Protein 4OPM (pdb70)

Nearest PDB structures (foldseek):
  4opm-assembly1_A  TM=9.973E-01  e=2.550E-58  Acinetobacter baumannii AYE
  2psj-assembly2_B  TM=7.873E-01  e=8.497E-14  Renilla reniformis
  2psh-assembly1_A  TM=7.957E-01  e=1.715E-13  Renilla reniformis
  1xqv-assembly1_A  TM=7.598E-01  e=3.264E-13  Thermoplasma acidophilum
  7omo-assembly1_A  TM=7.875E-01  e=8.826E-13  Renilla reniformis

Foldseek 3Di:
DPDDDDDDLVVVLCVLLVLLQWDWDWDDQPQKIKIKIWAADPVAAEEEEFEDQQDAQSLQSLQSSVVRHRHTYIGIGFPLGDPMDHDPPDDLALVVSLVVVVSVCVRVVVDWAHEYEAAACGLVSQLLNCLVPVRNHLAYEYELYDFADPPFDAPCNVQVVCVVQQQLQDPPSLVVNVVQQFQADDAPPVSSRSSSVSNVSRVVSVSNSVNVRVVPVVDHVVNRLVSQQSRAHQYEYEYECAANNGHPVVSVVSVVSHPRYDRYHYHYRHYSDSRRPSVVVNVPVVVVVVVSVVVD/DVVDDDDDLVVVLQVLLVLLQWDWDWDDQPQKIKIKIWAADLVAAEEEEEEDQQDAQSLQSLQSSVVRHRYTYIGIGFPLGDPMDHDPPDDLALLVSLVVVVSVCVRVVVDWAHAYEAAACGLVSQLLNCLVPVRNHLAYEYQLYDDADPPWDAPCNVAVVCCLQQQLQDPPSLVVNVVQQFQADDAPPVSSRSSSVSNVSRVSSVSNSVSVRVVSVPDHVVNRLVSQQSRQHQYEYEYECAANNTHPVVSVVSVVSHPRYDRYHYHYRHYSDSRRPSVVVCVPVVVVVVVSVVVD

CATH classification: 3.40.50.1820

Radius of gyration: 25.97 Å; Cα contacts (8 Å, |Δi|>4): 1282; chains: 2; bounding box: 69×48×71 Å

B-factor: mean 27.41, std 13.33, range [8.82, 119.04]

Structure (mmCIF, N/CA/C/O backbone):
data_4OPM
#
_entry.id   4OPM
#
_cell.length_a   100.398
_cell.length_b   66.902
_cell.length_c   110.380
_cell.angle_alpha   90.000
_cell.angle_beta   95.580
_cell.angle_gamma   90.000
#
_symmetry.space_group_name_H-M   'C 1 2 1'
#
loop_
_entity.id
_entity.type
_entity.pdbx_description
1 polymer Lipase
2 non-polymer 'POLYETHYLENE GLYCOL (N=34)'
3 non-polymer 2-{2-[2-(2-{2-[2-(2-ETHOXY-ETHOXY)-ETHOXY]-ETHOXY}-ETHOXY)-ETHOXY]-ETHOXY}-ETHANOL
4 non-polymer GLYCEROL
5 non-polymer 'SULFATE ION'
6 water water
#
loop_
_atom_site.group_PDB
_atom_site.id
_atom_site.type_symbol
_atom_site.label_atom_id
_atom_site.label_alt_id
_atom_site.label_comp_id
_atom_site.label_asym_id
_atom_site.label_entity_id
_atom_site.label_seq_id
_atom_site.pdbx_PDB_ins_code
_atom_site.Cartn_x
_atom_site.Cartn_y
_atom_site.Cartn_z
_atom_site.occupancy
_atom_site.B_iso_or_equiv
_atom_site.auth_seq_id
_atom_site.auth_comp_id
_atom_site.auth_asym_id
_atom_site.auth_atom_id
_atom_site.pdbx_PDB_model_num
ATOM 1 N N . GLY A 1 1 ? 35.186 26.804 50.614 1.00 36.73 0 GLY A N 1
ATOM 2 C CA . GLY A 1 1 ? 34.397 26.323 51.736 1.00 35.91 0 GLY A CA 1
ATOM 3 C C . GLY A 1 1 ? 35.008 25.075 52.328 1.00 38.35 0 GLY A C 1
ATOM 4 O O . GLY A 1 1 ? 36.221 24.875 52.233 1.00 37.44 0 GLY A O 1
ATOM 5 N N . ALA A 1 2 ? 34.164 24.228 52.918 1.00 34.06 26 ALA A N 1
ATOM 6 C CA . ALA A 1 2 ? 34.545 22.998 53.608 1.00 33.45 26 ALA A CA 1
ATOM 7 C C . ALA A 1 2 ? 34.467 21.730 52.736 1.00 34.52 26 ALA A C 1
ATOM 8 O O . ALA A 1 2 ? 34.717 20.640 53.258 1.00 35.50 26 ALA A O 1
ATOM 10 N N . ASP A 1 3 ? 34.121 21.845 51.438 1.00 26.76 27 ASP A N 1
ATOM 11 C CA . ASP A 1 3 ? 33.973 20.658 50.579 1.00 24.63 27 ASP A CA 1
ATOM 12 C C . ASP A 1 3 ? 34.847 20.706 49.310 1.00 25.12 27 ASP A C 1
ATOM 13 O O . ASP A 1 3 ? 34.442 20.190 48.262 1.00 21.97 27 ASP A O 1
ATOM 18 N N . ASN A 1 4 ? 36.037 21.317 49.403 1.00 24.76 28 ASN A N 1
ATOM 19 C CA A ASN A 1 4 ? 36.938 21.430 48.260 0.50 24.84 28 ASN A CA 1
ATOM 20 C CA B ASN A 1 4 ? 36.899 21.419 48.235 0.50 25.00 28 ASN A CA 1
ATOM 21 C C . ASN A 1 4 ? 37.542 20.083 47.895 1.00 28.74 28 ASN A C 1
ATOM 22 O O . ASN A 1 4 ? 37.973 19.339 48.779 1.00 28.58 28 ASN A O 1
ATOM 31 N N . ILE A 1 5 ? 37.562 19.785 46.608 1.00 25.63 29 ILE A N 1
ATOM 32 C CA . ILE A 1 5 ? 38.155 18.602 46.009 1.00 26.00 29 ILE A CA 1
ATOM 33 C C . ILE A 1 5 ? 39.457 19.100 45.396 1.00 28.97 29 ILE A C 1
ATOM 34 O O . ILE A 1 5 ? 39.442 20.050 44.603 1.00 27.97 29 ILE A O 1
ATOM 39 N N . ASP A 1 6 ? 40.568 18.500 45.808 1.00 24.99 30 ASP A N 1
ATOM 40 C CA . ASP A 1 6 ? 41.899 18.855 45.333 1.00 25.78 30 ASP A CA 1
ATOM 41 C C . ASP A 1 6 ? 42.537 17.553 44.879 1.00 29.85 30 ASP A C 1
ATOM 42 O O . ASP A 1 6 ? 42.773 16.656 45.693 1.00 31.07 30 ASP A O 1
ATOM 47 N N . VAL A 1 7 ? 42.672 17.387 43.557 1.00 24.07 31 VAL A N 1
ATOM 48 C CA . VAL A 1 7 ? 43.163 16.138 42.983 1.00 22.11 31 VAL A CA 1
ATOM 49 C C . VAL A 1 7 ? 43.860 16.418 41.655 1.00 23.31 31 VAL A C 1
ATOM 50 O O . VAL A 1 7 ? 43.517 17.370 40.955 1.00 21.89 31 VAL A O 1
ATOM 54 N N . SER A 1 8 ? 44.846 15.593 41.321 1.00 20.03 32 SER A N 1
ATOM 55 C CA . SER A 1 8 ? 45.509 15.647 40.030 1.00 17.98 32 SER A CA 1
ATOM 56 C C . SER A 1 8 ? 44.619 14.932 39.000 1.00 21.80 32 SER A C 1
ATOM 57 O O . SER A 1 8 ? 44.079 13.868 39.308 1.00 19.75 32 SER A O 1
ATOM 60 N N . PHE A 1 9 ? 44.493 15.475 37.783 1.00 18.39 33 PHE A N 1
ATOM 61 C CA . PHE A 1 9 ? 43.714 14.830 36.728 1.00 17.85 33 PHE A CA 1
ATOM 62 C C . PHE A 1 9 ? 44.308 13.460 36.377 1.00 19.68 33 PHE A C 1
ATOM 63 O O . PHE A 1 9 ? 43.555 12.528 36.077 1.00 17.79 33 PHE A O 1
ATOM 71 N N . GLN A 1 10 ? 45.654 13.321 36.475 1.00 16.98 34 GLN A N 1
ATOM 72 C CA . GLN A 1 10 ? 46.320 12.043 36.219 1.00 16.24 34 GLN A CA 1
ATOM 73 C C . GLN A 1 10 ? 45.832 10.980 37.218 1.00 20.39 34 GLN A C 1
ATOM 74 O O . GLN A 1 10 ? 45.615 9.838 36.811 1.00 21.69 34 GLN A O 1
ATOM 80 N N . THR A 1 11 ? 45.599 11.371 38.498 1.00 16.16 35 THR A N 1
ATOM 81 C CA . THR A 1 11 ? 45.077 10.483 39.553 1.00 16.97 35 THR A CA 1
ATOM 82 C C . THR A 1 11 ? 43.644 10.059 39.183 1.00 20.19 35 THR A C 1
ATOM 83 O O . THR A 1 11 ? 43.293 8.890 39.374 1.00 19.14 35 THR A O 1
ATOM 87 N N . ILE A 1 12 ? 42.842 10.989 38.620 1.00 17.37 36 ILE A N 1
ATOM 88 C CA . ILE A 1 12 ? 41.466 10.696 38.165 1.00 15.98 36 ILE A CA 1
ATOM 89 C C . ILE A 1 12 ? 41.520 9.622 37.067 1.00 17.35 36 ILE A C 1
ATOM 90 O O . ILE A 1 12 ? 40.790 8.640 37.153 1.00 16.74 36 ILE A O 1
ATOM 95 N N . LEU A 1 13 ? 42.414 9.795 36.068 1.00 15.57 37 LEU A N 1
ATOM 96 C CA . LEU A 1 13 ? 42.565 8.825 34.981 1.00 16.28 37 LEU A CA 1
ATOM 97 C C . LEU A 1 13 ? 42.959 7.460 35.539 1.00 17.36 37 LEU A C 1
ATOM 98 O O . LEU A 1 13 ? 42.388 6.454 35.124 1.00 15.14 37 LEU A O 1
ATOM 103 N N . GLN A 1 14 ? 43.877 7.433 36.513 1.00 15.45 38 GLN A N 1
ATOM 104 C CA . GLN A 1 14 ? 44.303 6.169 37.141 1.00 15.65 38 GLN A CA 1
ATOM 105 C C . GLN A 1 14 ? 43.110 5.449 37.777 1.00 18.14 38 GLN A C 1
ATOM 106 O O . GLN A 1 14 ? 42.946 4.233 37.610 1.00 18.04 38 GLN A O 1
ATOM 112 N N . GLN A 1 15 ? 42.278 6.210 38.502 1.00 15.20 39 GLN A N 1
ATOM 113 C CA A GLN A 1 15 ? 41.103 5.666 39.184 0.60 14.96 39 GLN A CA 1
ATOM 114 C CA B GLN A 1 15 ? 41.109 5.658 39.190 0.40 14.91 39 GLN A CA 1
ATOM 115 C C . GLN A 1 15 ? 40.083 5.126 38.178 1.00 18.65 39 GLN A C 1
ATOM 116 O O . GLN A 1 15 ? 39.487 4.058 38.412 1.00 18.20 39 GLN A O 1
ATOM 127 N N . GLU A 1 16 ? 39.891 5.840 37.043 1.00 15.27 40 GLU A N 1
ATOM 128 C CA . GLU A 1 16 ? 38.942 5.392 36.017 1.00 14.25 40 GLU A CA 1
ATOM 129 C C . GLU A 1 16 ? 39.426 4.071 35.401 1.00 17.18 40 GLU A C 1
ATOM 130 O O . GLU A 1 16 ? 38.615 3.174 35.191 1.00 15.65 40 GLU A O 1
ATOM 136 N N . ARG A 1 17 ? 40.754 3.949 35.130 1.00 13.75 41 ARG A N 1
ATOM 137 C CA . ARG A 1 17 ? 41.323 2.706 34.590 1.00 13.63 41 ARG A CA 1
ATOM 138 C C . ARG A 1 17 ? 41.091 1.550 35.582 1.00 17.04 41 ARG A C 1
ATOM 139 O O . ARG A 1 17 ? 40.695 0.450 35.181 1.00 15.19 41 ARG A O 1
ATOM 147 N N . ASN A 1 18 ? 41.303 1.822 36.886 1.00 15.34 42 ASN A N 1
ATOM 148 C CA . ASN A 1 18 ? 41.083 0.815 37.927 1.00 15.79 42 ASN A CA 1
ATOM 149 C C . ASN A 1 18 ? 39.604 0.353 37.935 1.00 18.95 42 ASN A C 1
ATOM 150 O O . ASN A 1 18 ? 39.338 -0.846 38.003 1.00 18.09 42 ASN A O 1
ATOM 155 N N . TRP A 1 19 ? 38.661 1.300 37.813 1.00 16.06 43 TRP A N 1
ATOM 156 C CA . TRP A 1 19 ? 37.220 1.031 37.759 1.00 16.01 43 TRP A CA 1
ATOM 157 C C . TRP A 1 19 ? 36.877 0.152 36.530 1.00 18.64 43 TRP A C 1
ATOM 158 O O . TRP A 1 19 ? 35.970 -0.678 36.594 1.00 18.70 43 TRP A O 1
ATOM 169 N N . ALA A 1 20 ? 37.599 0.357 35.415 1.00 15.81 44 ALA A N 1
ATOM 170 C CA . ALA A 1 20 ? 37.418 -0.402 34.184 1.00 15.30 44 ALA A CA 1
ATOM 171 C C . ALA A 1 20 ? 38.080 -1.803 34.256 1.00 18.58 44 ALA A C 1
ATOM 172 O O . ALA A 1 20 ? 37.929 -2.593 33.316 1.00 17.94 44 ALA A O 1
ATOM 174 N N . GLY A 1 21 ? 38.794 -2.084 35.357 1.00 15.23 45 GLY A N 1
ATOM 175 C CA . GLY A 1 21 ? 39.520 -3.335 35.559 1.00 15.80 45 GLY A CA 1
ATOM 176 C C . GLY A 1 21 ? 40.805 -3.382 34.744 1.00 20.08 45 GLY A C 1
ATOM 177 O O . GLY A 1 21 ? 41.240 -4.454 34.317 1.00 19.83 45 GLY A O 1
ATOM 178 N N . LEU A 1 22 ? 41.418 -2.199 34.523 1.00 16.27 46 LEU A N 1
ATOM 179 C CA . LEU A 1 22 ? 42.639 -2.052 33.746 1.00 15.68 46 LEU A CA 1
ATOM 180 C C . LEU A 1 22 ? 43.806 -1.591 34.584 1.00 19.88 46 LEU A C 1
ATOM 181 O O . LEU A 1 22 ? 43.628 -0.843 35.556 1.00 19.50 46 LEU A O 1
ATOM 186 N N . GLN A 1 23 ? 45.010 -1.982 34.161 1.00 17.78 47 GLN A N 1
ATOM 187 C CA . GLN A 1 23 ? 46.255 -1.491 34.735 1.00 18.76 47 GLN A CA 1
ATOM 188 C C . GLN A 1 23 ? 47.118 -0.934 33.597 1.00 20.66 47 GLN A C 1
ATOM 189 O O . GLN A 1 23 ? 46.965 -1.354 32.447 1.00 20.17 47 GLN A O 1
ATOM 195 N N . SER A 1 24 ? 47.974 0.045 33.913 1.00 16.49 48 SER A N 1
ATOM 196 C CA . SER A 1 24 ? 48.845 0.687 32.934 1.00 16.20 48 SER A CA 1
ATOM 197 C C . SER A 1 24 ? 50.147 -0.064 32.847 1.00 20.77 48 SER A C 1
ATOM 198 O O . SER A 1 24 ? 50.734 -0.433 33.871 1.00 20.89 48 SER A O 1
ATOM 201 N N . LYS A 1 25 ? 50.564 -0.350 31.610 1.00 17.67 49 LYS A N 1
ATOM 202 C CA . LYS A 1 25 ? 51.785 -1.087 31.323 1.00 18.59 49 LYS A CA 1
ATOM 203 C C . LYS A 1 25 ? 52.582 -0.353 30.256 1.00 21.40 49 LYS A C 1
ATOM 204 O O . LYS A 1 25 ? 52.062 0.553 29.588 1.00 20.58 49 LYS A O 1
ATOM 210 N N . SER A 1 26 ? 53.858 -0.731 30.129 1.00 18.36 50 SER A N 1
ATOM 211 C CA A SER A 1 26 ? 54.778 -0.139 29.170 0.60 18.91 50 SER A CA 1
ATOM 212 C CA B SER A 1 26 ? 54.738 -0.148 29.128 0.40 18.39 50 SER A CA 1
ATOM 213 C C . SER A 1 26 ? 55.578 -1.239 28.477 1.00 22.33 50 SER A C 1
ATOM 214 O O . SER A 1 26 ? 55.950 -2.222 29.127 1.00 21.52 50 SER A O 1
ATOM 219 N N . LEU A 1 27 ? 55.855 -1.081 27.187 1.00 19.87 51 LEU A N 1
ATOM 220 C CA . LEU A 1 27 ? 56.642 -2.074 26.466 1.00 20.40 51 LEU A CA 1
ATOM 221 C C . LEU A 1 27 ? 57.472 -1.405 25.372 1.00 23.70 51 LEU A C 1
ATOM 222 O O . LEU A 1 27 ? 56.917 -0.707 24.518 1.00 22.59 51 LEU A O 1
ATOM 227 N N . LYS A 1 28 ? 58.798 -1.602 25.411 1.00 21.44 52 LYS A N 1
ATOM 228 C CA . LYS A 1 28 ? 59.657 -1.036 24.374 1.00 21.82 52 LYS A CA 1
ATOM 229 C C . LYS A 1 28 ? 59.742 -2.043 23.234 1.00 25.52 52 LYS A C 1
ATOM 230 O O . LYS A 1 28 ? 60.059 -3.218 23.449 1.00 25.93 52 LYS A O 1
ATOM 236 N N . VAL A 1 29 ? 59.356 -1.591 22.036 1.00 21.67 53 VAL A N 1
ATOM 237 C CA . VAL A 1 29 ? 59.355 -2.380 20.801 1.00 22.14 53 VAL A CA 1
ATOM 238 C C . VAL A 1 29 ? 60.104 -1.551 19.750 1.00 27.53 53 VAL A C 1
ATOM 239 O O . VAL A 1 29 ? 59.587 -0.529 19.290 1.00 25.93 53 VAL A O 1
ATOM 243 N N . GLY A 1 30 ? 61.325 -1.966 19.419 1.00 26.77 54 GLY A N 1
ATOM 244 C CA . GLY A 1 30 ? 62.168 -1.224 18.491 1.00 26.80 54 GLY A CA 1
ATOM 245 C C . GLY A 1 30 ? 62.423 0.170 19.032 1.00 30.60 54 GLY A C 1
ATOM 246 O O . GLY A 1 30 ? 62.821 0.317 20.191 1.00 30.23 54 GLY A O 1
ATOM 247 N N . ASP A 1 31 ? 62.068 1.199 18.247 1.00 27.07 55 ASP A N 1
ATOM 248 C CA . ASP A 1 31 ? 62.267 2.595 18.648 1.00 27.38 55 ASP A CA 1
ATOM 249 C C . ASP A 1 31 ? 60.997 3.237 19.256 1.00 29.64 55 ASP A C 1
ATOM 250 O O . ASP A 1 31 ? 60.922 4.466 19.360 1.00 29.63 55 ASP A O 1
ATOM 255 N N . ILE A 1 32 ? 60.020 2.414 19.687 1.00 23.79 56 ILE A N 1
ATOM 256 C CA . ILE A 1 32 ? 58.785 2.919 20.283 1.00 22.18 56 ILE A CA 1
ATOM 257 C C . ILE A 1 32 ? 58.619 2.366 21.683 1.00 25.30 56 ILE A C 1
ATOM 258 O O . ILE A 1 32 ? 58.734 1.150 21.869 1.00 26.73 56 ILE A O 1
ATOM 263 N N . THR A 1 33 ? 58.315 3.240 22.656 1.00 20.89 57 THR A N 1
ATOM 264 C CA . THR A 1 33 ? 57.951 2.802 23.999 1.00 19.93 57 THR A CA 1
ATOM 265 C C . THR A 1 33 ? 56.436 2.913 24.074 1.00 24.44 57 THR A C 1
ATOM 266 O O . THR A 1 33 ? 55.894 4.018 24.186 1.00 24.18 57 THR A O 1
ATOM 270 N N . TRP A 1 34 ? 55.757 1.771 23.966 1.00 19.74 58 TRP A N 1
ATOM 271 C CA . TRP A 1 34 ? 54.309 1.736 23.994 1.00 19.29 58 TRP A CA 1
ATOM 272 C C . TRP A 1 34 ? 53.765 1.849 25.403 1.00 22.66 58 TRP A C 1
ATOM 273 O O . TRP A 1 34 ? 54.216 1.136 26.300 1.00 22.01 58 TRP A O 1
ATOM 284 N N . SER A 1 35 ? 52.769 2.715 25.576 1.00 18.56 59 SER A N 1
ATOM 285 C CA . SER A 1 35 ? 51.963 2.812 26.789 1.00 18.22 59 SER A CA 1
ATOM 286 C C . SER A 1 35 ? 50.657 2.097 26.457 1.00 20.99 59 SER A C 1
ATOM 287 O O . SER A 1 35 ? 50.106 2.324 25.371 1.00 21.57 59 SER A O 1
ATOM 290 N N . TYR A 1 36 ? 50.181 1.211 27.335 1.00 16.60 60 TYR A N 1
ATOM 291 C CA . TYR A 1 36 ? 48.926 0.508 27.069 1.00 16.05 60 TYR A CA 1
ATOM 292 C C . TYR A 1 36 ? 48.245 0.092 28.352 1.00 19.83 60 TYR A C 1
ATOM 293 O O . TYR A 1 36 ? 48.897 -0.042 29.396 1.00 19.52 60 TYR A O 1
ATOM 302 N N . SER A 1 37 ? 46.919 -0.070 28.267 1.00 15.71 61 SER A N 1
ATOM 303 C CA . SER A 1 37 ? 46.105 -0.585 29.359 1.00 14.56 61 SER A CA 1
ATOM 304 C C . SER A 1 37 ? 45.893 -2.058 29.132 1.00 19.43 61 SER A C 1
ATOM 305 O O . SER A 1 37 ? 45.774 -2.503 27.978 1.00 18.54 61 SER A O 1
ATOM 308 N N . GLU A 1 38 ? 45.855 -2.826 30.220 1.00 17.37 62 GLU A N 1
ATOM 309 C CA . GLU A 1 38 ? 45.616 -4.258 30.135 1.00 16.88 62 GLU A CA 1
ATOM 310 C C . GLU A 1 38 ? 44.703 -4.683 31.264 1.00 19.86 62 GLU A C 1
ATOM 311 O O . GLU A 1 38 ? 44.906 -4.265 32.407 1.00 19.05 62 GLU A O 1
ATOM 317 N N . GLY A 1 39 ? 43.728 -5.516 30.934 1.00 18.20 63 GLY A N 1
ATOM 318 C CA . GLY A 1 39 ? 42.789 -6.061 31.911 1.00 18.27 63 GLY A CA 1
ATOM 319 C C . GLY A 1 39 ? 42.291 -7.446 31.555 1.00 22.69 63 GLY A C 1
ATOM 320 O O . GLY A 1 39 ? 42.469 -7.919 30.424 1.00 21.49 63 GLY A O 1
ATOM 321 N N . GLY A 1 40 ? 41.702 -8.108 32.546 1.00 21.49 64 GLY A N 1
ATOM 322 C CA . GLY A 1 40 ? 41.173 -9.456 32.390 1.00 21.51 64 GLY A CA 1
ATOM 323 C C . GLY A 1 40 ? 42.220 -10.557 32.437 1.00 25.52 64 GLY A C 1
ATOM 324 O O . GLY A 1 40 ? 43.430 -10.295 32.441 1.00 24.69 64 GLY A O 1
ATOM 325 N N . SER A 1 41 ? 41.749 -11.804 32.467 1.00 23.14 65 SER A N 1
ATOM 326 C CA . SER A 1 41 ? 42.607 -12.981 32.545 1.00 24.16 65 SER A CA 1
ATOM 327 C C . SER A 1 41 ? 43.213 -13.328 31.188 1.00 30.02 65 SER A C 1
ATOM 328 O O . SER A 1 41 ? 42.522 -13.285 30.170 1.00 28.64 65 SER A O 1
ATOM 331 N N . SER A 1 42 ? 44.470 -13.768 31.193 1.00 29.01 66 SER A N 1
ATOM 332 C CA . SER A 1 42 ? 45.167 -14.221 29.986 1.00 30.10 66 SER A CA 1
ATOM 333 C C . SER A 1 42 ? 44.557 -15.554 29.453 1.00 33.18 66 SER A C 1
ATOM 334 O O . SER A 1 42 ? 44.844 -15.941 28.326 1.00 34.31 66 SER A O 1
ATOM 337 N N . THR A 1 43 ? 43.698 -16.222 30.250 1.00 28.86 67 THR A N 1
ATOM 338 C CA . THR A 1 43 ? 42.998 -17.452 29.848 1.00 28.80 67 THR A CA 1
ATOM 339 C C . THR A 1 43 ? 41.805 -17.136 28.926 1.00 31.40 67 THR A C 1
ATOM 340 O O . THR A 1 43 ? 41.241 -18.045 28.316 1.00 31.93 67 THR A O 1
ATOM 344 N N . LYS A 1 44 ? 41.410 -15.855 28.859 1.00 24.91 68 LYS A N 1
ATOM 345 C CA . LYS A 1 44 ? 40.240 -15.402 28.118 1.00 23.06 68 LYS A CA 1
ATOM 346 C C . LYS A 1 44 ? 40.610 -14.930 26.710 1.00 25.39 68 LYS A C 1
ATOM 347 O O . LYS A 1 44 ? 41.769 -14.585 26.470 1.00 23.83 68 LYS A O 1
ATOM 353 N N . PRO A 1 45 ? 39.640 -14.893 25.755 1.00 22.06 69 PRO A N 1
ATOM 354 C CA . PRO A 1 45 ? 39.982 -14.437 24.388 1.00 21.56 69 PRO A CA 1
ATOM 355 C C . PRO A 1 45 ? 40.491 -12.992 24.378 1.00 24.82 69 PRO A C 1
ATOM 356 O O . PRO A 1 45 ? 39.981 -12.140 25.120 1.00 24.01 69 PRO A O 1
ATOM 360 N N . THR A 1 46 ? 41.530 -12.738 23.570 1.00 21.93 70 THR A N 1
ATOM 361 C CA . THR A 1 46 ? 42.159 -11.426 23.485 1.00 21.52 70 THR A CA 1
ATOM 362 C C . THR A 1 46 ? 41.336 -10.452 22.649 1.00 22.46 70 THR A C 1
ATOM 363 O O . THR A 1 46 ? 40.857 -10.803 21.565 1.00 20.53 70 THR A O 1
ATOM 367 N N . LEU A 1 47 ? 41.212 -9.217 23.180 1.00 18.09 71 LEU A N 1
ATOM 368 C CA A LEU A 1 47 ? 40.532 -8.083 22.517 0.60 16.57 71 LEU A CA 1
ATOM 369 C CA B LEU A 1 47 ? 40.524 -8.115 22.547 0.40 17.68 71 LEU A CA 1
ATOM 370 C C . LEU A 1 47 ? 41.486 -6.915 22.427 1.00 20.89 71 LEU A C 1
ATOM 371 O O . LEU A 1 47 ? 41.989 -6.438 23.451 1.00 20.50 71 LEU A O 1
ATOM 380 N N . LEU A 1 48 ? 41.730 -6.436 21.201 1.00 16.42 72 LEU A N 1
ATOM 381 C CA . LEU A 1 48 ? 42.590 -5.279 20.966 1.00 16.63 72 LEU A CA 1
ATOM 382 C C . LEU A 1 48 ? 41.699 -4.092 20.611 1.00 19.41 72 LEU A C 1
ATOM 383 O O . LEU A 1 48 ? 40.961 -4.167 19.624 1.00 18.56 72 LEU A O 1
ATOM 388 N N . LEU A 1 49 ? 41.751 -3.016 21.426 1.00 16.25 73 LEU A N 1
ATOM 389 C CA . LEU A 1 49 ? 40.914 -1.825 21.229 1.00 14.90 73 LEU A CA 1
ATOM 390 C C . LEU A 1 49 ? 41.766 -0.678 20.770 1.00 16.96 73 LEU A C 1
ATOM 391 O O . LEU A 1 49 ? 42.737 -0.331 21.451 1.00 16.79 73 LEU A O 1
ATOM 396 N N . ILE A 1 50 ? 41.429 -0.112 19.584 1.00 14.55 74 ILE A N 1
ATOM 397 C CA . ILE A 1 50 ? 42.234 0.942 18.941 1.00 14.49 74 ILE A CA 1
ATOM 398 C C . ILE A 1 50 ? 41.488 2.275 18.901 1.00 16.98 74 ILE A C 1
ATOM 399 O O . ILE A 1 50 ? 40.460 2.380 18.235 1.00 15.51 74 ILE A O 1
ATOM 404 N N . HIS A 1 51 ? 42.025 3.295 19.606 1.00 15.04 75 HIS A N 1
ATOM 405 C CA . HIS A 1 51 ? 41.434 4.636 19.645 1.00 14.73 75 HIS A CA 1
ATOM 406 C C . HIS A 1 51 ? 41.667 5.392 18.314 1.00 18.73 75 HIS A C 1
ATOM 407 O O . HIS A 1 51 ? 42.420 4.932 17.447 1.00 18.16 75 HIS A O 1
ATOM 414 N N . GLY A 1 52 ? 41.049 6.563 18.197 1.00 16.12 76 GLY A N 1
ATOM 415 C CA . GLY A 1 52 ? 41.145 7.394 17.002 1.00 16.95 76 GLY A CA 1
ATOM 416 C C . GLY A 1 52 ? 42.113 8.558 17.099 1.00 21.58 76 GLY A C 1
ATOM 417 O O . GLY A 1 52 ? 42.885 8.662 18.060 1.00 20.99 76 GLY A O 1
ATOM 418 N N . LEU A 1 53 ? 42.050 9.460 16.099 1.00 21.23 77 LEU A N 1
ATOM 419 C CA . LEU A 1 53 ? 42.945 10.621 15.967 1.00 22.74 77 LEU A CA 1
ATOM 420 C C . LEU A 1 53 ? 42.844 11.549 17.169 1.00 24.57 77 LEU A C 1
ATOM 421 O O . LEU A 1 53 ? 41.739 11.927 17.546 1.00 24.73 77 LEU A O 1
ATOM 426 N N . ALA A 1 54 ? 44.007 11.888 17.774 1.00 22.10 78 ALA A N 1
ATOM 427 C CA . ALA A 1 54 ? 44.155 12.750 18.967 1.00 22.42 78 ALA A CA 1
ATOM 428 C C . ALA A 1 54 ? 43.466 12.149 20.206 1.00 22.80 78 ALA A C 1
ATOM 429 O O . ALA A 1 54 ? 43.391 12.807 21.243 1.00 22.79 78 ALA A O 1
ATOM 431 N N . GLY A 1 55 ? 43.031 10.895 20.110 1.00 18.08 79 GLY A N 1
ATOM 432 C CA . GLY A 1 55 ? 42.427 10.198 21.242 1.00 17.72 79 GLY A CA 1
ATOM 433 C C . GLY A 1 55 ? 43.487 9.548 22.103 1.00 20.55 79 GLY A C 1
ATOM 434 O O . GLY A 1 55 ? 44.658 9.936 22.046 1.00 19.94 79 GLY A O 1
ATOM 435 N N . SER A 1 56 ? 43.086 8.560 22.919 1.00 17.23 80 SER A N 1
ATOM 436 C CA . SER A 1 56 ? 44.019 7.817 23.767 1.00 16.46 80 SER A CA 1
ATOM 437 C C . SER A 1 56 ? 43.357 6.526 24.219 1.00 18.67 80 SER A C 1
ATOM 438 O O . SER A 1 56 ? 42.135 6.352 24.044 1.00 16.11 80 SER A O 1
ATOM 441 N N . ARG A 1 57 ? 44.137 5.644 24.856 1.00 15.86 81 ARG A N 1
ATOM 442 C CA . ARG A 1 57 ? 43.607 4.397 25.401 1.00 15.74 81 ARG A CA 1
ATOM 443 C C . ARG A 1 57 ? 42.413 4.631 26.344 1.00 17.63 81 ARG A C 1
ATOM 444 O O . ARG A 1 57 ? 41.501 3.800 26.382 1.00 17.34 81 ARG A O 1
ATOM 452 N N . ASP A 1 58 ? 42.393 5.770 27.076 1.00 15.17 82 ASP A N 1
ATOM 453 C CA . ASP A 1 58 ? 41.311 6.062 28.032 1.00 14.91 82 ASP A CA 1
ATOM 454 C C . ASP A 1 58 ? 39.949 6.290 27.356 1.00 17.48 82 ASP A C 1
ATOM 455 O O . ASP A 1 58 ? 38.918 6.142 28.023 1.00 16.49 82 ASP A O 1
ATOM 460 N N . ASN A 1 59 ? 39.927 6.526 26.019 1.00 15.19 83 ASN A N 1
ATOM 461 C CA . ASN A 1 59 ? 38.653 6.659 25.293 1.00 14.61 83 ASN A CA 1
ATOM 462 C C . ASN A 1 59 ? 37.804 5.372 25.399 1.00 18.66 83 ASN A C 1
ATOM 463 O O . ASN A 1 59 ? 36.591 5.434 25.253 1.00 18.25 83 ASN A O 1
ATOM 468 N N . TRP A 1 60 ? 38.469 4.211 25.599 1.00 15.69 84 TRP A N 1
ATOM 469 C CA . TRP A 1 60 ? 37.828 2.909 25.664 1.00 15.78 84 TRP A CA 1
ATOM 470 C C . TRP A 1 60 ? 37.454 2.472 27.097 1.00 17.48 84 TRP A C 1
ATOM 471 O O . TRP A 1 60 ? 36.907 1.382 27.242 1.00 16.77 84 TRP A O 1
ATOM 482 N N . ASN A 1 61 ? 37.750 3.276 28.130 1.00 13.65 85 ASN A N 1
ATOM 483 C CA . ASN A 1 61 ? 37.537 2.869 29.529 1.00 12.59 85 ASN A CA 1
ATOM 484 C C . ASN A 1 61 ? 36.107 2.460 29.842 1.00 17.27 85 ASN A C 1
ATOM 485 O O . ASN A 1 61 ? 35.918 1.412 30.466 1.00 15.88 85 ASN A O 1
ATOM 490 N N . ARG A 1 62 ? 35.117 3.249 29.392 1.00 15.51 86 ARG A N 1
ATOM 491 C CA . ARG A 1 62 ? 33.681 2.995 29.662 1.00 15.73 86 ARG A CA 1
ATOM 492 C C . ARG A 1 62 ? 33.210 1.681 29.037 1.00 18.56 86 ARG A C 1
ATOM 493 O O . ARG A 1 62 ? 32.426 0.958 29.649 1.00 17.73 86 ARG A O 1
ATOM 501 N N . VAL A 1 63 ? 33.696 1.372 27.830 1.00 14.31 87 VAL A N 1
ATOM 502 C CA . VAL A 1 63 ? 33.365 0.125 27.145 1.00 13.48 87 VAL A CA 1
ATOM 503 C C . VAL A 1 63 ? 34.183 -1.018 27.780 1.00 15.74 87 VAL A C 1
ATOM 504 O O . VAL A 1 63 ? 33.628 -2.086 28.082 1.00 14.26 87 VAL A O 1
ATOM 508 N N . ALA A 1 64 ? 35.514 -0.807 27.958 1.00 14.89 88 ALA A N 1
ATOM 509 C CA . ALA A 1 64 ? 36.403 -1.844 28.509 1.00 15.53 88 ALA A CA 1
ATOM 510 C C . ALA A 1 64 ? 35.908 -2.346 29.872 1.00 16.63 88 ALA A C 1
ATOM 511 O O . ALA A 1 64 ? 36.033 -3.528 30.168 1.00 15.79 88 ALA A O 1
ATOM 513 N N . HIS A 1 65 ? 35.310 -1.454 30.681 1.00 14.69 89 HIS A N 1
ATOM 514 C CA . HIS A 1 65 ? 34.750 -1.811 31.997 1.00 13.92 89 HIS A CA 1
ATOM 515 C C . HIS A 1 65 ? 33.862 -3.082 31.914 1.00 17.09 89 HIS A C 1
ATOM 516 O O . HIS A 1 65 ? 33.856 -3.879 32.846 1.00 17.41 89 HIS A O 1
ATOM 523 N N . TYR A 1 66 ? 33.119 -3.261 30.796 1.00 14.95 90 TYR A N 1
ATOM 524 C CA . TYR A 1 66 ? 32.204 -4.393 30.631 1.00 15.11 90 TYR A CA 1
ATOM 525 C C . TYR A 1 66 ? 32.852 -5.617 29.984 1.00 20.15 90 TYR A C 1
ATOM 526 O O . TYR A 1 66 ? 32.187 -6.649 29.847 1.00 19.73 90 TYR A O 1
ATOM 535 N N . LEU A 1 67 ? 34.121 -5.502 29.581 1.00 16.99 91 LEU A N 1
ATOM 536 C CA . LEU A 1 67 ? 34.795 -6.570 28.836 1.00 16.99 91 LEU A CA 1
ATOM 537 C C . LEU A 1 67 ? 35.916 -7.249 29.614 1.00 20.35 91 LEU A C 1
ATOM 538 O O . LEU A 1 67 ? 36.287 -8.374 29.278 1.00 20.21 91 LEU A O 1
ATOM 543 N N . THR A 1 68 ? 36.462 -6.583 30.637 1.00 18.95 92 THR A N 1
ATOM 544 C CA . THR A 1 68 ? 37.599 -7.104 31.398 1.00 19.12 92 THR A CA 1
ATOM 545 C C . THR A 1 68 ? 37.217 -8.297 32.315 1.00 24.78 92 THR A C 1
ATOM 546 O O . THR A 1 68 ? 38.118 -8.944 32.831 1.00 25.68 92 THR A O 1
ATOM 550 N N . THR A 1 69 ? 35.925 -8.613 32.496 1.00 22.30 93 THR A N 1
ATOM 551 C CA . THR A 1 69 ? 35.568 -9.777 33.317 1.00 23.66 93 THR A CA 1
ATOM 552 C C . THR A 1 69 ? 35.742 -11.051 32.477 1.00 29.11 93 THR A C 1
ATOM 553 O O . THR A 1 69 ? 36.407 -11.987 32.928 1.00 31.02 93 THR A O 1
ATOM 557 N N . ASN A 1 70 ? 35.201 -11.062 31.245 1.00 23.56 94 ASN A N 1
ATOM 558 C CA . ASN A 1 70 ? 35.217 -12.253 30.405 1.00 23.45 94 ASN A CA 1
ATOM 559 C C . ASN A 1 70 ? 36.213 -12.220 29.239 1.00 25.43 94 ASN A C 1
ATOM 560 O O . ASN A 1 70 ? 36.303 -13.205 28.498 1.00 25.27 94 ASN A O 1
ATOM 565 N N . TYR A 1 71 ? 36.976 -11.120 29.074 1.00 21.30 95 TYR A N 1
ATOM 566 C CA . TYR A 1 71 ? 37.956 -11.028 27.995 1.00 19.87 95 TYR A CA 1
ATOM 567 C C . TYR A 1 71 ? 39.301 -10.499 28.470 1.00 21.74 95 TYR A C 1
ATOM 568 O O . TYR A 1 71 ? 39.388 -9.915 29.549 1.00 20.34 95 TYR A O 1
ATOM 577 N N . HIS A 1 72 ? 40.354 -10.756 27.674 1.00 18.72 96 HIS A N 1
ATOM 578 C CA . HIS A 1 72 ? 41.710 -10.255 27.911 1.00 18.99 96 HIS A CA 1
ATOM 579 C C . HIS A 1 72 ? 41.854 -8.998 27.041 1.00 22.67 96 HIS A C 1
ATOM 580 O O . HIS A 1 72 ? 42.051 -9.088 25.831 1.00 23.95 96 HIS A O 1
ATOM 587 N N . VAL A 1 73 ? 41.739 -7.835 27.664 1.00 17.91 97 VAL A N 1
ATOM 588 C CA . VAL A 1 73 ? 41.656 -6.562 26.951 1.00 17.06 97 VAL A CA 1
ATOM 589 C C . VAL A 1 73 ? 43.016 -5.864 26.886 1.00 19.63 97 VAL A C 1
ATOM 590 O O . VAL A 1 73 ? 43.682 -5.707 27.907 1.00 19.62 97 VAL A O 1
ATOM 594 N N . ILE A 1 74 ? 43.401 -5.424 25.671 1.00 16.31 98 ILE A N 1
ATOM 595 C CA . ILE A 1 74 ? 44.657 -4.693 25.417 1.00 15.92 98 ILE A CA 1
ATOM 596 C C . ILE A 1 74 ? 44.306 -3.380 24.722 1.00 18.56 98 ILE A C 1
ATOM 597 O O . ILE A 1 74 ? 43.628 -3.393 23.692 1.00 18.19 98 ILE A O 1
ATOM 602 N N . ILE A 1 75 ? 44.737 -2.247 25.299 1.00 14.89 99 ILE A N 1
ATOM 603 C CA . ILE A 1 75 ? 44.367 -0.933 24.754 1.00 13.32 99 ILE A CA 1
ATOM 604 C C . ILE A 1 75 ? 45.605 -0.040 24.656 1.00 17.92 99 ILE A C 1
ATOM 605 O O . ILE A 1 75 ? 45.964 0.631 25.620 1.00 16.22 99 ILE A O 1
ATOM 610 N N . PRO A 1 76 ? 46.227 0.036 23.485 1.00 17.53 100 PRO A N 1
ATOM 611 C CA . PRO A 1 76 ? 47.432 0.863 23.376 1.00 17.22 100 PRO A CA 1
ATOM 612 C C . PRO A 1 76 ? 47.159 2.331 23.131 1.00 20.27 100 PRO A C 1
ATOM 613 O O . PRO A 1 76 ? 46.163 2.707 22.502 1.00 20.27 100 PRO A O 1
ATOM 617 N N . ASP A 1 77 ? 48.090 3.160 23.596 1.00 17.63 101 ASP A N 1
ATOM 618 C CA . ASP A 1 77 ? 48.193 4.551 23.205 1.00 16.92 101 ASP A CA 1
ATOM 619 C C . ASP A 1 77 ? 48.955 4.535 21.888 1.00 19.75 101 ASP A C 1
ATOM 620 O O . ASP A 1 77 ? 50.109 4.084 21.849 1.00 19.17 101 ASP A O 1
ATOM 625 N N . LEU A 1 78 ? 48.334 4.965 20.805 1.00 17.20 102 LEU A N 1
ATOM 626 C CA . LEU A 1 78 ? 49.058 4.981 19.536 1.00 18.16 102 LEU A CA 1
ATOM 627 C C . LEU A 1 78 ? 50.113 6.075 19.538 1.00 20.26 102 LEU A C 1
ATOM 628 O O . LEU A 1 78 ? 49.945 7.072 20.249 1.00 19.35 102 LEU A O 1
ATOM 633 N N . PRO A 1 79 ? 51.183 5.941 18.726 1.00 18.63 103 PRO A N 1
ATOM 634 C CA . PRO A 1 79 ? 52.130 7.062 18.554 1.00 19.00 103 PRO A CA 1
ATOM 635 C C . PRO A 1 79 ? 51.391 8.391 18.324 1.00 23.64 103 PRO A C 1
ATOM 636 O O . PRO A 1 79 ? 50.432 8.444 17.540 1.00 23.96 103 PRO A O 1
ATOM 640 N N . GLY A 1 80 ? 51.804 9.418 19.053 1.00 19.91 104 GLY A N 1
ATOM 641 C CA . GLY A 1 80 ? 51.207 10.744 19.001 1.00 20.34 104 GLY A CA 1
ATOM 642 C C . GLY A 1 80 ? 50.182 10.961 20.094 1.00 24.41 104 GLY A C 1
ATOM 643 O O . GLY A 1 80 ? 49.704 12.080 20.271 1.00 25.28 104 GLY A O 1
ATOM 644 N N . SER A 1 81 ? 49.856 9.894 20.856 1.00 19.78 105 SER A N 1
ATOM 645 C CA . SER A 1 81 ? 48.846 9.921 21.907 1.00 18.91 105 SER A CA 1
ATOM 646 C C . SER A 1 81 ? 49.346 9.412 23.244 1.00 22.26 105 SER A C 1
ATOM 647 O O . SER A 1 81 ? 50.253 8.585 23.298 1.00 21.66 105 SER A O 1
ATOM 650 N N . GLY A 1 82 ? 48.669 9.856 24.301 1.00 20.41 106 GLY A N 1
ATOM 651 C CA . GLY A 1 82 ? 48.919 9.434 25.673 1.00 20.91 106 GLY A CA 1
ATOM 652 C C . GLY A 1 82 ? 50.371 9.455 26.083 1.00 26.09 106 GLY A C 1
ATOM 653 O O . GLY A 1 82 ? 51.054 10.468 25.898 1.00 26.90 106 GLY A O 1
ATOM 654 N N . GLU A 1 83 ? 50.855 8.326 26.630 1.00 22.32 107 GLU A N 1
ATOM 655 C CA . GLU A 1 83 ? 52.227 8.232 27.127 1.00 22.11 107 GLU A CA 1
ATOM 656 C C . GLU A 1 83 ? 53.151 7.415 26.215 1.00 24.82 107 GLU A C 1
ATOM 657 O O . GLU A 1 83 ? 54.276 7.110 26.619 1.00 25.66 107 GLU A O 1
ATOM 663 N N . THR A 1 84 ? 52.711 7.076 24.984 1.00 21.16 108 THR A N 1
ATOM 664 C CA . THR A 1 84 ? 53.572 6.355 24.041 1.00 20.97 108 THR A CA 1
ATOM 665 C C . THR A 1 84 ? 54.643 7.331 23.546 1.00 24.46 108 THR A C 1
ATOM 666 O O . THR A 1 84 ? 54.321 8.477 23.222 1.00 23.94 108 THR A O 1
ATOM 670 N N . ILE A 1 85 ? 55.909 6.872 23.515 1.00 20.65 109 ILE A N 1
ATOM 671 C CA . ILE A 1 85 ? 57.063 7.678 23.121 1.00 21.40 109 ILE A CA 1
ATOM 672 C C . ILE A 1 85 ? 57.644 7.145 21.815 1.00 24.86 109 ILE A C 1
ATOM 673 O O . ILE A 1 85 ? 57.874 5.941 21.654 1.00 24.03 109 ILE A O 1
ATOM 678 N N . VAL A 1 86 ? 57.843 8.058 20.868 1.00 22.76 110 VAL A N 1
ATOM 679 C CA . VAL A 1 86 ? 58.430 7.774 19.553 1.00 23.42 110 VAL A CA 1
ATOM 680 C C . VAL A 1 86 ? 59.525 8.812 19.272 1.00 29.09 110 VAL A C 1
ATOM 681 O O . VAL A 1 86 ? 59.627 9.814 19.988 1.00 28.82 110 VAL A O 1
ATOM 685 N N . SER A 1 87 ? 60.292 8.604 18.206 1.00 27.92 111 SER A N 1
ATOM 686 C CA . SER A 1 87 ? 61.349 9.538 17.805 1.00 29.57 111 SER A CA 1
ATOM 687 C C . SER A 1 87 ? 60.747 10.864 17.310 1.00 35.91 111 SER A C 1
ATOM 688 O O . SER A 1 87 ? 59.555 10.926 16.970 1.00 35.11 111 SER A O 1
ATOM 691 N N . GLN A 1 88 ? 61.583 11.923 17.276 1.00 35.82 112 GLN A N 1
ATOM 692 C CA A GLN A 1 88 ? 61.152 13.251 16.838 0.60 36.09 112 GLN A CA 1
ATOM 693 C CA B GLN A 1 88 ? 61.192 13.265 16.833 0.40 35.96 112 GLN A CA 1
ATOM 694 C C . GLN A 1 88 ? 60.772 13.263 15.351 1.00 39.33 112 GLN A C 1
ATOM 695 O O . GLN A 1 88 ? 59.930 14.079 14.961 1.00 40.58 112 GLN A O 1
ATOM 706 N N . ASP A 1 89 ? 61.350 12.333 14.538 1.00 33.61 113 ASP A N 1
ATOM 707 C CA A ASP A 1 89 ? 61.102 12.219 13.099 0.60 33.59 113 ASP A CA 1
ATOM 708 C CA B ASP A 1 89 ? 61.079 12.236 13.099 0.40 33.47 113 ASP A CA 1
ATOM 709 C C . ASP A 1 89 ? 60.194 11.019 12.746 1.00 35.11 113 ASP A C 1
ATOM 710 O O . ASP A 1 89 ? 60.201 10.545 11.600 1.00 34.53 113 ASP A O 1
ATOM 719 N N . PHE A 1 90 ? 59.389 10.539 13.711 1.00 28.90 114 PHE A N 1
ATOM 720 C CA . PHE A 1 90 ? 58.519 9.381 13.508 1.00 25.31 114 PHE A CA 1
ATOM 721 C C . PHE A 1 90 ? 57.570 9.511 12.303 1.00 27.64 114 PHE A C 1
ATOM 722 O O . PHE A 1 90 ? 57.062 10.596 11.999 1.00 27.28 114 PHE A O 1
ATOM 730 N N . ASP A 1 91 ? 57.338 8.374 11.632 1.00 23.29 115 ASP A N 1
ATOM 731 C CA . ASP A 1 91 ? 56.422 8.235 10.504 1.00 22.90 115 ASP A CA 1
ATOM 732 C C . ASP A 1 91 ? 55.000 7.916 11.039 1.00 25.44 115 ASP A C 1
ATOM 733 O O . ASP A 1 91 ? 54.707 6.772 11.419 1.00 23.71 115 ASP A O 1
ATOM 738 N N . TYR A 1 92 ? 54.106 8.922 11.014 1.00 22.19 116 TYR A N 1
ATOM 739 C CA . TYR A 1 92 ? 52.741 8.805 11.530 1.00 21.22 116 TYR A CA 1
ATOM 740 C C . TYR A 1 92 ? 51.706 8.345 10.481 1.00 23.67 116 TYR A C 1
ATOM 741 O O . TYR A 1 92 ? 50.499 8.465 10.726 1.00 22.07 116 TYR A O 1
ATOM 750 N N . SER A 1 93 ? 52.156 7.795 9.337 1.00 23.02 117 SER A N 1
ATOM 751 C CA . SER A 1 93 ? 51.200 7.333 8.325 1.00 22.32 117 SER A CA 1
ATOM 752 C C . SER A 1 93 ? 50.404 6.133 8.826 1.00 24.72 117 SER A C 1
ATOM 753 O O . SER A 1 93 ? 50.927 5.347 9.623 1.00 24.19 117 SER A O 1
ATOM 756 N N . VAL A 1 94 ? 49.147 5.982 8.358 1.00 21.34 118 VAL A N 1
ATOM 757 C CA . VAL A 1 94 ? 48.271 4.853 8.719 1.00 21.72 118 VAL A CA 1
ATOM 758 C C . VAL A 1 94 ? 48.998 3.506 8.395 1.00 24.21 118 VAL A C 1
ATOM 759 O O . VAL A 1 94 ? 49.039 2.661 9.290 1.00 22.58 118 VAL A O 1
ATOM 763 N N . PRO A 1 95 ? 49.645 3.308 7.207 1.00 22.57 119 PRO A N 1
ATOM 764 C CA . PRO A 1 95 ? 50.392 2.054 6.978 1.00 21.98 119 PRO A CA 1
ATOM 765 C C . PRO A 1 95 ? 51.451 1.775 8.056 1.00 24.39 119 PRO A C 1
ATOM 766 O O . PRO A 1 95 ? 51.575 0.626 8.478 1.00 24.55 119 PRO A O 1
ATOM 770 N N . ASN A 1 96 ? 52.199 2.807 8.511 1.00 19.98 120 ASN A N 1
ATOM 771 C CA . ASN A 1 96 ? 53.225 2.606 9.549 1.00 20.45 120 ASN A CA 1
ATOM 772 C C . ASN A 1 96 ? 52.580 2.334 10.912 1.00 22.57 120 ASN A C 1
ATOM 773 O O . ASN A 1 96 ? 53.080 1.501 11.665 1.00 22.06 120 ASN A O 1
ATOM 778 N N . LEU A 1 97 ? 51.454 2.990 11.216 1.00 18.75 121 LEU A N 1
ATOM 779 C CA . LEU A 1 97 ? 50.757 2.734 12.480 1.00 18.67 121 LEU A CA 1
ATOM 780 C C . LEU A 1 97 ? 50.270 1.274 12.527 1.00 23.17 121 LEU A C 1
ATOM 781 O O . LEU A 1 97 ? 50.470 0.610 13.539 1.00 22.93 121 LEU A O 1
ATOM 786 N N . ALA A 1 98 ? 49.714 0.753 11.409 1.00 21.56 122 ALA A N 1
ATOM 787 C CA . ALA A 1 98 ? 49.226 -0.633 11.351 1.00 20.64 122 ALA A CA 1
ATOM 788 C C . ALA A 1 98 ? 50.384 -1.649 11.493 1.00 23.28 122 ALA A C 1
ATOM 789 O O . ALA A 1 98 ? 50.269 -2.612 12.266 1.00 21.28 122 ALA A O 1
ATOM 791 N N . GLU A 1 99 ? 51.502 -1.411 10.784 1.00 20.12 123 GLU A N 1
ATOM 792 C CA . GLU A 1 99 ? 52.660 -2.300 10.841 1.00 19.75 123 GLU A CA 1
ATOM 793 C C . GLU A 1 99 ? 53.288 -2.248 12.243 1.00 23.17 123 GLU A C 1
ATOM 794 O O . GLU A 1 99 ? 53.634 -3.296 12.770 1.00 23.09 123 GLU A O 1
ATOM 800 N N . LYS A 1 100 ? 53.432 -1.044 12.846 1.00 20.27 124 LYS A N 1
ATOM 801 C CA . LYS A 1 100 ? 54.040 -0.937 14.183 1.00 20.24 124 LYS A CA 1
ATOM 802 C C . LYS A 1 100 ? 53.100 -1.529 15.246 1.00 22.64 124 LYS A C 1
ATOM 803 O O . LYS A 1 100 ? 53.575 -2.128 16.213 1.00 22.59 124 LYS A O 1
ATOM 809 N N . LEU A 1 101 ? 51.772 -1.439 15.035 1.00 19.25 125 LEU A N 1
ATOM 810 C CA . LEU A 1 101 ? 50.820 -2.064 15.944 1.00 18.16 125 LEU A CA 1
ATOM 811 C C . LEU A 1 101 ? 50.995 -3.594 15.872 1.00 21.61 125 LEU A C 1
ATOM 812 O O . LEU A 1 101 ? 50.992 -4.240 16.911 1.00 19.16 125 LEU A O 1
ATOM 817 N N . ARG A 1 102 ? 51.221 -4.157 14.663 1.00 19.97 126 ARG A N 1
ATOM 818 C CA . ARG A 1 102 ? 51.485 -5.598 14.534 1.00 20.82 126 ARG A CA 1
ATOM 819 C C . ARG A 1 102 ? 52.760 -5.984 15.325 1.00 22.94 126 ARG A C 1
ATOM 820 O O . ARG A 1 102 ? 52.760 -6.998 16.031 1.00 23.33 126 ARG A O 1
ATOM 828 N N . ARG A 1 103 ? 53.833 -5.171 15.223 1.00 20.30 127 ARG A N 1
ATOM 829 C CA . ARG A 1 103 ? 55.089 -5.428 15.952 1.00 21.22 127 ARG A CA 1
ATOM 830 C C . ARG A 1 103 ? 54.822 -5.428 17.470 1.00 23.54 127 ARG A C 1
ATOM 831 O O . ARG A 1 103 ? 55.376 -6.266 18.193 1.00 23.55 127 ARG A O 1
ATOM 839 N N . PHE A 1 104 ? 53.949 -4.508 17.931 1.00 19.22 128 PHE A N 1
ATOM 840 C CA . PHE A 1 104 ? 53.543 -4.421 19.329 1.00 18.47 128 PHE A CA 1
ATOM 841 C C . PHE A 1 104 ? 52.790 -5.698 19.752 1.00 20.75 128 PHE A C 1
ATOM 842 O O . PHE A 1 104 ? 53.106 -6.251 20.795 1.00 21.07 128 PHE A O 1
ATOM 850 N N . VAL A 1 105 ? 51.810 -6.160 18.947 1.00 19.66 129 VAL A N 1
ATOM 851 C CA . VAL A 1 105 ? 51.017 -7.380 19.220 1.00 19.19 129 VAL A CA 1
ATOM 852 C C . VAL A 1 105 ? 51.975 -8.592 19.365 1.00 23.77 129 VAL A C 1
ATOM 853 O O . VAL A 1 105 ? 51.822 -9.401 20.287 1.00 23.62 129 VAL A O 1
ATOM 857 N N . GLU A 1 106 ? 52.973 -8.676 18.481 1.00 21.43 130 GLU A N 1
ATOM 858 C CA . GLU A 1 106 ? 53.978 -9.743 18.515 1.00 22.13 130 GLU A CA 1
ATOM 859 C C . GLU A 1 106 ? 54.838 -9.654 19.791 1.00 27.31 130 GLU A C 1
ATOM 860 O O . GLU A 1 106 ? 55.031 -10.665 20.473 1.00 27.61 130 GLU A O 1
ATOM 866 N N . ALA A 1 107 ? 55.332 -8.448 20.124 1.00 25.12 131 ALA A N 1
ATOM 867 C CA . ALA A 1 107 ? 56.174 -8.238 21.311 1.00 25.76 131 ALA A CA 1
ATOM 868 C C . ALA A 1 107 ? 55.390 -8.432 22.621 1.00 28.09 131 ALA A C 1
ATOM 869 O O . ALA A 1 107 ? 55.965 -8.876 23.617 1.00 27.67 131 ALA A O 1
ATOM 871 N N . ALA A 1 108 ? 54.073 -8.163 22.603 1.00 22.49 132 ALA A N 1
ATOM 872 C CA . ALA A 1 108 ? 53.202 -8.335 23.781 1.00 21.70 132 ALA A CA 1
ATOM 873 C C . ALA A 1 108 ? 52.824 -9.820 23.966 1.00 24.78 132 ALA A C 1
ATOM 874 O O . ALA A 1 108 ? 52.152 -10.168 24.931 1.00 24.00 132 ALA A O 1
ATOM 876 N N . ASN A 1 109 ? 53.272 -10.671 23.008 1.00 24.21 133 ASN A N 1
ATOM 877 C CA A ASN A 1 109 ? 53.059 -12.116 22.944 0.50 25.02 133 ASN A CA 1
ATOM 878 C CA B ASN A 1 109 ? 53.068 -12.123 22.983 0.50 24.91 133 ASN A CA 1
ATOM 879 C C . ASN A 1 109 ? 51.566 -12.485 22.983 1.00 29.41 133 ASN A C 1
ATOM 880 O O . ASN A 1 109 ? 51.145 -13.418 23.679 1.00 28.17 133 ASN A O 1
ATOM 889 N N . LEU A 1 110 ? 50.770 -11.755 22.181 1.00 28.11 134 LEU A N 1
ATOM 890 C CA . LEU A 1 110 ? 49.334 -11.986 21.999 1.00 28.80 134 LEU A CA 1
ATOM 891 C C . LEU A 1 110 ? 49.211 -12.847 20.735 1.00 37.08 134 LEU A C 1
ATOM 892 O O . LEU A 1 110 ? 49.221 -12.327 19.612 1.00 37.00 134 LEU A O 1
ATOM 897 N N . LYS A 1 111 ? 49.219 -14.176 20.925 1.00 37.54 135 LYS A N 1
ATOM 898 C CA . LYS A 1 111 ? 49.237 -15.163 19.834 1.00 39.34 135 LYS A CA 1
ATOM 899 C C . LYS A 1 111 ? 47.831 -15.530 19.326 1.00 43.56 135 LYS A C 1
ATOM 900 O O . LYS A 1 111 ? 46.821 -15.219 19.970 1.00 41.42 135 LYS A O 1
ATOM 906 N N . GLY A 1 112 ? 47.801 -16.170 18.153 1.00 41.11 136 GLY A N 1
ATOM 907 C CA . GLY A 1 112 ? 46.575 -16.617 17.495 1.00 40.75 136 GLY A CA 1
ATOM 908 C C . GLY A 1 112 ? 45.665 -15.501 17.007 1.00 41.51 136 GLY A C 1
ATOM 909 O O . GLY A 1 112 ? 46.073 -14.332 16.981 1.00 41.96 136 GLY A O 1
ATOM 910 N N . PRO A 1 113 ? 44.416 -15.829 16.587 1.00 33.30 137 PRO A N 1
ATOM 911 C CA . PRO A 1 113 ? 43.520 -14.778 16.092 1.00 30.21 137 PRO A CA 1
ATOM 912 C C . PRO A 1 113 ? 42.981 -13.957 17.260 1.00 29.26 137 PRO A C 1
ATOM 913 O O . PRO A 1 113 ? 42.595 -14.509 18.295 1.00 27.47 137 PRO A O 1
ATOM 917 N N . ILE A 1 114 ? 42.989 -12.630 17.100 1.00 23.33 138 ILE A N 1
ATOM 918 C CA A ILE A 1 114 ? 42.505 -11.753 18.156 0.60 21.87 138 ILE A CA 1
ATOM 919 C CA B ILE A 1 114 ? 42.551 -11.699 18.134 0.40 21.96 138 ILE A CA 1
ATOM 920 C C . ILE A 1 114 ? 41.330 -10.913 17.654 1.00 23.68 138 ILE A C 1
ATOM 921 O O . ILE A 1 114 ? 41.237 -10.598 16.466 1.00 22.45 138 ILE A O 1
ATOM 930 N N . HIS A 1 115 ? 40.412 -10.596 18.577 1.00 17.65 139 HIS A N 1
ATOM 931 C CA . HIS A 1 115 ? 39.261 -9.756 18.283 1.00 17.01 139 HIS A CA 1
ATOM 932 C C . HIS A 1 115 ? 39.773 -8.325 18.223 1.00 21.50 139 HIS A C 1
ATOM 933 O O . HIS A 1 115 ? 40.518 -7.912 19.117 1.00 21.40 139 HIS A O 1
ATOM 940 N N . ILE A 1 116 ? 39.424 -7.577 17.180 1.00 18.93 140 ILE A N 1
ATOM 941 C CA . ILE A 1 116 ? 39.916 -6.206 17.059 1.00 19.28 140 ILE A CA 1
ATOM 942 C C . ILE A 1 116 ? 38.757 -5.225 16.945 1.00 20.33 140 ILE A C 1
ATOM 943 O O . ILE A 1 116 ? 37.800 -5.485 16.232 1.00 17.47 140 ILE A O 1
ATOM 948 N N . ALA A 1 117 ? 38.856 -4.091 17.660 1.00 18.40 141 ALA A N 1
ATOM 949 C CA . ALA A 1 117 ? 37.849 -3.029 17.607 1.00 17.83 141 ALA A CA 1
ATOM 950 C C . ALA A 1 117 ? 38.549 -1.718 17.349 1.00 20.64 141 ALA A C 1
ATOM 951 O O . ALA A 1 117 ? 39.624 -1.469 17.895 1.00 19.57 141 ALA A O 1
ATOM 953 N N . GLY A 1 118 ? 37.951 -0.900 16.507 1.00 17.04 142 GLY A N 1
ATOM 954 C CA . GLY A 1 118 ? 38.538 0.386 16.161 1.00 16.51 142 GLY A CA 1
ATOM 955 C C . GLY A 1 118 ? 37.520 1.498 16.103 1.00 19.39 142 GLY A C 1
ATOM 956 O O . GLY A 1 118 ? 36.450 1.336 15.511 1.00 19.56 142 GLY A O 1
ATOM 957 N N . HIS A 1 119 ? 37.841 2.628 16.736 1.00 15.67 143 HIS A N 1
ATOM 958 C CA . HIS A 1 119 ? 36.998 3.812 16.677 1.00 15.90 143 HIS A CA 1
ATOM 959 C C . HIS A 1 119 ? 37.620 4.826 15.717 1.00 19.25 143 HIS A C 1
ATOM 960 O O . HIS A 1 119 ? 38.791 5.178 15.885 1.00 16.83 143 HIS A O 1
ATOM 967 N N . SER A 1 120 ? 36.821 5.354 14.754 1.00 18.67 144 SER A N 1
ATOM 968 C CA . SER A 1 120 ? 37.242 6.446 13.864 1.00 18.91 144 SER A CA 1
ATOM 969 C C . SER A 1 120 ? 38.556 6.069 13.112 1.00 21.88 144 SER A C 1
ATOM 970 O O . SER A 1 120 ? 38.543 5.064 12.397 1.00 21.57 144 SER A O 1
ATOM 973 N N . LEU A 1 121 ? 39.684 6.808 13.299 1.00 18.35 145 LEU A N 1
ATOM 974 C CA . LEU A 1 121 ? 40.964 6.451 12.663 1.00 18.81 145 LEU A CA 1
ATOM 975 C C . LEU A 1 121 ? 41.435 5.048 13.133 1.00 20.78 145 LEU A C 1
ATOM 976 O O . LEU A 1 121 ? 42.113 4.328 12.390 1.00 20.40 145 LEU A O 1
ATOM 981 N N . GLY A 1 122 ? 41.033 4.667 14.343 1.00 16.80 146 GLY A N 1
ATOM 982 C CA . GLY A 1 122 ? 41.323 3.340 14.875 1.00 17.08 146 GLY A CA 1
ATOM 983 C C . GLY A 1 122 ? 40.660 2.262 14.040 1.00 19.37 146 GLY A C 1
ATOM 984 O O . GLY A 1 122 ? 41.215 1.176 13.881 1.00 19.01 146 GLY A O 1
ATOM 985 N N . GLY A 1 123 ? 39.470 2.568 13.508 1.00 16.91 147 GLY A N 1
ATOM 986 C CA . GLY A 1 123 ? 38.753 1.659 12.614 1.00 16.53 147 GLY A CA 1
ATOM 987 C C . GLY A 1 123 ? 39.526 1.488 11.309 1.00 19.93 147 GLY A C 1
ATOM 988 O O . GLY A 1 123 ? 39.630 0.375 10.779 1.00 20.30 147 GLY A O 1
ATOM 989 N N . SER A 1 124 ? 40.106 2.591 10.787 1.00 17.25 148 SER A N 1
ATOM 990 C CA . SER A 1 124 ? 40.923 2.545 9.549 1.00 17.70 148 SER A CA 1
ATOM 991 C C . SER A 1 124 ? 42.132 1.635 9.746 1.00 20.19 148 SER A C 1
ATOM 992 O O . SER A 1 124 ? 42.421 0.799 8.888 1.00 20.57 148 SER A O 1
ATOM 995 N N . ILE A 1 125 ? 42.812 1.781 10.893 1.00 17.29 149 ILE A N 1
ATOM 996 C CA . ILE A 1 125 ? 43.973 0.971 11.268 1.00 17.21 149 ILE A CA 1
ATOM 99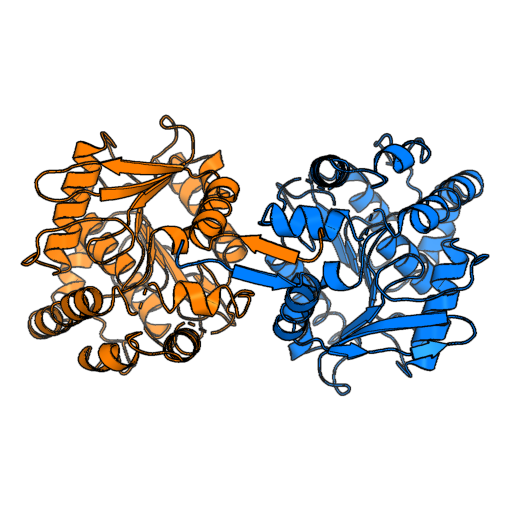7 C C . ILE A 1 125 ? 43.538 -0.497 11.413 1.00 20.04 149 ILE A C 1
ATOM 998 O O . ILE A 1 125 ? 44.222 -1.381 10.888 1.00 20.17 149 ILE A O 1
ATOM 1003 N N . ALA A 1 126 ? 42.378 -0.746 12.082 1.00 17.08 150 ALA A N 1
ATOM 1004 C CA . ALA A 1 126 ? 41.854 -2.104 12.264 1.00 17.92 150 ALA A CA 1
ATOM 1005 C C . ALA A 1 126 ? 41.605 -2.786 10.900 1.00 22.19 150 ALA A C 1
ATOM 1006 O O . ALA A 1 126 ? 41.970 -3.949 10.732 1.00 21.81 150 ALA A O 1
ATOM 1008 N N . LEU A 1 127 ? 41.054 -2.036 9.922 1.00 19.40 151 LEU A N 1
ATOM 1009 C CA . LEU A 1 127 ? 40.788 -2.513 8.557 1.00 20.14 151 LEU A CA 1
ATOM 1010 C C . LEU A 1 127 ? 42.088 -2.908 7.848 1.00 24.19 151 LEU A C 1
ATOM 1011 O O . LEU A 1 127 ? 42.170 -3.992 7.265 1.00 23.07 151 LEU A O 1
ATOM 1016 N N . LEU A 1 128 ? 43.119 -2.053 7.934 1.00 22.12 152 LEU A N 1
ATOM 1017 C CA . LEU A 1 128 ? 44.411 -2.343 7.309 1.00 23.20 152 LEU A CA 1
ATOM 1018 C C . LEU A 1 128 ? 45.053 -3.576 7.962 1.00 25.84 152 LEU A C 1
ATOM 1019 O O . LEU A 1 128 ? 45.567 -4.447 7.262 1.00 25.61 152 LEU A O 1
ATOM 1024 N N . TYR A 1 129 ? 44.962 -3.672 9.292 1.00 20.90 153 TYR A N 1
ATOM 1025 C CA . TYR A 1 129 ? 45.473 -4.803 10.053 1.00 20.81 153 TYR A CA 1
ATOM 1026 C C . TYR A 1 129 ? 44.776 -6.109 9.622 1.00 24.50 153 TYR A C 1
ATOM 1027 O O . TYR A 1 129 ? 45.464 -7.090 9.334 1.00 24.25 153 TYR A O 1
ATOM 1036 N N . ALA A 1 130 ? 43.423 -6.095 9.529 1.00 21.50 154 ALA A N 1
ATOM 1037 C CA . ALA A 1 130 ? 42.612 -7.255 9.145 1.00 22.25 154 ALA A CA 1
ATOM 1038 C C . ALA A 1 130 ? 42.929 -7.737 7.730 1.00 28.17 154 ALA A C 1
ATOM 1039 O O . ALA A 1 130 ? 42.901 -8.947 7.476 1.00 28.91 154 ALA A O 1
ATOM 1041 N N . GLY A 1 131 ? 43.235 -6.795 6.839 1.00 24.82 155 GLY A N 1
ATOM 1042 C CA . GLY A 1 131 ? 43.589 -7.086 5.456 1.00 25.47 155 GLY A CA 1
ATOM 1043 C C . GLY A 1 131 ? 44.993 -7.641 5.314 1.00 29.50 155 GLY A C 1
ATOM 1044 O O . GLY A 1 131 ? 45.213 -8.568 4.531 1.00 29.64 155 GLY A O 1
ATOM 1045 N N . GLN A 1 132 ? 45.959 -7.079 6.066 1.00 25.97 156 GLN A N 1
ATOM 1046 C CA . GLN A 1 132 ? 47.362 -7.493 5.993 1.00 26.82 156 GLN A CA 1
ATOM 1047 C C . GLN A 1 132 ? 47.633 -8.760 6.811 1.00 30.40 156 GLN A C 1
ATOM 1048 O O . GLN A 1 132 ? 48.494 -9.543 6.426 1.00 30.50 156 GLN A O 1
ATOM 1054 N N . TYR A 1 133 ? 46.902 -8.969 7.929 1.00 25.81 157 TYR A N 1
ATOM 1055 C CA . TYR A 1 133 ? 47.101 -10.114 8.826 1.00 25.36 157 TYR A CA 1
ATOM 1056 C C . TYR A 1 133 ? 45.748 -10.873 9.038 1.00 29.12 157 TYR A C 1
ATOM 1057 O O . TYR A 1 133 ? 45.242 -10.921 10.164 1.00 28.22 157 TYR A O 1
ATOM 1066 N N . PRO A 1 134 ? 45.155 -11.483 7.968 1.00 26.90 158 PRO A N 1
ATOM 1067 C CA . PRO A 1 134 ? 43.830 -12.124 8.116 1.00 26.62 158 PRO A CA 1
ATOM 1068 C C . PRO A 1 134 ? 43.773 -13.311 9.067 1.00 32.11 158 PRO A C 1
ATOM 1069 O O . PRO A 1 134 ? 42.773 -13.462 9.770 1.00 31.01 158 PRO A O 1
ATOM 1073 N N . PHE A 1 135 ? 44.821 -14.145 9.102 1.00 30.43 159 PHE A N 1
ATOM 1074 C CA . PHE A 1 135 ? 44.834 -15.318 9.976 1.00 31.19 159 PHE A CA 1
ATOM 1075 C C . PHE A 1 135 ? 45.047 -14.928 11.442 1.00 32.43 159 PHE A C 1
ATOM 1076 O O . PHE A 1 135 ? 44.865 -15.777 12.322 1.00 33.91 159 PHE A O 1
ATOM 1084 N N . GLU A 1 136 ? 45.424 -13.654 11.692 1.00 25.61 160 GLU A N 1
ATOM 1085 C CA A GLU A 1 136 ? 45.675 -13.100 13.027 0.60 24.73 160 GLU A CA 1
ATOM 1086 C CA B GLU A 1 136 ? 45.655 -13.155 13.051 0.40 24.69 160 GLU A CA 1
ATOM 1087 C C . GLU A 1 136 ? 44.473 -12.295 13.540 1.00 26.99 160 GLU A C 1
ATOM 1088 O O . GLU A 1 136 ? 44.510 -11.769 14.657 1.00 25.90 160 GLU A O 1
ATOM 1099 N N . THR A 1 137 ? 43.422 -12.175 12.721 1.00 23.54 161 THR A N 1
ATOM 1100 C CA . THR A 1 137 ? 42.220 -11.390 13.016 1.00 21.69 161 THR A CA 1
ATOM 1101 C C . THR A 1 137 ? 41.001 -12.324 13.179 1.00 25.41 161 THR A C 1
ATOM 1102 O O . THR A 1 137 ? 40.547 -12.933 12.207 1.00 26.03 161 THR A O 1
ATOM 1106 N N . LYS A 1 138 ? 40.468 -12.417 14.404 1.00 20.45 162 LYS A N 1
ATOM 1107 C CA . LYS A 1 138 ? 39.320 -13.279 14.723 1.00 19.51 162 LYS A CA 1
ATOM 1108 C C . LYS A 1 138 ? 37.998 -12.586 14.405 1.00 22.34 162 LYS A C 1
ATOM 1109 O O . LYS A 1 138 ? 37.034 -13.252 14.040 1.00 21.23 162 LYS A O 1
ATOM 1115 N N . SER A 1 139 ? 37.941 -11.265 14.605 1.00 18.58 163 SER A N 1
ATOM 1116 C CA . SER A 1 139 ? 36.733 -10.475 14.348 1.00 17.96 163 SER A CA 1
ATOM 1117 C C . SER A 1 139 ? 37.104 -9.021 14.268 1.00 20.11 163 SER A C 1
ATOM 1118 O O . SER A 1 139 ? 38.175 -8.620 14.741 1.00 18.67 163 SER A O 1
ATOM 1121 N N . LEU A 1 140 ? 36.197 -8.232 13.694 1.00 16.85 164 LEU A N 1
ATOM 1122 C CA A LEU A 1 140 ? 36.385 -6.799 13.533 0.70 16.68 164 LEU A CA 1
ATOM 1123 C CA B LEU A 1 140 ? 36.360 -6.787 13.544 0.30 15.62 164 LEU A CA 1
ATOM 1124 C C . LEU A 1 140 ? 35.155 -6.042 14.045 1.00 19.58 164 LEU A C 1
ATOM 1125 O O . LEU A 1 140 ? 34.027 -6.415 13.726 1.00 19.01 164 LEU A O 1
ATOM 1134 N N . PHE A 1 141 ? 35.374 -4.990 14.838 1.00 16.13 165 PHE A N 1
ATOM 1135 C CA . PHE A 1 141 ? 34.277 -4.173 15.334 1.00 14.60 165 PHE A CA 1
ATOM 1136 C C . PHE A 1 141 ? 34.599 -2.748 14.933 1.00 18.98 165 PHE A C 1
ATOM 1137 O O . PHE A 1 141 ? 35.599 -2.189 15.381 1.00 19.49 165 PHE A O 1
ATOM 1145 N N . LEU A 1 142 ? 33.811 -2.202 14.010 1.00 15.17 166 LEU A N 1
ATOM 1146 C CA . LEU A 1 142 ? 34.047 -0.871 13.478 1.00 14.86 166 LEU A CA 1
ATOM 1147 C C . LEU A 1 142 ? 33.052 0.113 14.055 1.00 17.23 166 LEU A C 1
ATOM 1148 O O . LEU A 1 142 ? 31.855 0.005 13.808 1.00 17.02 166 LEU A O 1
ATOM 1153 N N . VAL A 1 143 ? 33.560 1.084 14.807 1.00 13.33 167 VAL A N 1
ATOM 1154 C CA . VAL A 1 143 ? 32.726 2.108 15.430 1.00 13.70 167 VAL A CA 1
ATOM 1155 C C . VAL A 1 143 ? 33.000 3.437 14.724 1.00 16.53 167 VAL A C 1
ATOM 1156 O O . VAL A 1 143 ? 34.056 4.028 14.949 1.00 17.87 167 VAL A O 1
ATOM 1160 N N . ASP A 1 144 ? 32.058 3.908 13.880 1.00 14.60 168 ASP A N 1
ATOM 1161 C CA . ASP A 1 144 ? 32.194 5.168 13.108 1.00 13.83 168 ASP A CA 1
ATOM 1162 C C . ASP A 1 144 ? 33.598 5.231 12.463 1.00 18.17 168 ASP A C 1
ATOM 1163 O O . ASP A 1 144 ? 34.341 6.202 12.642 1.00 17.31 168 ASP A O 1
ATOM 1168 N N . SER A 1 145 ? 33.981 4.132 11.806 1.00 15.90 169 SER A N 1
ATOM 1169 C CA . SER A 1 145 ? 35.300 3.938 11.233 1.00 15.19 169 SER A CA 1
ATOM 1170 C C . SER A 1 145 ? 35.588 4.849 10.052 1.00 19.43 169 SER A C 1
ATOM 1171 O O . SER A 1 145 ? 34.707 5.119 9.228 1.00 19.14 169 SER A O 1
ATOM 1174 N N . GLY A 1 146 ? 36.858 5.200 9.916 1.00 17.82 170 GLY A N 1
ATOM 1175 C CA . GLY A 1 146 ? 37.334 5.921 8.744 1.00 17.90 170 GLY A CA 1
ATOM 1176 C C . GLY A 1 146 ? 37.478 4.951 7.583 1.00 22.45 170 GLY A C 1
ATOM 1177 O O . GLY A 1 146 ? 37.284 3.733 7.726 1.00 20.14 170 GLY A O 1
ATOM 1178 N N . GLY A 1 147 ? 37.846 5.498 6.440 1.00 20.54 171 GLY A N 1
ATOM 1179 C CA . GLY A 1 147 ? 38.033 4.765 5.202 1.00 21.39 171 GLY A CA 1
ATOM 1180 C C . GLY A 1 147 ? 37.876 5.724 4.046 1.00 24.20 171 GLY A C 1
ATOM 1181 O O . GLY A 1 147 ? 37.811 6.937 4.255 1.00 24.14 171 GLY A O 1
ATOM 1182 N N . ILE A 1 148 ? 37.801 5.198 2.831 1.00 20.31 172 ILE A N 1
AT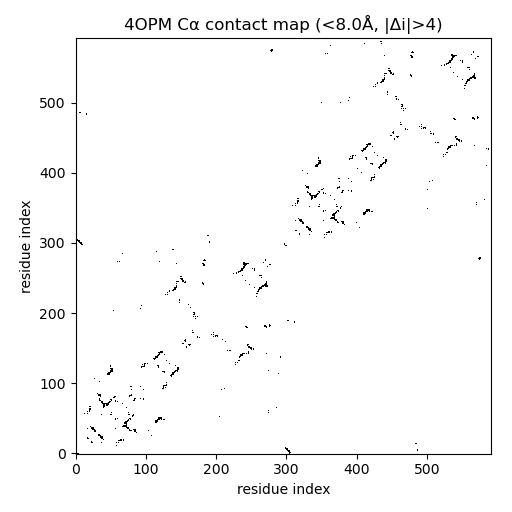OM 1183 C CA . ILE A 1 148 ? 37.649 6.051 1.639 1.00 19.83 172 ILE A CA 1
ATOM 1184 C C . ILE A 1 148 ? 36.383 5.572 0.950 1.00 23.52 172 ILE A C 1
ATOM 1185 O O . ILE A 1 148 ? 36.356 4.478 0.381 1.00 21.81 172 ILE A O 1
ATOM 1190 N N . PHE A 1 149 ? 35.319 6.384 1.052 1.00 20.82 173 PHE A N 1
ATOM 1191 C CA . PHE A 1 149 ? 33.974 5.993 0.677 1.00 20.55 173 PHE A CA 1
ATOM 1192 C C . PHE A 1 149 ? 33.356 6.762 -0.477 1.00 25.80 173 PHE A C 1
ATOM 1193 O O . PHE A 1 149 ? 33.509 7.977 -0.562 1.00 26.05 173 PHE A O 1
ATOM 1201 N N . ARG A 1 150 ? 32.569 6.055 -1.305 1.00 24.14 174 ARG A N 1
ATOM 1202 C CA . ARG A 1 150 ? 31.797 6.660 -2.391 1.00 25.36 174 ARG A CA 1
ATOM 1203 C C . ARG A 1 150 ? 30.620 7.443 -1.822 1.00 29.19 174 ARG A C 1
ATOM 1204 O O . ARG A 1 150 ? 30.210 8.437 -2.417 1.00 29.50 174 ARG A O 1
ATOM 1212 N N . SER A 1 151 ? 30.083 6.998 -0.663 1.00 25.04 175 SER A N 1
ATOM 1213 C CA . SER A 1 151 ? 28.903 7.607 -0.035 1.00 24.83 175 SER A CA 1
ATOM 1214 C C . SER A 1 151 ? 29.280 8.759 0.921 1.00 27.74 175 SER A C 1
ATOM 1215 O O . SER A 1 151 ? 28.394 9.317 1.580 1.00 26.72 175 SER A O 1
ATOM 1218 N N . ALA A 1 152 ? 30.592 9.145 0.942 1.00 25.40 176 ALA A N 1
ATOM 1219 C CA . ALA A 1 152 ? 31.117 10.243 1.758 1.00 24.37 176 ALA A CA 1
ATOM 1220 C C . ALA A 1 152 ? 30.330 11.519 1.487 1.00 28.37 176 ALA A C 1
ATOM 1221 O O . ALA A 1 152 ? 30.131 11.891 0.319 1.00 27.85 176 ALA A O 1
ATOM 1223 N N . ASN A 1 153 ? 29.848 12.166 2.552 1.00 25.22 177 ASN A N 1
ATOM 1224 C CA . ASN A 1 153 ? 29.043 13.375 2.392 1.00 25.95 177 ASN A CA 1
ATOM 1225 C C . ASN A 1 153 ? 29.267 14.355 3.556 1.00 30.33 177 ASN A C 1
ATOM 1226 O O . ASN A 1 153 ? 28.327 14.993 4.032 1.00 32.75 177 ASN A O 1
ATOM 1231 N N . THR A 1 154 ? 30.514 14.444 4.043 1.00 23.06 178 THR A N 1
ATOM 1232 C CA . THR A 1 154 ? 30.885 15.443 5.039 1.00 21.46 178 THR A CA 1
ATOM 1233 C C . THR A 1 154 ? 32.052 16.226 4.475 1.00 24.99 178 THR A C 1
ATOM 1234 O O . THR A 1 154 ? 32.768 15.707 3.615 1.00 23.84 178 THR A O 1
ATOM 1238 N N . ILE A 1 155 ? 32.275 17.441 4.988 1.00 22.22 179 ILE A N 1
ATOM 1239 C CA A ILE A 1 155 ? 33.372 18.296 4.542 0.60 22.94 179 ILE A CA 1
ATOM 1240 C CA B ILE A 1 155 ? 33.382 18.302 4.560 0.40 22.74 179 ILE A CA 1
ATOM 1241 C C . ILE A 1 155 ? 34.740 17.645 4.890 1.00 26.02 179 ILE A C 1
ATOM 1242 O O . ILE A 1 155 ? 35.695 17.810 4.131 1.00 26.26 179 ILE A O 1
ATOM 1251 N N . TYR A 1 156 ? 34.825 16.883 6.009 1.00 23.56 180 TYR A N 1
ATOM 1252 C CA . TYR A 1 156 ? 36.074 16.240 6.443 1.00 22.25 180 TYR A CA 1
ATOM 1253 C C . TYR A 1 156 ? 36.495 15.112 5.509 1.00 26.89 180 TYR A C 1
ATOM 1254 O O . TYR A 1 156 ? 37.693 14.928 5.292 1.00 27.62 180 TYR A O 1
ATOM 1263 N N . LEU A 1 157 ? 35.526 14.356 4.969 1.00 22.19 181 LEU A N 1
ATOM 1264 C CA . LEU A 1 157 ? 35.825 13.251 4.052 1.00 22.61 181 LEU A CA 1
ATOM 1265 C C . LEU A 1 157 ? 36.099 13.778 2.636 1.00 27.63 181 LEU A C 1
ATOM 1266 O O . LEU A 1 157 ? 36.982 13.257 1.948 1.00 27.33 181 LEU A O 1
ATOM 1271 N N . LYS A 1 158 ? 35.319 14.786 2.196 1.00 25.74 182 LYS A N 1
ATOM 1272 C CA . LYS A 1 158 ? 35.440 15.371 0.854 1.00 26.68 182 LYS A CA 1
ATOM 1273 C C . LYS A 1 158 ? 36.756 16.139 0.703 1.00 31.55 182 LYS A C 1
ATOM 1274 O O . LYS A 1 158 ? 37.390 16.078 -0.361 1.00 30.57 182 LYS A O 1
ATOM 1280 N N . ASP A 1 159 ? 37.179 16.829 1.766 1.00 28.13 183 ASP A N 1
ATOM 1281 C CA . ASP A 1 159 ? 38.441 17.557 1.787 1.00 28.25 183 ASP A CA 1
ATOM 1282 C C . ASP A 1 159 ? 39.058 17.436 3.186 1.00 30.99 183 ASP A C 1
ATOM 1283 O O . ASP A 1 159 ? 38.753 18.259 4.060 1.00 29.94 183 ASP A O 1
ATOM 1288 N N . PRO A 1 160 ? 39.948 16.427 3.391 1.00 27.92 184 PRO A N 1
ATOM 1289 C CA . PRO A 1 160 ? 40.556 16.219 4.718 1.00 27.58 184 PRO A CA 1
ATOM 1290 C C . PRO A 1 160 ? 41.370 17.402 5.255 1.00 29.24 184 PRO A C 1
ATOM 1291 O O . PRO A 1 160 ? 41.768 17.326 6.416 1.00 26.66 184 PRO A O 1
ATOM 1295 N N . THR A 1 161 ? 41.589 18.502 4.466 1.00 27.64 185 THR A N 1
ATOM 1296 C CA A THR A 1 161 ? 42.292 19.676 4.996 0.50 27.60 185 THR A CA 1
ATOM 1297 C CA B THR A 1 161 ? 42.291 19.671 5.017 0.50 27.47 185 THR A CA 1
ATOM 1298 C C . THR A 1 161 ? 41.418 20.283 6.124 1.00 29.49 185 THR A C 1
ATOM 1299 O O . THR A 1 161 ? 41.938 20.918 7.041 1.00 28.40 185 THR A O 1
ATOM 1306 N N . TYR A 1 162 ? 40.083 20.040 6.065 1.00 25.50 186 TYR A N 1
ATOM 1307 C CA . TYR A 1 162 ? 39.142 20.521 7.077 1.00 25.11 186 TYR A CA 1
ATOM 1308 C C . TYR A 1 162 ? 39.350 19.819 8.436 1.00 26.79 186 TYR A C 1
ATOM 1309 O O . TYR A 1 162 ? 38.905 20.352 9.456 1.00 24.49 186 TYR A O 1
ATOM 1318 N N . LEU A 1 163 ? 40.084 18.671 8.465 1.00 23.65 187 LEU A N 1
ATOM 1319 C CA . LEU A 1 163 ? 40.450 18.004 9.721 1.00 23.57 187 LEU A CA 1
ATOM 1320 C C . LEU A 1 163 ? 41.327 18.936 10.587 1.00 24.74 187 LEU A C 1
ATOM 1321 O O . LEU A 1 163 ? 41.353 18.785 11.806 1.00 22.54 187 LEU A O 1
ATOM 1326 N N . LYS A 1 164 ? 41.998 19.931 9.963 1.00 22.36 188 LYS A N 1
ATOM 1327 C CA . LYS A 1 164 ? 42.812 20.903 10.704 1.00 22.53 188 LYS A CA 1
ATOM 1328 C C . LYS A 1 164 ? 41.952 21.768 11.646 1.00 27.23 188 LYS A C 1
ATOM 1329 O O . LYS A 1 164 ? 42.466 22.235 12.662 1.00 27.27 188 LYS A O 1
ATOM 1335 N N . GLN A 1 165 ? 40.647 21.971 11.314 1.00 23.76 189 GLN A N 1
ATOM 1336 C CA . GLN A 1 165 ? 39.712 22.757 12.145 1.00 23.26 189 GLN A CA 1
ATOM 1337 C C . GLN A 1 165 ? 39.364 22.031 13.446 1.00 25.93 189 GLN A C 1
ATOM 1338 O O . GLN A 1 165 ? 38.841 22.650 14.379 1.00 24.61 189 GLN A O 1
ATOM 1344 N N . LEU A 1 166 ? 39.632 20.716 13.496 1.00 22.03 190 LEU A N 1
ATOM 1345 C CA . LEU A 1 166 ? 39.331 19.865 14.647 1.00 21.27 190 LEU A CA 1
ATOM 1346 C C . LEU A 1 166 ? 40.535 19.708 15.595 1.00 25.10 190 LEU A C 1
ATOM 1347 O O . LEU A 1 166 ? 40.408 19.059 16.644 1.00 24.68 190 LEU A O 1
ATOM 1352 N N . LEU A 1 167 ? 41.686 20.302 15.230 1.00 23.98 191 LEU A N 1
ATOM 1353 C CA A LEU A 1 167 ? 42.912 20.272 16.036 0.50 24.25 191 LEU A CA 1
ATOM 1354 C CA B LEU A 1 167 ? 42.901 20.240 16.046 0.50 24.10 191 LEU A CA 1
ATOM 1355 C C . LEU A 1 167 ? 42.745 21.081 17.314 1.00 27.32 191 LEU A C 1
ATOM 1356 O O . LEU A 1 167 ? 42.222 22.198 17.262 1.00 27.41 191 LEU A O 1
ATOM 1365 N N . VAL A 1 168 ? 43.192 20.541 18.452 1.00 21.76 192 VAL A N 1
ATOM 1366 C CA A VAL A 1 168 ? 43.130 21.243 19.739 0.60 20.31 192 VAL A CA 1
ATOM 1367 C CA B VAL A 1 168 ? 43.111 21.310 19.686 0.40 21.69 192 VAL A CA 1
ATOM 1368 C C . VAL A 1 168 ? 44.529 21.834 19.990 1.00 25.96 192 VAL A C 1
ATOM 1369 O O . VAL A 1 168 ? 45.439 21.086 20.377 1.00 25.12 192 VAL A O 1
ATOM 1376 N N . SER A 1 169 ? 44.709 23.139 19.726 1.00 24.85 193 SER A N 1
ATOM 1377 C CA A SER A 1 169 ? 45.999 23.825 19.839 0.50 25.86 193 SER A CA 1
ATOM 1378 C CA B SER A 1 169 ? 46.008 23.798 19.874 0.50 25.47 193 SER A CA 1
ATOM 1379 C C . SER A 1 169 ? 45.974 24.977 20.844 1.00 31.58 193 SER A C 1
ATOM 1380 O O . SER A 1 169 ? 47.039 25.458 21.256 1.00 32.87 193 SER A O 1
ATOM 1385 N N . LYS A 1 170 ? 44.777 25.468 21.193 1.00 27.72 194 LYS A N 1
ATOM 1386 C CA . LYS A 1 170 ? 44.652 26.601 22.114 1.00 28.55 194 LYS A CA 1
ATOM 1387 C C . LYS A 1 170 ? 43.407 26.436 22.987 1.00 31.90 194 LYS A C 1
ATOM 1388 O O . LYS A 1 170 ? 42.523 25.656 22.631 1.00 29.57 194 LYS A O 1
ATOM 1394 N N . LYS A 1 171 ? 43.336 27.176 24.111 1.00 29.74 195 LYS A N 1
ATOM 1395 C CA . LYS A 1 171 ? 42.191 27.134 25.030 1.00 30.00 195 LYS A CA 1
ATOM 1396 C C . LYS A 1 171 ? 40.892 27.445 24.277 1.00 31.96 195 LYS A C 1
ATOM 1397 O O . LYS A 1 171 ? 40.854 28.359 23.442 1.00 31.12 195 LYS A O 1
ATOM 1403 N N . GLY A 1 172 ? 39.870 26.639 24.545 1.00 26.13 196 GLY A N 1
ATOM 1404 C CA . GLY A 1 172 ? 38.567 26.762 23.905 1.00 25.50 196 GLY A CA 1
ATOM 1405 C C . GLY A 1 172 ? 38.384 25.823 22.729 1.00 28.22 196 GLY A C 1
ATOM 1406 O O . GLY A 1 172 ? 37.246 25.573 22.323 1.00 28.40 196 GLY A O 1
ATOM 1407 N N . ASP A 1 173 ? 39.494 25.284 22.173 1.00 23.64 197 ASP A N 1
ATOM 1408 C CA . ASP A 1 173 ? 39.409 24.361 21.033 1.00 22.25 197 ASP A CA 1
ATOM 1409 C C . ASP A 1 173 ? 38.746 23.025 21.390 1.00 25.22 197 ASP A C 1
ATOM 1410 O O . ASP A 1 173 ? 38.080 22.449 20.532 1.00 23.79 197 ASP A O 1
ATOM 1415 N N . PHE A 1 174 ? 38.934 22.523 22.627 1.00 21.69 198 PHE A N 1
ATOM 1416 C CA . PHE A 1 174 ? 38.355 21.233 23.012 1.00 21.42 198 PHE A CA 1
ATOM 1417 C C . PHE A 1 174 ? 36.825 21.301 23.004 1.00 23.14 198 PHE A C 1
ATOM 1418 O O . PHE A 1 174 ? 36.199 20.374 22.491 1.00 20.80 198 PHE A O 1
ATOM 1426 N N . ASN A 1 175 ? 36.234 22.411 23.496 1.00 21.29 199 ASN A N 1
ATOM 1427 C CA . ASN A 1 175 ? 34.782 22.600 23.459 1.00 21.89 199 ASN A CA 1
ATOM 1428 C C . ASN A 1 175 ? 34.266 22.581 22.014 1.00 25.01 199 ASN A C 1
ATOM 1429 O O . ASN A 1 175 ? 33.228 21.964 21.745 1.00 24.31 199 ASN A O 1
ATOM 1434 N N . TYR A 1 176 ? 35.014 23.212 21.081 1.00 21.79 200 TYR A N 1
ATOM 1435 C CA . TYR A 1 176 ? 34.643 23.215 19.662 1.00 21.19 200 TYR A CA 1
ATOM 1436 C C . TYR A 1 176 ? 34.646 21.777 19.113 1.00 22.80 200 TYR A C 1
ATOM 1437 O O . TYR A 1 176 ? 33.692 21.357 18.444 1.00 21.54 200 TYR A O 1
ATOM 1446 N N . LEU A 1 177 ? 35.721 21.026 19.403 1.00 20.33 201 LEU A N 1
ATOM 1447 C CA . LEU A 1 177 ? 35.858 19.636 18.954 1.00 19.77 201 LEU A CA 1
ATOM 1448 C C . LEU A 1 177 ? 34.697 18.775 19.454 1.00 21.08 201 LEU A C 1
ATOM 1449 O O . LEU A 1 177 ? 34.106 18.041 18.657 1.00 19.37 201 LEU A O 1
ATOM 1454 N N . LEU A 1 178 ? 34.352 18.888 20.749 1.00 18.05 202 LEU A N 1
ATOM 1455 C CA . LEU A 1 178 ? 33.259 18.100 21.341 1.00 18.41 202 LEU A CA 1
ATOM 1456 C C . LEU A 1 178 ? 31.932 18.369 20.636 1.00 20.62 202 LEU A C 1
ATOM 1457 O O . LEU A 1 178 ? 31.147 17.433 20.449 1.00 20.57 202 LEU A O 1
ATOM 1462 N N . LYS A 1 179 ? 31.702 19.633 20.215 1.00 18.51 203 LYS A N 1
ATOM 1463 C CA . LYS A 1 179 ? 30.478 20.034 19.504 1.00 18.41 203 LYS A CA 1
ATOM 1464 C C . LYS A 1 179 ? 30.400 19.372 18.126 1.00 22.52 203 LYS A C 1
ATOM 1465 O O . LYS A 1 179 ? 29.300 19.213 17.591 1.00 22.74 203 LYS A O 1
ATOM 1471 N N . GLN A 1 180 ? 31.558 18.998 17.544 1.00 18.29 204 GLN A N 1
ATOM 1472 C CA . GLN A 1 180 ? 31.557 18.352 16.229 1.00 17.08 204 GLN A CA 1
ATOM 1473 C C . GLN A 1 180 ? 31.554 16.837 16.328 1.00 19.38 204 GLN A C 1
ATOM 1474 O O . GLN A 1 180 ? 31.055 16.174 15.421 1.00 19.56 204 GLN A O 1
ATOM 1480 N N . THR A 1 181 ? 32.168 16.278 17.385 1.00 15.79 205 THR A N 1
ATOM 1481 C CA . THR A 1 181 ? 32.358 14.832 17.468 1.00 15.76 205 THR A CA 1
ATOM 1482 C C . THR A 1 181 ? 31.299 14.103 18.294 1.00 19.44 205 THR A C 1
ATOM 1483 O O . THR A 1 181 ? 31.262 12.878 18.256 1.00 19.32 205 THR A O 1
ATOM 1495 N N . PHE A 1 183 ? 27.091 14.039 19.912 1.00 16.04 207 PHE A N 1
ATOM 1496 C CA . PHE A 1 183 ? 25.712 14.526 19.971 1.00 15.34 207 PHE A CA 1
ATOM 1497 C C . PHE A 1 183 ? 25.205 14.415 21.416 1.00 19.64 207 PHE A C 1
ATOM 1498 O O . PHE A 1 183 ? 24.476 15.287 21.897 1.00 19.22 207 PHE A O 1
ATOM 1506 N N . ASN A 1 184 ? 25.621 13.336 22.111 1.00 16.79 208 ASN A N 1
ATOM 1507 C CA . ASN A 1 184 ? 25.237 13.084 23.503 1.00 16.08 208 ASN A CA 1
ATOM 1508 C C . ASN A 1 184 ? 26.505 12.984 24.361 1.00 18.20 208 ASN A C 1
ATOM 1509 O O . ASN A 1 184 ? 26.807 11.900 24.860 1.00 16.65 208 ASN A O 1
ATOM 1514 N N . PRO A 1 185 ? 27.328 14.065 24.490 1.00 16.33 209 PRO A N 1
ATOM 1515 C CA . PRO A 1 185 ? 28.563 13.931 25.271 1.00 15.84 209 PRO A CA 1
ATOM 1516 C C . PRO A 1 185 ? 28.277 13.531 26.715 1.00 17.90 209 PRO A C 1
ATOM 1517 O O . PRO A 1 185 ? 27.236 13.916 27.255 1.00 16.37 209 PRO A O 1
ATOM 1521 N N . PRO A 1 186 ? 29.179 12.767 27.360 1.00 15.85 210 PRO A N 1
ATOM 1522 C CA . PRO A 1 186 ? 28.942 12.397 28.764 1.00 15.93 210 PRO A CA 1
ATOM 1523 C C . PRO A 1 186 ? 29.192 13.593 29.687 1.00 18.08 210 PRO A C 1
ATOM 1524 O O . PRO A 1 186 ? 29.625 14.660 29.231 1.00 17.21 210 PRO A O 1
ATOM 1528 N N . PHE A 1 187 ? 28.920 13.422 30.981 1.00 14.32 211 PHE A N 1
ATOM 1529 C CA . PHE A 1 187 ? 29.193 14.500 31.918 1.00 14.27 211 PHE A CA 1
ATOM 1530 C C . PHE A 1 187 ? 30.708 14.701 32.060 1.00 18.37 211 PHE A C 1
ATOM 1531 O O . PHE A 1 187 ? 31.437 13.757 32.381 1.00 17.84 211 PHE A O 1
ATOM 1539 N N . ILE A 1 188 ? 31.163 15.929 31.808 1.00 16.34 212 ILE A N 1
ATOM 1540 C CA . ILE A 1 188 ? 32.577 16.276 31.921 1.00 16.90 212 ILE A CA 1
ATOM 1541 C C . ILE A 1 188 ? 32.684 17.561 32.738 1.00 19.96 212 ILE A C 1
ATOM 1542 O O . ILE A 1 188 ? 32.374 18.636 32.219 1.00 18.98 212 ILE A O 1
ATOM 1547 N N . PRO A 1 189 ? 33.110 17.477 34.022 1.00 18.40 213 PRO A N 1
ATOM 1548 C CA . PRO A 1 189 ? 33.315 18.710 34.798 1.00 19.25 213 PRO A CA 1
ATOM 1549 C C . PRO A 1 189 ? 34.247 19.672 34.032 1.00 21.94 213 PRO A C 1
ATOM 1550 O O . PRO A 1 189 ? 35.174 19.211 33.361 1.00 20.29 213 PRO A O 1
ATOM 1554 N N . LYS A 1 190 ? 33.971 20.983 34.096 1.00 21.15 214 LYS A N 1
ATOM 1555 C CA . LYS A 1 190 ? 34.751 22.046 33.429 1.00 21.96 214 LYS A CA 1
ATOM 1556 C C . LYS A 1 190 ? 36.268 21.881 33.711 1.00 25.51 214 LYS A C 1
ATOM 1557 O O . LYS A 1 190 ? 37.100 22.009 32.810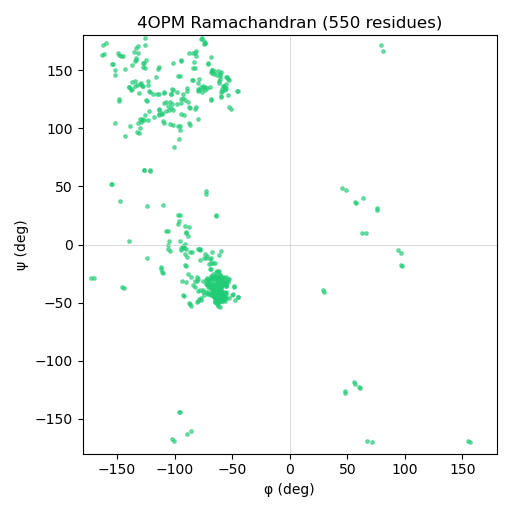 1.00 24.26 214 LYS A O 1
ATOM 1563 N N . GLU A 1 191 ? 36.601 21.561 34.968 1.00 22.26 215 GLU A N 1
ATOM 1564 C CA . GLU A 1 191 ? 37.975 21.393 35.452 1.00 21.42 215 GLU A CA 1
ATOM 1565 C C . GLU A 1 191 ? 38.650 20.187 34.738 1.00 23.39 215 GLU A C 1
ATOM 1566 O O . GLU A 1 191 ? 39.825 20.269 34.360 1.00 22.11 215 GLU A O 1
ATOM 1572 N N . PHE A 1 192 ? 37.888 19.103 34.493 1.00 19.24 216 PHE A N 1
ATOM 1573 C CA . PHE A 1 192 ? 38.373 17.916 33.774 1.00 18.71 216 PHE A CA 1
ATOM 1574 C C . PHE A 1 192 ? 38.557 18.233 32.292 1.00 23.12 216 PHE A C 1
ATOM 1575 O O . PHE A 1 192 ? 39.524 17.772 31.690 1.00 20.95 216 PHE A O 1
ATOM 1583 N N . LEU A 1 193 ? 37.606 18.990 31.698 1.00 21.80 217 LEU A N 1
ATOM 1584 C CA . LEU A 1 193 ? 37.651 19.415 30.296 1.00 22.57 217 LEU A CA 1
ATOM 1585 C C . LEU A 1 193 ? 38.955 20.206 30.050 1.00 25.42 217 LEU A C 1
ATOM 1586 O O . LEU A 1 193 ? 39.672 19.927 29.088 1.00 24.04 217 LEU A O 1
ATOM 1591 N N . GLN A 1 194 ? 39.257 21.164 30.939 1.00 22.34 218 GLN A N 1
ATOM 1592 C CA . GLN A 1 194 ? 40.445 22.024 30.843 1.00 22.64 218 GLN A CA 1
ATOM 1593 C C . GLN A 1 194 ? 41.743 21.216 30.975 1.00 23.23 218 GLN A C 1
ATOM 1594 O O . GLN A 1 194 ? 42.693 21.481 30.236 1.00 20.93 218 GLN A O 1
ATOM 1600 N N . ALA A 1 195 ? 41.765 20.207 31.881 1.00 19.59 219 ALA A N 1
ATOM 1601 C CA . ALA A 1 195 ? 42.921 19.326 32.072 1.00 19.14 219 ALA A CA 1
ATOM 1602 C C . ALA A 1 195 ? 43.134 18.456 30.830 1.00 21.65 219 ALA A C 1
ATOM 1603 O O . ALA A 1 195 ? 44.266 18.349 30.359 1.00 20.92 219 ALA A O 1
ATOM 1605 N N . GLN A 1 196 ? 42.047 17.878 30.272 1.00 18.87 220 GLN A N 1
ATOM 1606 C CA . GLN A 1 196 ? 42.145 17.056 29.060 1.00 18.23 220 GLN A CA 1
ATOM 1607 C C . GLN A 1 196 ? 42.599 17.912 27.870 1.00 21.07 220 GLN A C 1
ATOM 1608 O O . GLN A 1 196 ? 43.475 17.487 27.107 1.00 21.23 220 GLN A O 1
ATOM 1614 N N . GLU A 1 197 ? 42.033 19.123 27.737 1.00 18.45 221 GLU A N 1
ATOM 1615 C CA . GLU A 1 197 ? 42.395 20.054 26.656 1.00 18.32 221 GLU A CA 1
ATOM 1616 C C . GLU A 1 197 ? 43.896 20.350 26.664 1.00 22.22 221 GLU A C 1
ATOM 1617 O O . GLU A 1 197 ? 44.528 20.341 25.602 1.00 21.67 221 GLU A O 1
ATOM 1623 N N . LYS A 1 198 ? 44.468 20.612 27.862 1.00 19.92 222 LYS A N 1
ATOM 1624 C CA . LYS A 1 198 ? 45.900 20.896 28.006 1.00 20.41 222 LYS A CA 1
ATOM 1625 C C . LYS A 1 198 ? 46.763 19.728 27.494 1.00 23.73 222 LYS A C 1
ATOM 1626 O O . LYS A 1 198 ? 47.727 19.980 26.782 1.00 24.66 222 LYS A O 1
ATOM 1632 N N . LEU A 1 199 ? 46.374 18.470 27.785 1.00 20.68 223 LEU A N 1
ATOM 1633 C CA . LEU A 1 199 ? 47.102 17.276 27.316 1.00 21.07 223 LEU A CA 1
ATOM 1634 C C . LEU A 1 199 ? 47.063 17.188 25.793 1.00 23.60 223 LEU A C 1
ATOM 1635 O O . LEU A 1 199 ? 48.073 16.882 25.161 1.00 23.62 223 LEU A O 1
ATOM 1648 N N . ILE A 1 201 ? 46.631 19.829 23.715 1.00 20.99 225 ILE A N 1
ATOM 1649 C CA . ILE A 1 201 ? 47.440 20.954 23.225 1.00 21.50 225 ILE A CA 1
ATOM 1650 C C . ILE A 1 201 ? 48.929 20.538 23.216 1.00 26.91 225 ILE A C 1
ATOM 1651 O O . ILE A 1 201 ? 49.658 20.867 22.269 1.00 25.50 225 ILE A O 1
ATOM 1656 N N . ASN A 1 202 ? 49.369 19.790 24.251 1.00 24.61 226 ASN A N 1
ATOM 1657 C CA . ASN A 1 202 ? 50.761 19.327 24.352 1.00 25.49 226 ASN A CA 1
ATOM 1658 C C . ASN A 1 202 ? 51.118 18.325 23.239 1.00 29.49 226 ASN A C 1
ATOM 1659 O O . ASN A 1 202 ? 52.272 18.280 22.820 1.00 29.16 226 ASN A O 1
ATOM 1664 N N . GLN A 1 203 ? 50.130 17.552 22.753 1.00 26.68 227 GLN A N 1
ATOM 1665 C CA . GLN A 1 203 ? 50.332 16.572 21.675 1.00 26.71 227 GLN A CA 1
ATOM 1666 C C . GLN A 1 203 ? 50.125 17.181 20.272 1.00 28.91 227 GLN A C 1
ATOM 1667 O O . GLN A 1 203 ? 50.430 16.508 19.287 1.00 27.07 227 GLN A O 1
ATOM 1673 N N . ALA A 1 204 ? 49.587 18.424 20.180 1.00 26.77 228 ALA A N 1
ATOM 1674 C CA . ALA A 1 204 ? 49.243 19.109 18.921 1.00 27.71 228 ALA A CA 1
ATOM 1675 C C . ALA A 1 204 ? 50.329 19.016 17.817 1.00 30.90 228 ALA A C 1
ATOM 1676 O O . ALA A 1 204 ? 49.937 18.686 16.692 1.00 29.94 228 ALA A O 1
ATOM 1678 N N . PRO A 1 205 ? 51.659 19.218 18.064 1.00 27.83 229 PRO A N 1
ATOM 1679 C CA . PRO A 1 205 ? 52.626 19.070 16.958 1.00 28.06 229 PRO A CA 1
ATOM 1680 C C . PRO A 1 205 ? 52.591 17.668 16.326 1.00 29.71 229 PRO A C 1
ATOM 1681 O O . PRO A 1 205 ? 52.753 17.535 15.111 1.00 28.22 229 PRO A O 1
ATOM 1685 N N . GLN A 1 206 ? 52.343 16.629 17.150 1.00 24.20 230 GLN A N 1
ATOM 1686 C CA . GLN A 1 206 ? 52.272 15.245 16.675 1.00 22.97 230 GLN A CA 1
ATOM 1687 C C . GLN A 1 206 ? 50.952 15.011 15.928 1.00 26.08 230 GLN A C 1
ATOM 1688 O O . GLN A 1 206 ? 50.969 14.401 14.860 1.00 25.01 230 GLN A O 1
ATOM 1694 N N . THR A 1 207 ? 49.826 15.520 16.462 1.00 21.52 231 THR A N 1
ATOM 1695 C CA . THR A 1 207 ? 48.516 15.405 15.820 1.00 19.67 231 THR A CA 1
ATOM 1696 C C . THR A 1 207 ? 48.549 16.070 14.440 1.00 22.99 231 THR A C 1
ATOM 1697 O O . THR A 1 207 ? 47.998 15.518 13.486 1.00 21.35 231 THR A O 1
ATOM 1701 N N . GLN A 1 208 ? 49.215 17.242 14.331 1.00 20.72 232 GLN A N 1
ATOM 1702 C CA . GLN A 1 208 ? 49.351 17.954 13.064 1.00 21.79 232 GLN A CA 1
ATOM 1703 C C . GLN A 1 208 ? 50.082 17.061 12.035 1.00 23.71 232 GLN A C 1
ATOM 1704 O O . GLN A 1 208 ? 49.662 17.003 10.874 1.00 23.29 232 GLN A O 1
ATOM 1710 N N . LYS A 1 209 ? 51.132 16.334 12.474 1.00 21.52 233 LYS A N 1
ATOM 1711 C CA . LYS A 1 209 ? 51.893 15.431 11.596 1.00 22.64 233 LYS A CA 1
ATOM 1712 C C . LYS A 1 209 ? 50.989 14.283 11.115 1.00 25.25 233 LYS A C 1
ATOM 1713 O O . LYS A 1 209 ? 51.010 13.952 9.929 1.00 24.45 233 LYS A O 1
ATOM 1719 N N . LEU A 1 210 ? 50.186 13.712 12.035 1.00 22.16 234 LEU A N 1
ATOM 1720 C CA A LEU A 1 210 ? 49.231 12.639 11.740 0.50 20.91 234 LEU A CA 1
ATOM 1721 C CA B LEU A 1 210 ? 49.278 12.623 11.694 0.50 22.07 234 LEU A CA 1
ATOM 1722 C C . LEU A 1 210 ? 48.233 13.108 10.672 1.00 24.78 234 LEU A C 1
ATOM 1723 O O . LEU A 1 210 ? 48.017 12.416 9.676 1.00 24.52 234 LEU A O 1
ATOM 1732 N N . VAL A 1 211 ? 47.656 14.312 10.870 1.00 19.60 235 VAL A N 1
ATOM 1733 C CA . VAL A 1 211 ? 46.681 14.919 9.952 1.00 19.73 235 VAL A CA 1
ATOM 1734 C C . VAL A 1 211 ? 47.326 15.152 8.573 1.00 22.98 235 VAL A C 1
ATOM 1735 O O . VAL A 1 211 ? 46.726 14.798 7.564 1.00 23.11 235 VAL A O 1
ATOM 1739 N N . ASP A 1 212 ? 48.551 15.702 8.527 1.00 19.05 236 ASP A N 1
ATOM 1740 C CA . ASP A 1 212 ? 49.214 15.939 7.235 1.00 20.51 236 ASP A CA 1
ATOM 1741 C C . ASP A 1 212 ? 49.401 14.633 6.457 1.00 23.90 236 ASP A C 1
ATOM 1742 O O . ASP A 1 212 ? 49.212 14.622 5.233 1.00 24.03 236 ASP A O 1
ATOM 1747 N N . GLN A 1 213 ? 49.740 13.537 7.173 1.00 20.75 237 GLN A N 1
ATOM 1748 C CA A GLN A 1 213 ? 49.934 12.199 6.606 0.50 21.39 237 GLN A CA 1
ATOM 1749 C CA B GLN A 1 213 ? 49.945 12.264 6.496 0.50 21.48 237 GLN A CA 1
ATOM 1750 C C . GLN A 1 213 ? 48.604 11.657 6.074 1.00 25.06 237 GLN A C 1
ATOM 1751 O O . GLN A 1 213 ? 48.568 11.004 5.029 1.00 24.11 237 GLN A O 1
ATOM 1762 N N . LEU A 1 214 ? 47.497 11.933 6.813 1.00 22.53 238 LEU A N 1
ATOM 1763 C CA . LEU A 1 214 ? 46.154 11.497 6.420 1.00 23.35 238 LEU A CA 1
ATOM 1764 C C . LEU A 1 214 ? 45.718 12.200 5.134 1.00 25.26 238 LEU A C 1
ATOM 1765 O O . LEU A 1 214 ? 45.170 11.562 4.235 1.00 24.16 238 LEU A O 1
ATOM 1770 N N . ILE A 1 215 ? 45.989 13.516 5.046 1.00 21.77 239 ILE A N 1
ATOM 1771 C CA . ILE A 1 215 ? 45.684 14.333 3.870 1.00 21.08 239 ILE A CA 1
ATOM 1772 C C . ILE A 1 215 ? 46.425 13.746 2.653 1.00 25.82 239 ILE A C 1
ATOM 1773 O O . ILE A 1 215 ? 45.801 13.520 1.616 1.00 25.98 239 ILE A O 1
ATOM 1778 N N . ALA A 1 216 ? 47.738 13.458 2.809 1.00 22.84 240 ALA A N 1
ATOM 1779 C CA . ALA A 1 216 ? 48.569 12.876 1.747 1.00 22.02 240 ALA A CA 1
ATOM 1780 C C . ALA A 1 216 ? 48.065 11.472 1.357 1.00 25.35 240 ALA A C 1
ATOM 1781 O O . ALA A 1 216 ? 48.000 11.182 0.163 1.00 25.04 240 ALA A O 1
ATOM 1783 N N . LEU A 1 217 ? 47.670 10.625 2.344 1.00 21.62 241 LEU A N 1
ATOM 1784 C CA . LEU A 1 217 ? 47.148 9.272 2.094 1.00 21.05 241 LEU A CA 1
ATOM 1785 C C . LEU A 1 217 ? 45.860 9.331 1.255 1.00 26.14 241 LEU A C 1
ATOM 1786 O O . LEU A 1 217 ? 45.711 8.566 0.289 1.00 24.80 241 LEU A O 1
ATOM 1791 N N . ASN A 1 218 ? 44.965 10.278 1.586 1.00 23.28 242 ASN A N 1
ATOM 1792 C CA . ASN A 1 218 ? 43.702 10.485 0.858 1.00 23.66 242 ASN A CA 1
ATOM 1793 C C . ASN A 1 218 ? 43.954 10.960 -0.602 1.00 28.23 242 ASN A C 1
ATOM 1794 O O . ASN A 1 218 ? 43.128 10.699 -1.483 1.00 28.77 242 ASN A O 1
ATOM 1799 N N . LYS A 1 219 ? 45.087 11.640 -0.861 1.00 25.61 243 LYS A N 1
ATOM 1800 C CA . LYS A 1 219 ? 45.444 12.068 -2.218 1.00 26.33 243 LYS A CA 1
ATOM 1801 C C . LYS A 1 219 ? 45.942 10.895 -3.045 1.00 30.65 243 LYS A C 1
ATOM 1802 O O . LYS A 1 219 ? 45.779 10.903 -4.266 1.00 31.26 243 LYS A O 1
ATOM 1808 N N . VAL A 1 220 ? 46.589 9.908 -2.395 1.00 24.74 244 VAL A N 1
ATOM 1809 C CA . VAL A 1 220 ? 47.174 8.743 -3.075 1.00 24.09 244 VAL A CA 1
ATOM 1810 C C . VAL A 1 220 ? 46.107 7.685 -3.396 1.00 27.57 244 VAL A C 1
ATOM 1811 O O . VAL A 1 220 ? 46.053 7.195 -4.525 1.00 27.72 244 VAL A O 1
ATOM 1815 N N . TYR A 1 221 ? 45.291 7.316 -2.394 1.00 22.92 245 TYR A N 1
ATOM 1816 C CA . TYR A 1 221 ? 44.311 6.247 -2.521 1.0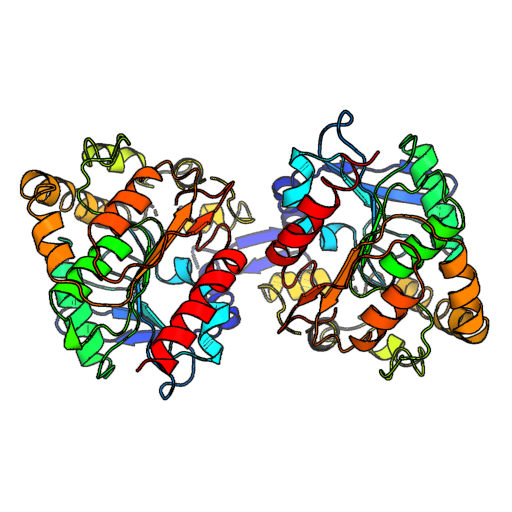0 21.89 245 TYR A CA 1
ATOM 1817 C C . TYR A 1 221 ? 42.893 6.774 -2.740 1.00 26.50 245 TYR A C 1
ATOM 1818 O O . TYR A 1 221 ? 42.574 7.922 -2.429 1.00 26.22 245 TYR A O 1
ATOM 1827 N N . THR A 1 222 ? 42.060 5.930 -3.331 1.00 22.32 246 THR A N 1
ATOM 1828 C CA . THR A 1 222 ? 40.686 6.278 -3.699 1.00 21.45 246 THR A CA 1
ATOM 1829 C C . THR A 1 222 ? 39.664 5.291 -3.124 1.00 24.54 246 THR A C 1
ATOM 1830 O O . THR A 1 222 ? 40.077 4.265 -2.579 1.00 23.08 246 THR A O 1
ATOM 1834 N N . PRO A 1 223 ? 38.330 5.489 -3.333 1.00 23.62 247 PRO A N 1
ATOM 1835 C CA . PRO A 1 223 ? 37.365 4.457 -2.903 1.00 23.93 247 PRO A CA 1
ATOM 1836 C C . PRO A 1 223 ? 37.620 3.121 -3.634 1.00 26.32 247 PRO A C 1
ATOM 1837 O O . PRO A 1 223 ? 37.394 2.071 -3.049 1.00 25.07 247 PRO A O 1
ATOM 1841 N N . ASP A 1 224 ? 38.162 3.153 -4.878 1.00 24.20 248 ASP A N 1
ATOM 1842 C CA . ASP A 1 224 ? 38.557 1.937 -5.613 1.00 24.02 248 ASP A CA 1
ATOM 1843 C C . ASP A 1 224 ? 39.626 1.157 -4.826 1.00 26.40 248 ASP A C 1
ATOM 1844 O O . ASP A 1 224 ? 39.507 -0.055 -4.670 1.00 26.57 248 ASP A O 1
ATOM 1849 N N . SER A 1 225 ? 40.637 1.871 -4.291 1.00 22.87 249 SER A N 1
ATOM 1850 C CA . SER A 1 225 ? 41.709 1.281 -3.469 1.00 23.03 249 SER A CA 1
ATOM 1851 C C . SER A 1 225 ? 41.130 0.644 -2.213 1.00 25.76 249 SER A C 1
ATOM 1852 O O . SER A 1 225 ? 41.529 -0.458 -1.823 1.00 25.26 249 SER A O 1
ATOM 1855 N N . PHE A 1 226 ? 40.166 1.338 -1.595 1.00 22.96 250 PHE A N 1
ATOM 1856 C CA . PHE A 1 226 ? 39.526 0.886 -0.366 1.00 21.87 250 PHE A CA 1
ATOM 1857 C C . PHE A 1 226 ? 38.706 -0.379 -0.620 1.00 26.87 250 PHE A C 1
ATOM 1858 O O . PHE A 1 226 ? 38.695 -1.269 0.232 1.00 26.65 250 PHE A O 1
ATOM 1866 N N . ALA A 1 227 ? 38.057 -0.476 -1.804 1.00 23.85 251 ALA A N 1
ATOM 1867 C CA . ALA A 1 227 ? 37.282 -1.658 -2.193 1.00 24.10 251 ALA A CA 1
ATOM 1868 C C . ALA A 1 227 ? 38.212 -2.866 -2.378 1.00 29.31 251 ALA A C 1
ATOM 1869 O O . ALA A 1 227 ? 37.844 -3.981 -2.003 1.00 29.95 251 ALA A O 1
ATOM 1871 N N . VAL A 1 228 ? 39.436 -2.634 -2.899 1.00 26.02 252 VAL A N 1
ATOM 1872 C CA . VAL A 1 228 ? 40.440 -3.690 -3.087 1.00 26.88 252 VAL A CA 1
ATOM 1873 C C . VAL A 1 228 ? 40.874 -4.217 -1.701 1.00 28.86 252 VAL A C 1
ATOM 1874 O O . VAL A 1 228 ? 40.928 -5.432 -1.494 1.00 29.12 252 VAL A O 1
ATOM 1878 N N . LEU A 1 229 ? 41.124 -3.309 -0.749 1.00 24.74 253 LEU A N 1
ATOM 1879 C CA . LEU A 1 229 ? 41.503 -3.685 0.610 1.00 23.45 253 LEU A CA 1
ATOM 1880 C C . LEU A 1 229 ? 40.376 -4.498 1.296 1.00 25.81 253 LEU A C 1
ATOM 1881 O O . LEU A 1 229 ? 40.641 -5.576 1.829 1.00 25.19 253 LEU A O 1
ATOM 1886 N N . THR A 1 230 ? 39.142 -3.968 1.304 1.00 22.33 254 THR A N 1
ATOM 1887 C CA . THR A 1 230 ? 38.008 -4.603 1.997 1.00 21.61 254 THR A CA 1
ATOM 1888 C C . THR A 1 230 ? 37.628 -5.956 1.377 1.00 26.44 254 THR A C 1
ATOM 1889 O O . THR A 1 230 ? 37.189 -6.841 2.111 1.00 25.42 254 THR A O 1
ATOM 1893 N N . LYS A 1 231 ? 37.882 -6.150 0.062 1.00 25.38 255 LYS A N 1
ATOM 1894 C CA . LYS A 1 231 ? 37.626 -7.417 -0.635 1.00 26.78 255 LYS A CA 1
ATOM 1895 C C . LYS A 1 231 ? 38.438 -8.569 -0.001 1.00 30.20 255 LYS A C 1
ATOM 1896 O O . LYS A 1 231 ? 37.981 -9.702 0.001 1.00 31.52 255 LYS A O 1
ATOM 1902 N N . THR A 1 232 ? 39.615 -8.264 0.553 1.00 26.66 256 THR A N 1
ATOM 1903 C CA . THR A 1 232 ? 40.524 -9.249 1.154 1.00 27.19 256 THR A CA 1
ATOM 1904 C C . THR A 1 232 ? 40.174 -9.571 2.632 1.00 30.37 256 THR A C 1
ATOM 1905 O O . THR A 1 232 ? 40.802 -10.464 3.216 1.00 30.76 256 THR A O 1
ATOM 1909 N N . ILE A 1 233 ? 39.206 -8.846 3.238 1.00 24.05 257 ILE A N 1
ATOM 1910 C CA . ILE A 1 233 ? 38.850 -9.032 4.652 1.00 22.77 257 ILE A CA 1
ATOM 1911 C C . ILE A 1 233 ? 37.664 -10.012 4.794 1.00 25.37 257 ILE A C 1
ATOM 1912 O O . ILE A 1 233 ? 36.547 -9.692 4.403 1.00 25.47 257 ILE A O 1
ATOM 1917 N N . ASP A 1 234 ? 37.917 -11.191 5.369 1.00 22.90 258 ASP A N 1
ATOM 1918 C CA . ASP A 1 234 ? 36.888 -12.228 5.556 1.00 23.51 258 ASP A CA 1
ATOM 1919 C C . ASP A 1 234 ? 36.417 -12.286 7.006 1.00 25.10 258 ASP A C 1
ATOM 1920 O O . ASP A 1 234 ? 35.505 -13.049 7.316 1.00 25.09 258 ASP A O 1
ATOM 1925 N N . ALA A 1 235 ? 37.051 -11.511 7.895 1.00 21.56 259 ALA A N 1
ATOM 1926 C CA . ALA A 1 235 ? 36.726 -11.519 9.329 1.00 20.95 259 ALA A CA 1
ATOM 1927 C C . ALA A 1 235 ? 35.242 -11.191 9.591 1.00 22.43 259 ALA A C 1
ATOM 1928 O O . ALA A 1 235 ? 34.701 -10.271 8.950 1.00 19.61 259 ALA A O 1
ATOM 1930 N N . PRO A 1 236 ? 34.557 -11.932 10.506 1.00 20.19 260 PRO A N 1
ATOM 1931 C CA . PRO A 1 236 ? 33.187 -11.527 10.882 1.00 19.60 260 PRO A CA 1
ATOM 1932 C C . PRO A 1 236 ? 33.260 -10.106 11.439 1.00 22.41 260 PRO A C 1
ATOM 1933 O O . PRO A 1 236 ? 34.166 -9.807 12.229 1.00 19.59 260 PRO A O 1
ATOM 1937 N N . THR A 1 237 ? 32.374 -9.214 10.966 1.00 20.07 261 THR A N 1
ATOM 1938 C CA . THR A 1 237 ? 32.470 -7.796 11.314 1.00 19.24 261 THR A CA 1
ATOM 1939 C C . THR A 1 237 ? 31.152 -7.239 11.844 1.00 21.17 261 THR A C 1
ATOM 1940 O O . THR A 1 237 ? 30.075 -7.495 11.291 1.00 19.66 261 THR A O 1
ATOM 1944 N N . LEU A 1 238 ? 31.268 -6.453 12.915 1.00 16.39 262 LEU A N 1
ATOM 1945 C CA . LEU A 1 238 ? 30.187 -5.713 13.524 1.00 15.85 262 LEU A CA 1
ATOM 1946 C C . LEU A 1 238 ? 30.434 -4.238 13.227 1.00 19.42 262 LEU A C 1
ATOM 1947 O O . LEU A 1 238 ? 31.556 -3.755 13.404 1.00 18.20 262 LEU A O 1
ATOM 1952 N N . ILE A 1 239 ? 29.404 -3.541 12.748 1.00 16.42 263 ILE A N 1
ATOM 1953 C CA . ILE A 1 239 ? 29.500 -2.113 12.418 1.00 15.19 263 ILE A CA 1
ATOM 1954 C C . ILE A 1 239 ? 28.529 -1.380 13.293 1.00 17.77 263 ILE A C 1
ATOM 1955 O O . ILE A 1 239 ? 27.354 -1.737 13.325 1.00 17.70 263 ILE A O 1
ATOM 1960 N N . LEU A 1 240 ? 28.990 -0.325 13.959 1.00 16.19 264 LEU A N 1
ATOM 1961 C CA . LEU A 1 240 ? 28.109 0.484 14.799 1.00 16.08 264 LEU A CA 1
ATOM 1962 C C . LEU A 1 240 ? 28.375 1.959 14.507 1.00 18.69 264 LEU A C 1
ATOM 1963 O O . LEU A 1 240 ? 29.522 2.370 14.369 1.00 17.01 264 LEU A O 1
ATOM 1968 N N . TRP A 1 241 ? 27.296 2.745 14.376 1.00 15.16 265 TRP A N 1
ATOM 1969 C CA . TRP A 1 241 ? 27.394 4.162 14.069 1.00 15.00 265 TRP A CA 1
ATOM 1970 C C . TRP A 1 241 ? 26.496 4.999 14.944 1.00 16.77 265 TRP A C 1
ATOM 1971 O O . TRP A 1 241 ? 25.455 4.531 15.407 1.00 16.63 265 TRP A O 1
ATOM 1982 N N . GLY A 1 242 ? 26.847 6.270 15.057 1.00 15.25 266 GLY A N 1
ATOM 1983 C CA . GLY A 1 242 ? 25.972 7.256 15.660 1.00 14.75 266 GLY A CA 1
ATOM 1984 C C . GLY A 1 242 ? 25.224 7.894 14.507 1.00 18.12 266 GLY A C 1
ATOM 1985 O O . GLY A 1 242 ? 25.847 8.351 13.542 1.00 18.47 266 GLY A O 1
ATOM 1986 N N . LYS A 1 243 ? 23.875 7.890 14.560 1.00 15.75 267 LYS A N 1
ATOM 1987 C CA . LYS A 1 243 ? 23.047 8.441 13.479 1.00 16.30 267 LYS A CA 1
ATOM 1988 C C . LYS A 1 243 ? 23.416 9.907 13.177 1.00 19.57 267 LYS A C 1
ATOM 1989 O O . LYS A 1 243 ? 23.410 10.311 12.018 1.00 19.60 267 LYS A O 1
ATOM 1995 N N . GLN A 1 244 ? 23.775 10.681 14.230 1.00 16.09 268 GLN A N 1
ATOM 1996 C CA . GLN A 1 244 ? 24.075 12.112 14.125 1.00 16.10 268 GLN A CA 1
ATOM 1997 C C . GLN A 1 244 ? 25.552 12.420 13.843 1.00 20.00 268 GLN A C 1
ATOM 1998 O O . GLN A 1 244 ? 25.939 13.592 13.898 1.00 19.79 268 GLN A O 1
ATOM 2004 N N . ASP A 1 245 ? 26.370 11.391 13.524 1.00 16.17 269 ASP A N 1
ATOM 2005 C CA . ASP A 1 245 ? 27.802 11.568 13.235 1.00 15.39 269 ASP A CA 1
ATOM 2006 C C . ASP A 1 245 ? 28.031 12.674 12.182 1.00 18.38 269 ASP A C 1
ATOM 2007 O O . ASP A 1 245 ? 27.588 12.544 11.041 1.00 18.63 269 ASP A O 1
ATOM 2012 N N . LYS A 1 246 ? 28.725 13.755 12.585 1.00 16.40 270 LYS A N 1
ATOM 2013 C CA . LYS A 1 246 ? 29.045 14.913 11.723 1.00 16.71 270 LYS A CA 1
ATOM 2014 C C . LYS A 1 246 ? 30.370 14.754 10.987 1.00 21.39 270 LYS A C 1
ATOM 2015 O O . LYS A 1 246 ? 30.643 15.499 10.038 1.00 21.39 270 LYS A O 1
ATOM 2021 N N . ILE A 1 247 ? 31.224 13.841 11.467 1.00 18.18 271 ILE A N 1
ATOM 2022 C CA . ILE A 1 247 ? 32.571 13.636 10.936 1.00 16.82 271 ILE A CA 1
ATOM 2023 C C . ILE A 1 247 ? 32.527 12.672 9.754 1.00 20.19 271 ILE A C 1
ATOM 2024 O O . ILE A 1 247 ? 33.091 12.968 8.703 1.00 20.33 271 ILE A O 1
ATOM 2029 N N . ILE A 1 248 ? 31.909 11.500 9.956 1.00 17.29 272 ILE A N 1
ATOM 2030 C CA . ILE A 1 248 ? 31.748 10.443 8.955 1.00 17.05 272 ILE A CA 1
ATOM 2031 C C . ILE A 1 248 ? 30.256 10.135 8.923 1.00 21.58 272 ILE A C 1
ATOM 2032 O O . ILE A 1 248 ? 29.729 9.558 9.883 1.00 20.15 272 ILE A O 1
ATOM 2037 N N . ASN A 1 249 ? 29.566 10.559 7.845 1.00 19.55 273 ASN A N 1
ATOM 2038 C CA . ASN A 1 249 ? 28.110 10.430 7.722 1.00 18.76 273 ASN A CA 1
ATOM 2039 C C . ASN A 1 249 ? 27.662 8.968 7.768 1.00 21.07 273 ASN A C 1
ATOM 2040 O O . ASN A 1 249 ? 28.309 8.091 7.188 1.00 19.28 273 ASN A O 1
ATOM 2045 N N . VAL A 1 250 ? 26.511 8.739 8.425 1.00 17.56 274 VAL A N 1
ATOM 2046 C CA . VAL A 1 250 ? 25.914 7.435 8.705 1.00 17.44 274 VAL A CA 1
ATOM 2047 C C . VAL A 1 250 ? 25.748 6.540 7.436 1.00 20.88 274 VAL A C 1
ATOM 2048 O O . VAL A 1 250 ? 25.837 5.321 7.569 1.00 20.55 274 VAL A O 1
ATOM 2052 N N . GLU A 1 251 ? 25.557 7.122 6.231 1.00 19.61 275 GLU A N 1
ATOM 2053 C CA . GLU A 1 251 ? 25.390 6.341 4.982 1.00 21.32 275 GLU A CA 1
ATOM 2054 C C . GLU A 1 251 ? 26.573 5.410 4.713 1.00 24.64 275 GLU A C 1
ATOM 2055 O O . GLU A 1 251 ? 26.419 4.349 4.106 1.00 24.20 275 GLU A O 1
ATOM 2061 N N . VAL A 1 252 ? 27.742 5.810 5.200 1.00 20.88 276 VAL A N 1
ATOM 2062 C CA . VAL A 1 252 ? 29.001 5.084 5.090 1.00 20.99 276 VAL A CA 1
ATOM 2063 C C . VAL A 1 252 ? 28.886 3.698 5.790 1.00 23.96 276 VAL A C 1
ATOM 2064 O O . VAL A 1 252 ? 29.506 2.752 5.313 1.00 23.59 276 VAL A O 1
ATOM 2068 N N . ALA A 1 253 ? 28.085 3.578 6.881 1.00 19.44 277 ALA A N 1
ATOM 2069 C CA . ALA A 1 253 ? 27.871 2.288 7.582 1.00 19.19 277 ALA A CA 1
ATOM 2070 C C . ALA A 1 253 ? 27.341 1.210 6.600 1.00 21.77 277 ALA A C 1
ATOM 2071 O O . ALA A 1 253 ? 27.804 0.061 6.626 1.00 20.44 277 ALA A O 1
ATOM 2073 N N . ASN A 1 254 ? 26.401 1.596 5.717 1.00 19.21 278 ASN A N 1
ATOM 2074 C CA . ASN A 1 254 ? 25.839 0.673 4.719 1.00 20.71 278 ASN A CA 1
ATOM 2075 C C . ASN A 1 254 ? 26.866 0.351 3.645 1.00 22.96 278 ASN A C 1
ATOM 2076 O O . ASN A 1 254 ? 26.900 -0.774 3.169 1.00 22.27 278 ASN A O 1
ATOM 2081 N N . GLU A 1 255 ? 27.723 1.318 3.288 1.00 19.99 279 GLU A N 1
ATOM 2082 C CA . GLU A 1 255 ? 28.776 1.065 2.313 1.00 20.41 279 GLU A CA 1
ATOM 2083 C C . GLU A 1 255 ? 29.777 0.020 2.879 1.00 22.69 279 GLU A C 1
ATOM 2084 O O . GLU A 1 255 ? 30.102 -0.950 2.185 1.00 21.48 279 GLU A O 1
ATOM 2090 N N . LEU A 1 256 ? 30.194 0.168 4.163 1.00 19.72 280 LEU A N 1
ATOM 2091 C CA . LEU A 1 256 ? 31.088 -0.802 4.809 1.00 18.88 280 LEU A CA 1
ATOM 2092 C C . LEU A 1 256 ? 30.456 -2.195 4.819 1.00 23.47 280 LEU A C 1
ATOM 2093 O O . LEU A 1 256 ? 31.144 -3.169 4.506 1.00 23.42 280 LEU A O 1
ATOM 2098 N N . LYS A 1 257 ? 29.137 -2.274 5.102 1.00 20.32 281 LYS A N 1
ATOM 2099 C CA . LYS A 1 257 ? 28.377 -3.518 5.092 1.00 21.19 281 LYS A CA 1
ATOM 2100 C C . LYS A 1 257 ? 28.451 -4.165 3.692 1.00 26.01 281 LYS A C 1
ATOM 2101 O O . LYS A 1 257 ? 28.718 -5.358 3.600 1.00 27.31 281 LYS A O 1
ATOM 2107 N N . ARG A 1 258 ? 28.265 -3.371 2.619 1.00 22.76 282 ARG A N 1
ATOM 2108 C CA . ARG A 1 258 ? 28.321 -3.869 1.243 1.00 23.80 282 ARG A CA 1
ATOM 2109 C C . ARG A 1 258 ? 29.729 -4.354 0.865 1.00 26.18 282 ARG A C 1
ATOM 2110 O O . ARG A 1 258 ? 29.863 -5.328 0.130 1.00 26.23 282 ARG A O 1
ATOM 2118 N N . LEU A 1 259 ? 30.777 -3.682 1.385 1.00 22.40 283 LEU A N 1
ATOM 2119 C CA . LEU A 1 259 ? 32.170 -3.971 1.058 1.00 21.37 283 LEU A CA 1
ATOM 2120 C C . LEU A 1 259 ? 32.753 -5.174 1.801 1.00 25.54 283 LEU A C 1
ATOM 2121 O O . LEU A 1 259 ? 33.664 -5.827 1.278 1.00 26.41 283 LEU A O 1
ATOM 2126 N N . LEU A 1 260 ? 32.264 -5.451 3.014 1.00 21.18 284 LEU A N 1
ATOM 2127 C CA . LEU A 1 260 ? 32.799 -6.548 3.816 1.00 20.78 284 LEU A CA 1
ATOM 2128 C C . LEU A 1 260 ? 31.894 -7.773 3.762 1.00 26.26 284 LEU A C 1
ATOM 2129 O O . LEU A 1 260 ? 30.753 -7.723 4.229 1.00 26.16 284 LEU A O 1
ATOM 2134 N N . LYS A 1 261 ? 32.429 -8.878 3.193 1.00 24.50 285 LYS A N 1
ATOM 2135 C CA . LYS A 1 261 ? 31.775 -10.173 2.968 1.00 24.47 285 LYS A CA 1
ATOM 2136 C C . LYS A 1 261 ? 31.015 -10.699 4.206 1.00 25.66 285 LYS A C 1
ATOM 2137 O O . LYS A 1 261 ? 29.875 -11.137 4.072 1.00 25.25 285 LYS A O 1
ATOM 2143 N N . ASN A 1 262 ? 31.650 -10.669 5.383 1.00 21.26 286 ASN A N 1
ATOM 2144 C CA . ASN A 1 262 ? 31.070 -11.228 6.599 1.00 21.84 286 ASN A CA 1
ATOM 2145 C C . ASN A 1 262 ? 30.678 -10.164 7.622 1.00 23.85 286 ASN A C 1
ATOM 2146 O O . ASN A 1 262 ? 30.691 -10.410 8.825 1.00 23.27 286 ASN A O 1
ATOM 2151 N N . ALA A 1 263 ? 30.245 -9.007 7.139 1.00 20.99 287 ALA A N 1
ATOM 2152 C CA . ALA A 1 263 ? 29.742 -7.970 8.025 1.00 19.54 287 ALA A CA 1
ATOM 2153 C C . ALA A 1 263 ? 28.266 -8.228 8.308 1.00 23.63 287 ALA A C 1
ATOM 2154 O O . ALA A 1 263 ? 27.529 -8.676 7.423 1.00 22.42 287 ALA A O 1
ATOM 2156 N N . GLN A 1 264 ? 27.857 -7.979 9.541 1.00 21.72 288 GLN A N 1
ATOM 2157 C CA . GLN A 1 264 ? 26.467 -8.067 9.996 1.00 22.50 288 GLN A CA 1
ATOM 2158 C C . GLN A 1 264 ? 25.732 -6.777 9.640 1.00 26.85 288 GLN A C 1
ATOM 2159 O O . GLN A 1 264 ? 26.413 -5.777 9.398 1.00 24.12 288 GLN A O 1
ATOM 2165 N N . PRO A 1 265 ? 24.367 -6.728 9.668 1.00 25.62 289 PRO A N 1
ATOM 2166 C CA . PRO A 1 265 ? 23.676 -5.441 9.451 1.00 24.68 289 PRO A CA 1
ATOM 2167 C C . PRO A 1 265 ? 24.148 -4.386 10.463 1.00 25.43 289 PRO A C 1
ATOM 2168 O O . PRO A 1 265 ? 24.285 -4.709 11.649 1.00 23.37 289 PRO A O 1
ATOM 2172 N N . PRO A 1 266 ? 24.480 -3.150 10.019 1.00 21.43 290 PRO A N 1
ATOM 2173 C CA . PRO A 1 266 ? 24.991 -2.144 10.969 1.00 20.48 290 PRO A CA 1
ATOM 2174 C C . PRO A 1 266 ? 23.991 -1.768 12.054 1.00 22.98 290 PRO A C 1
ATOM 2175 O O . PRO A 1 266 ? 22.779 -1.824 11.839 1.00 21.66 290 PRO A O 1
ATOM 2179 N N . VAL A 1 267 ? 24.516 -1.414 13.225 1.00 18.78 291 VAL A N 1
ATOM 2180 C CA . VAL A 1 267 ? 23.703 -0.926 14.343 1.00 18.14 291 VAL A CA 1
ATOM 2181 C C . VAL A 1 267 ? 23.790 0.595 14.309 1.00 20.47 291 VAL A C 1
ATOM 2182 O O . VAL A 1 267 ? 24.897 1.152 14.395 1.00 18.99 291 VAL A O 1
ATOM 2186 N N . ILE A 1 268 ? 22.639 1.264 14.176 1.00 18.19 292 ILE A N 1
ATOM 2187 C CA . ILE A 1 268 ? 22.603 2.725 14.103 1.00 18.03 292 ILE A CA 1
ATOM 2188 C C . ILE A 1 268 ? 21.970 3.270 15.364 1.00 22.16 292 ILE A C 1
ATOM 2189 O O . ILE A 1 268 ? 20.781 3.038 15.617 1.00 21.50 292 ILE A O 1
ATOM 2194 N N . LEU A 1 269 ? 22.777 3.968 16.173 1.00 17.96 293 LEU A N 1
ATOM 2195 C CA . LEU A 1 269 ? 22.300 4.518 17.439 1.00 16.19 293 LEU A CA 1
ATOM 2196 C C . LEU A 1 269 ? 21.701 5.901 17.233 1.00 19.25 293 LEU A C 1
ATOM 2197 O O . LEU A 1 269 ? 22.399 6.824 16.811 1.00 17.37 293 LEU A O 1
ATOM 2202 N N . GLU A 1 270 ? 20.388 6.057 17.544 1.00 17.35 294 GLU A N 1
ATOM 2203 C CA . GLU A 1 270 ? 19.748 7.371 17.444 1.00 17.40 294 GLU A CA 1
ATOM 2204 C C . GLU A 1 270 ? 20.332 8.302 18.520 1.00 20.21 294 GLU A C 1
ATOM 2205 O O . GLU A 1 270 ? 20.729 7.825 19.592 1.00 19.89 294 GLU A O 1
ATOM 2211 N N . ASN A 1 271 ? 20.380 9.619 18.244 1.00 17.37 295 ASN A N 1
ATOM 2212 C CA . ASN A 1 271 ? 20.821 10.652 19.192 1.00 16.26 295 ASN A CA 1
ATOM 2213 C C . ASN A 1 271 ? 22.250 10.418 19.712 1.00 18.25 295 ASN A C 1
ATOM 2214 O O . ASN A 1 271 ? 22.557 10.731 20.858 1.00 17.19 295 ASN A O 1
ATOM 2219 N N . VAL A 1 272 ? 23.113 9.894 18.840 1.00 13.94 296 VAL A N 1
ATOM 2220 C CA . VAL A 1 272 ? 24.522 9.633 19.141 1.00 12.90 296 VAL A CA 1
ATOM 2221 C C . VAL A 1 272 ? 25.336 10.152 17.952 1.00 16.74 296 VAL A C 1
ATOM 2222 O O . VAL A 1 272 ? 24.899 10.004 16.809 1.00 16.37 296 VAL A O 1
ATOM 2226 N N . GLY A 1 273 ? 26.491 10.763 18.235 1.00 14.04 297 GLY A N 1
ATOM 2227 C CA . GLY A 1 273 ? 27.379 11.315 17.220 1.00 14.61 297 GLY A CA 1
ATOM 2228 C C . GLY A 1 273 ? 28.503 10.369 16.842 1.00 17.06 297 GLY A C 1
ATOM 2229 O O . GLY A 1 273 ? 28.333 9.144 16.820 1.00 16.77 297 GLY A O 1
ATOM 2230 N N . HIS A 1 274 ? 29.670 10.940 16.579 1.00 13.70 298 HIS A N 1
ATOM 2231 C CA . HIS A 1 274 ? 30.851 10.193 16.115 1.00 13.60 298 HIS A CA 1
ATOM 2232 C C . HIS A 1 274 ? 31.524 9.323 17.193 1.00 15.52 298 HIS A C 1
ATOM 2233 O O . HIS A 1 274 ? 32.351 8.478 16.825 1.00 16.38 298 HIS A O 1
ATOM 2253 N N . PRO A 1 276 ? 30.246 6.835 19.877 1.00 13.73 300 PRO A N 1
ATOM 2254 C CA . PRO A 1 276 ? 29.364 5.987 20.715 1.00 14.68 300 PRO A CA 1
ATOM 2255 C C . PRO A 1 276 ? 30.048 5.355 21.936 1.00 15.98 300 PRO A C 1
ATOM 2256 O O . PRO A 1 276 ? 29.378 5.111 22.935 1.00 15.84 300 PRO A O 1
ATOM 2260 N N . ILE A 1 277 ? 31.373 5.087 21.862 1.00 13.45 301 ILE A N 1
ATOM 2261 C CA . ILE A 1 277 ? 32.117 4.467 22.969 1.00 12.93 301 ILE A CA 1
ATOM 2262 C C . ILE A 1 277 ? 32.114 5.360 24.237 1.00 16.86 301 ILE A C 1
ATOM 2263 O O . ILE A 1 277 ? 32.269 4.834 25.347 1.00 15.54 301 ILE A O 1
ATOM 2268 N N . LEU A 1 278 ? 31.915 6.682 24.077 1.00 14.08 302 LEU A N 1
ATOM 2269 C CA . LEU A 1 278 ? 31.805 7.609 25.223 1.00 14.53 302 LEU A CA 1
ATOM 2270 C C . LEU A 1 278 ? 30.383 8.162 25.369 1.00 16.81 302 LEU A C 1
ATOM 2271 O O . LEU A 1 278 ? 30.000 8.548 26.473 1.00 17.34 302 LEU A O 1
ATOM 2276 N N . GLU A 1 279 ? 29.593 8.185 24.275 1.00 13.00 303 GLU A N 1
ATOM 2277 C CA . GLU A 1 279 ? 28.225 8.740 24.328 1.00 12.15 303 GLU A CA 1
ATOM 2278 C C . GLU A 1 279 ? 27.158 7.704 24.724 1.00 17.55 303 GLU A C 1
ATOM 2279 O O . GLU A 1 279 ? 26.076 8.091 25.178 1.00 18.49 303 GLU A O 1
ATOM 2285 N N . ALA A 1 280 ? 27.417 6.412 24.473 1.00 14.82 304 ALA A N 1
ATOM 2286 C CA . ALA A 1 280 ? 26.411 5.352 24.681 1.00 14.58 304 ALA A CA 1
ATOM 2287 C C . ALA A 1 280 ? 27.075 3.991 24.932 1.00 16.01 304 ALA A C 1
ATOM 2288 O O . ALA A 1 280 ? 26.722 3.001 24.280 1.00 13.55 304 ALA A O 1
ATOM 2290 N N . GLU A 1 281 ? 28.020 3.925 25.902 1.00 12.60 305 GLU A N 1
ATOM 2291 C CA . GLU A 1 281 ? 28.792 2.684 26.124 1.00 13.02 305 GLU A CA 1
ATOM 2292 C C . GLU A 1 281 ? 27.916 1.464 26.461 1.00 15.92 305 GLU A C 1
ATOM 2293 O O . GLU A 1 281 ? 28.258 0.352 26.048 1.00 14.35 305 GLU A O 1
ATOM 2299 N N . GLN A 1 282 ? 26.788 1.652 27.185 1.00 12.79 306 GLN A N 1
ATOM 2300 C CA . GLN A 1 282 ? 25.952 0.497 27.539 1.00 11.60 306 GLN A CA 1
ATOM 2301 C C . GLN A 1 282 ? 25.248 -0.060 26.294 1.00 15.55 306 GLN A C 1
ATOM 2302 O O . GLN A 1 282 ? 25.092 -1.279 26.163 1.00 15.52 306 GLN A O 1
ATOM 2308 N N . LEU A 1 283 ? 24.867 0.827 25.367 1.00 12.79 307 LEU A N 1
ATOM 2309 C CA . LEU A 1 283 ? 24.233 0.436 24.099 1.00 14.07 307 LEU A CA 1
ATOM 2310 C C . LEU A 1 283 ? 25.253 -0.227 23.167 1.00 17.31 307 LEU A C 1
ATOM 2311 O O . LEU A 1 283 ? 24.906 -1.158 22.446 1.00 17.30 307 LEU A O 1
ATOM 2316 N N . VAL A 1 284 ? 26.524 0.223 23.213 1.00 15.25 308 VAL A N 1
ATOM 2317 C CA . VAL A 1 284 ? 27.604 -0.386 22.426 1.00 13.79 308 VAL A CA 1
ATOM 2318 C C . VAL A 1 284 ? 27.813 -1.824 22.922 1.00 15.94 308 VAL A C 1
ATOM 2319 O O . VAL A 1 284 ? 27.827 -2.758 22.125 1.00 15.28 308 VAL A O 1
ATOM 2323 N N . ILE A 1 285 ? 27.938 -1.996 24.251 1.00 14.82 309 ILE A N 1
ATOM 2324 C CA . ILE A 1 285 ? 28.159 -3.307 24.879 1.00 14.25 309 ILE A CA 1
ATOM 2325 C C . ILE A 1 285 ? 26.971 -4.241 24.635 1.00 17.30 309 ILE A C 1
ATOM 2326 O O . ILE A 1 285 ? 27.171 -5.433 24.411 1.00 16.47 309 ILE A O 1
ATOM 2331 N N . GLN A 1 286 ? 25.744 -3.692 24.625 1.00 14.61 310 GLN A N 1
ATOM 2332 C CA . GLN A 1 286 ? 24.533 -4.478 24.362 1.00 13.79 310 GLN A CA 1
ATOM 2333 C C . GLN A 1 286 ? 24.629 -5.215 23.009 1.00 17.35 310 GLN A C 1
ATOM 2334 O O . GLN A 1 286 ? 24.132 -6.334 22.896 1.00 18.18 310 GLN A O 1
ATOM 2340 N N . GLN A 1 287 ? 25.335 -4.627 22.029 1.00 13.91 311 GLN A N 1
ATOM 2341 C CA . GLN A 1 287 ? 25.564 -5.243 20.720 1.00 15.65 311 GLN A CA 1
ATOM 2342 C C . GLN A 1 287 ? 26.873 -6.047 20.664 1.00 18.76 311 GLN A C 1
ATOM 2343 O O . GLN A 1 287 ? 26.904 -7.129 20.073 1.00 18.34 311 GLN A O 1
ATOM 2349 N N . TYR A 1 288 ? 27.964 -5.500 21.218 1.00 15.23 312 TYR A N 1
ATOM 2350 C CA . TYR A 1 288 ? 29.283 -6.124 21.081 1.00 15.00 312 TYR A CA 1
ATOM 2351 C C . TYR A 1 288 ? 29.438 -7.456 21.838 1.00 19.17 312 TYR A C 1
ATOM 2352 O O . TYR A 1 288 ? 30.009 -8.394 21.268 1.00 18.58 312 TYR A O 1
ATOM 2361 N N . VAL A 1 289 ? 28.952 -7.548 23.090 1.00 15.87 313 VAL A N 1
ATOM 2362 C CA . VAL A 1 289 ? 29.089 -8.781 23.876 1.00 17.17 313 VAL A CA 1
ATOM 2363 C C . VAL A 1 289 ? 28.367 -9.983 23.153 1.00 19.33 313 VAL A C 1
ATOM 2364 O O . VAL A 1 289 ? 29.026 -11.001 22.946 1.00 18.27 313 VAL A O 1
ATOM 2368 N N . PRO A 1 290 ? 27.101 -9.896 22.675 1.00 17.58 314 PRO A N 1
ATOM 2369 C CA . PRO A 1 290 ? 26.518 -11.046 21.943 1.00 18.54 314 PRO A CA 1
ATOM 2370 C C . PRO A 1 290 ? 27.284 -11.381 20.651 1.00 20.48 314 PRO A C 1
ATOM 2371 O O . PRO A 1 290 ? 27.394 -12.555 20.303 1.00 20.38 314 PRO A O 1
ATOM 2375 N N . PHE A 1 291 ? 27.860 -10.360 19.980 1.00 16.06 315 PHE A N 1
ATOM 2376 C CA . PHE A 1 291 ? 28.663 -10.540 18.764 1.00 16.05 315 PHE A CA 1
ATOM 2377 C C . PHE A 1 291 ? 29.907 -11.380 19.091 1.00 19.12 315 PHE A C 1
ATOM 2378 O O . PHE A 1 291 ? 30.155 -12.381 18.418 1.00 18.68 315 PHE A O 1
ATOM 2386 N N . LEU A 1 292 ? 30.661 -10.991 20.135 1.00 16.44 316 LEU A N 1
ATOM 2387 C CA . LEU A 1 292 ? 31.860 -11.716 20.578 1.00 17.41 316 LEU A CA 1
ATOM 2388 C C . LEU A 1 292 ? 31.505 -13.154 20.974 1.00 21.32 316 LEU A C 1
ATOM 2389 O O . LEU A 1 292 ? 32.225 -14.079 20.582 1.00 21.06 316 LEU A O 1
ATOM 2394 N N . LEU A 1 293 ? 30.364 -13.354 21.692 1.00 20.15 317 LEU A N 1
ATOM 2395 C CA A LEU A 1 293 ? 29.944 -14.702 22.091 0.70 21.21 317 LEU A CA 1
ATOM 2396 C CA B LEU A 1 293 ? 29.934 -14.707 22.084 0.30 20.49 317 LEU A CA 1
ATOM 2397 C C . LEU A 1 293 ? 29.663 -15.575 20.853 1.00 24.99 317 LEU A C 1
ATOM 2398 O O . LEU A 1 293 ? 30.070 -16.738 20.817 1.00 24.47 317 LEU A O 1
ATOM 2407 N N . LYS A 1 294 ? 28.996 -15.001 19.836 1.00 21.37 318 LYS A N 1
ATOM 2408 C CA . LYS A 1 294 ? 28.665 -15.688 18.591 1.00 21.90 318 LYS A CA 1
ATOM 2409 C C . LYS A 1 294 ? 29.941 -16.101 17.835 1.00 24.98 318 LYS A C 1
ATOM 2410 O O . LYS A 1 294 ? 30.028 -17.245 17.371 1.00 25.45 318 LYS A O 1
ATOM 2416 N N . VAL A 1 295 ? 30.925 -15.181 17.719 1.00 19.90 319 VAL A N 1
ATOM 2417 C CA . VAL A 1 295 ? 32.197 -15.455 17.032 1.00 19.98 319 VAL A CA 1
ATOM 2418 C C . VAL A 1 295 ? 32.953 -16.574 17.776 1.00 25.00 319 VAL A C 1
ATOM 2419 O O . VAL A 1 295 ? 33.490 -17.476 17.136 1.00 24.03 319 VAL A O 1
ATOM 2423 N N . GLU A 1 296 ? 32.976 -16.511 19.112 1.00 23.64 320 GLU A N 1
ATOM 2424 C CA . GLU A 1 296 ? 33.647 -17.504 19.950 1.00 25.09 320 GLU A CA 1
ATOM 2425 C C . GLU A 1 296 ? 33.021 -18.895 19.810 1.00 34.14 320 GLU A C 1
ATOM 2426 O O . GLU A 1 296 ? 33.764 -19.879 19.787 1.00 35.31 320 GLU A O 1
ATOM 2432 N N . THR A 1 297 ? 31.672 -18.970 19.714 1.00 33.81 321 THR A N 1
ATOM 2433 C CA A THR A 1 297 ? 30.908 -20.216 19.580 0.60 35.45 321 THR A CA 1
ATOM 2434 C CA B THR A 1 297 ? 30.946 -20.239 19.583 0.40 35.57 321 THR A CA 1
ATOM 2435 C C . THR A 1 297 ? 31.142 -20.834 18.195 1.00 42.39 321 THR A C 1
ATOM 2436 O O . THR A 1 297 ? 31.315 -22.049 18.090 1.00 43.68 321 THR A O 1
ATOM 2443 N N . ASN A 1 298 ? 31.138 -19.989 17.136 1.00 41.73 322 ASN A N 1
ATOM 2444 C CA . ASN A 1 298 ? 31.329 -20.413 15.744 1.00 43.69 322 ASN A CA 1
ATOM 2445 C C . ASN A 1 298 ? 32.765 -20.904 15.483 1.00 50.50 322 ASN A C 1
ATOM 2446 O O . ASN A 1 298 ? 32.964 -21.736 14.597 1.00 51.80 322 ASN A O 1
ATOM 2451 N N . GLN A 1 299 ? 33.751 -20.404 16.256 1.00 47.42 323 GLN A N 1
ATOM 2452 C CA . GLN A 1 299 ? 35.161 -20.792 16.153 1.00 78.23 323 GLN A CA 1
ATOM 2453 C C . GLN A 1 299 ? 35.364 -22.162 16.812 1.00 118.16 323 GLN A C 1
ATOM 2454 O O . GLN A 1 299 ? 35.733 -23.122 16.140 1.00 86.16 323 GLN A O 1
ATOM 2460 N N . GLY B 1 1 ? 48.421 24.526 37.609 1.00 25.35 0 GLY B N 1
ATOM 2461 C CA . GLY B 1 1 ? 48.180 24.405 36.175 1.00 25.17 0 GLY B CA 1
ATOM 2462 C C . GLY B 1 1 ? 46.901 23.647 35.886 1.00 26.47 0 GLY B C 1
ATOM 2463 O O . GLY B 1 1 ? 46.115 23.381 36.803 1.00 23.88 0 GLY B O 1
ATOM 2464 N N . ALA B 1 2 ? 46.685 23.272 34.604 1.00 23.58 26 ALA B N 1
ATOM 2465 C CA . ALA B 1 2 ? 45.461 22.575 34.178 1.00 23.54 26 ALA B CA 1
ATOM 2466 C C . ALA B 1 2 ? 45.285 21.186 34.830 1.00 26.93 26 ALA B C 1
ATOM 2467 O O . ALA B 1 2 ? 44.148 20.784 35.075 1.00 26.03 26 ALA B O 1
ATOM 2469 N N . ASP B 1 3 ? 46.386 20.477 35.154 1.00 22.72 27 ASP B N 1
ATOM 2470 C CA . ASP B 1 3 ? 46.269 19.159 35.803 1.00 21.89 27 ASP B CA 1
ATOM 2471 C C . ASP B 1 3 ? 45.696 19.267 37.237 1.00 24.20 27 ASP B C 1
ATOM 2472 O O . ASP B 1 3 ? 45.071 18.324 37.723 1.00 23.31 27 ASP B O 1
ATOM 2477 N N . ASN B 1 4 ? 45.911 20.409 37.895 1.00 22.46 28 ASN B N 1
ATOM 2478 C CA . ASN B 1 4 ? 45.470 20.622 39.269 1.00 22.38 28 ASN B CA 1
ATOM 2479 C C . ASN B 1 4 ? 43.995 20.974 39.296 1.00 27.01 28 ASN B C 1
ATOM 2480 O O . ASN B 1 4 ? 43.614 22.068 38.893 1.00 27.84 28 ASN B O 1
ATOM 2485 N N . ILE B 1 5 ? 43.170 20.037 39.761 1.00 23.11 29 ILE B N 1
ATOM 2486 C CA . ILE B 1 5 ? 41.734 20.244 39.935 1.00 23.40 29 ILE B CA 1
ATOM 2487 C C . ILE B 1 5 ? 41.530 20.765 41.357 1.00 28.57 29 ILE B C 1
ATOM 2488 O O . ILE B 1 5 ? 41.990 20.132 42.304 1.00 26.53 29 ILE B O 1
ATOM 2493 N N . ASP B 1 6 ? 40.888 21.924 41.502 1.00 28.28 30 ASP B N 1
ATOM 2494 C CA . ASP B 1 6 ? 40.551 22.508 42.805 1.00 29.94 30 ASP B CA 1
ATOM 2495 C C . ASP B 1 6 ? 39.155 23.052 42.630 1.00 32.68 30 ASP B C 1
ATOM 2496 O O . ASP B 1 6 ? 38.951 24.019 41.890 1.00 33.79 30 ASP B O 1
ATOM 2501 N N . VAL B 1 7 ? 38.160 22.317 43.152 1.00 24.75 31 VAL B N 1
ATOM 2502 C CA . VAL B 1 7 ? 36.766 22.654 42.917 1.00 22.68 31 VAL B CA 1
ATOM 2503 C C . VAL B 1 7 ? 35.931 22.174 44.094 1.00 24.56 31 VAL B C 1
ATOM 2504 O O . VAL B 1 7 ? 36.221 21.124 44.669 1.00 23.89 31 VAL B O 1
ATOM 2508 N N . SER B 1 8 ? 34.880 22.930 44.417 1.00 20.02 32 SER B N 1
ATOM 2509 C CA A SER B 1 8 ? 33.950 22.554 45.471 0.60 18.54 32 SER B CA 1
ATOM 2510 C CA B SER B 1 8 ? 33.979 22.527 45.486 0.40 18.33 32 SER B CA 1
ATOM 2511 C C . SER B 1 8 ? 33.094 21.384 44.988 1.00 19.67 32 SER B C 1
ATOM 2512 O O . SER B 1 8 ? 32.677 21.366 43.814 1.00 17.87 32 SER B O 1
ATOM 2517 N N . PHE B 1 9 ? 32.789 20.432 45.873 1.00 16.30 33 PHE B N 1
ATOM 2518 C CA . PHE B 1 9 ? 31.932 19.303 45.496 1.00 16.17 33 PHE B CA 1
ATOM 2519 C C . PHE B 1 9 ? 30.539 19.804 45.100 1.00 18.23 33 PHE B C 1
ATOM 2520 O O . PHE B 1 9 ? 29.947 19.271 44.159 1.00 16.32 33 PHE B O 1
ATOM 2528 N N . GLN B 1 10 ? 30.042 20.883 45.764 1.00 14.59 34 GLN B N 1
ATOM 2529 C CA . GLN B 1 10 ? 28.736 21.473 45.410 1.00 14.89 34 GLN B CA 1
ATOM 2530 C C . GLN B 1 10 ? 28.748 21.962 43.946 1.00 17.57 34 GLN B C 1
ATOM 2531 O O . GLN B 1 10 ? 27.751 21.785 43.235 1.00 16.65 34 GLN B O 1
ATOM 2537 N N . THR B 1 11 ? 29.888 22.530 43.485 1.00 15.53 35 THR B N 1
ATOM 2538 C CA . THR B 1 11 ? 30.043 23.001 42.098 1.00 15.40 35 THR B CA 1
ATOM 2539 C C . THR B 1 11 ? 30.000 21.804 41.135 1.00 18.05 35 THR B C 1
ATOM 2540 O O . THR B 1 11 ? 29.416 21.915 40.053 1.00 17.89 35 THR B O 1
ATOM 2544 N N . ILE B 1 12 ? 30.580 20.666 41.536 1.00 14.39 36 ILE B N 1
ATOM 2545 C CA . ILE B 1 12 ? 30.547 19.435 40.724 1.00 14.86 36 ILE B CA 1
ATOM 2546 C C . ILE B 1 12 ? 29.078 18.998 40.540 1.00 17.69 36 ILE B C 1
ATOM 2547 O O . ILE B 1 12 ? 28.654 18.728 39.422 1.00 16.53 36 ILE B O 1
ATOM 2552 N N . LEU B 1 13 ? 28.315 18.955 41.643 1.00 15.37 37 LEU B N 1
ATOM 2553 C CA . LEU B 1 13 ? 26.895 18.585 41.597 1.00 15.84 37 LEU B CA 1
ATOM 2554 C C . LEU B 1 13 ? 26.123 19.538 40.683 1.00 18.27 37 LEU B C 1
ATOM 2555 O O . LEU B 1 13 ? 25.336 19.077 39.855 1.00 17.17 37 LEU B O 1
ATOM 2560 N N . GLN B 1 14 ? 26.400 20.853 40.781 1.00 14.69 38 GLN B N 1
ATOM 2561 C CA . GLN B 1 14 ? 25.763 21.868 39.918 1.00 15.77 38 GLN B CA 1
ATOM 2562 C C . GLN B 1 14 ? 26.027 21.582 38.438 1.00 18.49 38 GLN B C 1
ATOM 2563 O O . GLN B 1 14 ? 25.102 21.641 37.621 1.00 18.32 38 GLN B O 1
ATOM 2569 N N . GLN B 1 15 ? 27.287 21.237 38.103 1.00 14.88 39 GLN B N 1
ATOM 2570 C CA A GLN B 1 15 ? 27.681 20.929 36.730 0.60 14.58 39 GLN B CA 1
ATOM 2571 C CA B GLN B 1 15 ? 27.678 20.940 36.726 0.40 14.39 39 GLN B CA 1
ATOM 2572 C C . GLN B 1 15 ? 26.989 19.661 36.216 1.00 17.06 39 GLN B C 1
ATOM 2573 O O . GLN B 1 15 ? 26.574 19.624 35.040 1.00 16.29 39 GLN B O 1
ATOM 2584 N N . GLU B 1 16 ? 26.837 18.631 37.084 1.00 14.61 40 GLU B N 1
ATOM 2585 C CA . GLU B 1 16 ? 26.145 17.401 36.665 1.00 14.38 40 GLU B CA 1
ATOM 2586 C C . GLU B 1 16 ? 24.673 17.706 36.371 1.00 16.77 40 GLU B C 1
ATOM 2587 O O . GLU B 1 16 ? 24.134 17.207 35.375 1.00 14.81 40 GLU B O 1
ATOM 2593 N N . ARG B 1 17 ? 24.026 18.509 37.242 1.00 13.18 41 ARG B N 1
ATOM 2594 C CA . ARG B 1 17 ? 22.618 18.917 37.036 1.00 13.51 41 ARG B CA 1
ATOM 2595 C C . ARG B 1 17 ? 22.487 19.665 35.701 1.00 17.46 41 ARG B C 1
ATOM 2596 O O . ARG B 1 17 ? 21.558 19.400 34.930 1.00 17.09 41 ARG B O 1
ATOM 2604 N N . ASN B 1 18 ? 23.424 20.584 35.420 1.00 13.92 42 ASN B N 1
ATOM 2605 C CA . ASN B 1 18 ? 23.438 21.341 34.170 1.00 14.68 42 ASN B CA 1
ATOM 2606 C C . ASN B 1 18 ? 23.559 20.394 32.955 1.00 19.25 42 ASN B C 1
ATOM 2607 O O . ASN B 1 18 ? 22.819 20.560 31.980 1.00 19.11 42 ASN B O 1
ATOM 2612 N N . TRP B 1 19 ? 24.432 19.373 33.049 1.00 15.21 43 TRP B N 1
ATOM 2613 C CA . TRP B 1 19 ? 24.603 18.363 31.996 1.00 15.56 43 TRP B CA 1
ATOM 2614 C C . TRP B 1 19 ? 23.283 17.566 31.778 1.00 17.57 43 TRP B C 1
ATOM 2615 O O . TRP B 1 19 ? 22.953 17.196 30.645 1.00 16.68 43 TRP B O 1
ATOM 2626 N N . ALA B 1 20 ? 22.528 17.342 32.858 1.00 14.82 44 ALA B N 1
ATOM 2627 C CA . ALA B 1 20 ? 21.250 16.641 32.811 1.00 14.91 44 ALA B CA 1
ATOM 2628 C C . ALA B 1 20 ? 20.105 17.547 32.309 1.00 17.62 44 ALA B C 1
ATOM 2629 O O . ALA B 1 20 ? 18.987 17.066 32.129 1.00 16.90 44 ALA B O 1
ATOM 2631 N N . GLY B 1 21 ? 20.395 18.825 32.069 1.00 15.35 45 GLY B N 1
ATOM 2632 C CA . GLY B 1 21 ? 19.407 19.814 31.631 1.00 15.51 45 GLY B CA 1
ATOM 2633 C C . GLY B 1 21 ? 18.519 20.259 32.786 1.00 19.79 45 GLY B C 1
ATOM 2634 O O . GLY B 1 21 ? 17.362 20.641 32.577 1.00 20.00 45 GLY B O 1
ATOM 2635 N N . LEU B 1 22 ? 19.065 20.232 34.020 1.00 14.63 46 LEU B N 1
ATOM 2636 C CA . LEU B 1 22 ? 18.329 20.605 35.220 1.00 13.46 46 LEU B CA 1
ATOM 2637 C C . LEU B 1 22 ? 18.873 21.869 35.873 1.00 18.69 46 LEU B C 1
ATOM 2638 O O . LEU B 1 22 ? 20.071 22.148 35.776 1.00 19.25 46 LEU B O 1
ATOM 2643 N N . GLN B 1 23 ? 18.004 22.590 36.579 1.00 16.85 47 GLN B N 1
ATOM 2644 C CA . GLN B 1 23 ? 18.375 23.731 37.412 1.00 17.35 47 GLN B CA 1
ATOM 2645 C C . GLN B 1 23 ? 17.804 23.513 38.822 1.00 20.08 47 GLN B C 1
ATOM 2646 O O . GLN B 1 23 ? 16.805 22.792 38.976 1.00 18.42 47 GLN B O 1
ATOM 2652 N N . SER B 1 24 ? 18.459 24.090 39.844 1.00 17.04 48 SER B N 1
ATOM 2653 C CA . SER B 1 24 ? 17.998 23.940 41.227 1.00 16.52 48 SER B CA 1
ATOM 2654 C C . SER B 1 24 ? 17.018 25.038 41.561 1.00 21.45 48 SER B C 1
ATOM 2655 O O . SER B 1 24 ? 17.233 26.201 41.203 1.00 20.34 48 SER B O 1
ATOM 2658 N N . LYS B 1 25 ? 15.915 24.650 42.204 1.00 17.62 49 LYS B N 1
ATOM 2659 C CA . LYS B 1 25 ? 14.853 25.559 42.623 1.00 17.55 49 LYS B CA 1
ATOM 2660 C C . LYS B 1 25 ? 14.435 25.240 44.039 1.00 20.55 49 LYS B C 1
ATOM 2661 O O . LYS B 1 25 ? 14.808 24.192 44.587 1.00 19.76 49 LYS B O 1
ATOM 2667 N N . SER B 1 26 ? 13.693 26.148 44.650 1.00 17.98 50 SER B N 1
ATOM 2668 C CA . SER B 1 26 ? 13.143 25.897 45.972 1.00 18.72 50 SER B CA 1
ATOM 2669 C C . SER B 1 26 ? 11.753 26.515 46.076 1.00 21.36 50 SER B C 1
ATOM 2670 O O . SER B 1 26 ? 11.434 27.475 45.369 1.00 20.49 50 SER B O 1
ATOM 2673 N N . LEU B 1 27 ? 10.911 25.905 46.905 1.00 18.08 51 LEU B N 1
ATOM 2674 C CA . LEU B 1 27 ? 9.537 26.344 47.064 1.00 19.02 51 LEU B CA 1
ATOM 2675 C C . LEU B 1 27 ? 9.039 26.095 48.488 1.00 22.09 51 LEU B C 1
ATOM 2676 O O . LEU B 1 27 ? 9.102 24.972 48.983 1.00 21.46 51 LEU B O 1
ATOM 2681 N N . LYS B 1 28 ? 8.538 27.162 49.129 1.00 20.74 52 LYS B N 1
ATOM 2682 C CA A LYS B 1 28 ? 7.979 27.096 50.472 0.60 20.82 52 LYS B CA 1
ATOM 2683 C CA B LYS B 1 28 ? 7.965 27.079 50.475 0.40 20.59 52 LYS B CA 1
ATOM 2684 C C . LYS B 1 28 ? 6.531 26.606 50.361 1.00 25.03 52 LYS B C 1
ATOM 2685 O O . LYS B 1 28 ? 5.732 27.229 49.651 1.00 24.88 52 LYS B O 1
ATOM 2696 N N . VAL B 1 29 ? 6.213 25.463 51.004 1.00 21.72 53 VAL B N 1
ATOM 2697 C CA . VAL B 1 29 ? 4.865 24.877 51.003 1.00 21.17 53 VAL B CA 1
ATOM 2698 C C . VAL B 1 29 ? 4.540 24.585 52.461 1.00 25.54 53 VAL B C 1
ATOM 2699 O O . VAL B 1 29 ? 5.062 23.617 53.020 1.00 23.99 53 VAL B O 1
ATOM 2703 N N . GLY B 1 30 ? 3.756 25.469 53.083 1.00 24.63 54 GLY B N 1
ATOM 2704 C CA . GLY B 1 30 ? 3.417 25.355 54.499 1.00 25.20 54 GLY B CA 1
ATOM 2705 C C . GLY B 1 30 ? 4.677 25.419 55.338 1.00 29.09 54 GLY B C 1
ATOM 2706 O O . GLY B 1 30 ? 5.483 26.336 55.163 1.00 30.00 54 GLY B O 1
ATOM 2707 N N . ASP B 1 31 ? 4.920 24.388 56.166 1.00 24.31 55 ASP B N 1
ATOM 2708 C CA . ASP B 1 31 ? 6.106 24.340 57.028 1.00 23.54 55 ASP B CA 1
ATOM 2709 C C . ASP B 1 31 ? 7.265 23.542 56.410 1.00 24.68 55 ASP B C 1
ATOM 2710 O O . ASP B 1 31 ? 8.180 23.129 57.133 1.00 24.66 55 ASP B O 1
ATOM 2715 N N . ILE B 1 32 ? 7.246 23.352 55.070 1.00 19.69 56 ILE B N 1
ATOM 2716 C CA . ILE B 1 32 ? 8.332 22.659 54.376 1.00 18.20 56 ILE B CA 1
ATOM 2717 C C . ILE B 1 32 ? 8.917 23.587 53.312 1.00 21.79 56 ILE B C 1
ATOM 2718 O O . ILE B 1 32 ? 8.161 24.161 52.530 1.00 21.76 56 ILE B O 1
ATOM 2723 N N . THR B 1 33 ? 10.253 23.710 53.259 1.00 17.74 57 THR B N 1
ATOM 2724 C CA . THR B 1 33 ? 10.906 24.434 52.172 1.00 16.97 57 THR B CA 1
ATOM 2725 C C . THR B 1 33 ? 11.484 23.347 51.273 1.00 20.40 57 THR B C 1
ATOM 2726 O O . THR B 1 33 ? 12.474 22.700 51.629 1.00 20.07 57 THR B O 1
ATOM 2730 N N . TRP B 1 34 ? 10.822 23.096 50.142 1.00 16.39 58 TRP B N 1
ATOM 2731 C CA . TRP B 1 34 ? 11.262 22.053 49.224 1.00 16.86 58 TRP B CA 1
ATOM 2732 C C . TRP B 1 34 ? 12.405 22.501 48.352 1.00 19.41 58 TRP B C 1
ATOM 2733 O O . TRP B 1 34 ? 12.342 23.579 47.774 1.00 19.44 58 TRP B O 1
ATOM 2744 N N . SER B 1 35 ? 13.426 21.655 48.228 1.00 16.45 59 SER B N 1
ATOM 2745 C CA . SER B 1 35 ? 14.503 21.802 47.268 1.00 15.92 59 SER B CA 1
ATOM 2746 C C . SER B 1 35 ? 14.210 20.823 46.136 1.00 17.52 59 SER B C 1
ATOM 2747 O O . SER B 1 35 ? 13.839 19.682 46.410 1.00 16.42 59 SER B O 1
ATOM 2750 N N . TYR B 1 36 ? 14.325 21.264 44.889 1.00 13.98 60 TYR B N 1
ATOM 2751 C CA . TYR B 1 36 ? 14.059 20.372 43.768 1.00 13.82 60 TYR B CA 1
ATOM 2752 C C . TYR B 1 36 ? 14.805 20.788 42.525 1.00 17.37 60 TYR B C 1
ATOM 2753 O O . TYR B 1 36 ? 15.189 21.959 42.377 1.00 17.47 60 TYR B O 1
ATOM 2762 N N . SER B 1 37 ? 15.039 19.800 41.648 1.00 13.95 61 SER B N 1
ATOM 2763 C CA . SER B 1 37 ? 15.624 20.017 40.330 1.00 13.21 61 SER B CA 1
ATOM 2764 C C . SER B 1 37 ? 14.495 20.131 39.350 1.00 17.49 61 SER B C 1
ATOM 2765 O O . SER B 1 37 ? 13.480 19.435 39.495 1.00 16.70 61 SER B O 1
ATOM 2768 N N . GLU B 1 38 ? 14.661 20.984 38.340 1.00 14.36 62 GLU B N 1
ATOM 2769 C CA . GLU B 1 38 ? 13.643 21.152 37.306 1.00 13.96 62 GLU B CA 1
ATOM 2770 C C . GLU B 1 38 ? 14.324 21.285 35.962 1.00 17.29 62 GLU B C 1
ATOM 2771 O O . GLU B 1 38 ? 15.302 22.018 35.836 1.00 16.17 62 GLU B O 1
ATOM 2777 N N . GLY B 1 39 ? 13.787 20.591 34.972 1.00 13.73 63 GLY B N 1
ATOM 2778 C CA . GLY B 1 39 ? 14.299 20.635 33.612 1.00 13.81 63 GLY B CA 1
ATOM 2779 C C . GLY B 1 39 ? 13.221 20.447 32.575 1.00 18.87 63 GLY B C 1
ATOM 2780 O O . GLY B 1 39 ? 12.128 19.960 32.886 1.00 18.25 63 GLY B O 1
ATOM 2781 N N . GLY B 1 40 ? 13.549 20.823 31.341 1.00 17.16 64 GLY B N 1
ATOM 2782 C CA . GLY B 1 40 ? 12.637 20.713 30.211 1.00 17.96 64 GLY B CA 1
ATOM 2783 C C . GLY B 1 40 ? 11.644 21.852 30.145 1.00 23.14 64 GLY B C 1
ATOM 2784 O O . GLY B 1 40 ? 11.498 22.624 31.103 1.00 21.50 64 GLY B O 1
ATOM 2785 N N . SER B 1 41 ? 10.963 21.983 28.996 1.00 21.16 65 SER B N 1
ATOM 2786 C CA . SER B 1 41 ? 9.952 23.044 28.861 1.00 21.72 65 SER B CA 1
ATOM 2787 C C . SER B 1 41 ? 8.758 22.734 29.758 1.00 24.96 65 SER B C 1
ATOM 2788 O O . SER B 1 41 ? 8.275 21.595 29.775 1.00 22.99 65 SER B O 1
ATOM 2791 N N . SER B 1 42 ? 8.253 23.747 30.474 1.00 23.82 66 SER B N 1
ATOM 2792 C CA . SER B 1 42 ? 7.113 23.559 31.372 1.00 25.16 66 SER B CA 1
ATOM 2793 C C . SER B 1 42 ? 5.803 23.238 30.608 1.00 27.79 66 SER B C 1
ATOM 2794 O O . SER B 1 42 ? 4.802 22.900 31.244 1.00 28.43 66 SER B O 1
ATOM 2797 N N . THR B 1 43 ? 5.813 23.303 29.252 1.00 22.15 67 THR B N 1
ATOM 2798 C CA . THR B 1 43 ? 4.634 22.956 28.458 1.00 22.66 67 THR B CA 1
ATOM 2799 C C . THR B 1 43 ? 4.648 21.465 28.067 1.00 24.73 67 THR B C 1
ATOM 2800 O O . THR B 1 43 ? 3.655 20.986 27.535 1.00 24.31 67 THR B O 1
ATOM 2804 N N . LYS B 1 44 ? 5.760 20.738 28.329 1.00 20.57 68 LYS B N 1
ATOM 2805 C CA . LYS B 1 44 ? 5.862 19.297 28.039 1.00 19.67 68 LYS B CA 1
ATOM 2806 C C . LYS B 1 44 ? 5.185 18.435 29.164 1.00 21.84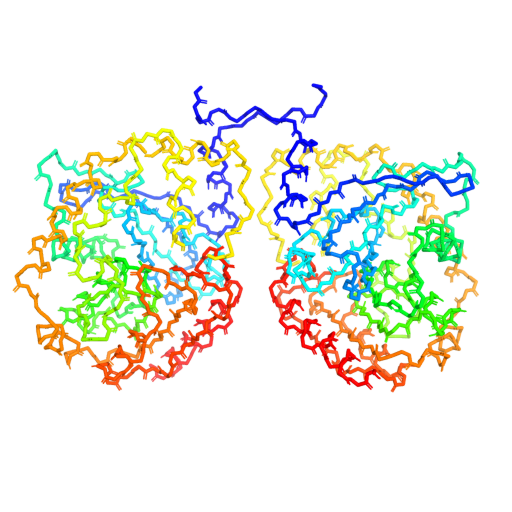 68 LYS B C 1
ATOM 2807 O O . LYS B 1 44 ? 4.983 18.956 30.266 1.00 20.25 68 LYS B O 1
ATOM 2813 N N . PRO B 1 45 ? 4.848 17.133 28.935 1.00 19.96 69 PRO B N 1
ATOM 2814 C CA . PRO B 1 45 ? 4.212 16.340 30.011 1.00 19.76 69 PRO B CA 1
ATOM 2815 C C . PRO B 1 45 ? 5.087 16.279 31.261 1.00 22.23 69 PRO B C 1
ATOM 2816 O O . PRO B 1 45 ? 6.308 16.152 31.148 1.00 20.71 69 PRO B O 1
ATOM 2820 N N . THR B 1 46 ? 4.466 16.457 32.436 1.00 19.91 70 THR B N 1
ATOM 2821 C CA . THR B 1 46 ? 5.178 16.473 33.707 1.00 19.11 70 THR B CA 1
ATOM 2822 C C . THR B 1 46 ? 5.614 15.072 34.107 1.00 21.68 70 THR B C 1
ATOM 2823 O O . THR B 1 46 ? 4.824 14.118 34.021 1.00 20.36 70 THR B O 1
ATOM 2827 N N . LEU B 1 47 ? 6.886 14.980 34.561 1.00 17.56 71 LEU B N 1
ATOM 2828 C CA A LEU B 1 47 ? 7.528 13.747 35.067 0.50 16.89 71 LEU B CA 1
ATOM 2829 C CA B LEU B 1 47 ? 7.472 13.745 35.052 0.50 16.47 71 LEU B CA 1
ATOM 2830 C C . LEU B 1 47 ? 8.059 13.999 36.454 1.00 19.02 71 LEU B C 1
ATOM 2831 O O . LEU B 1 47 ? 8.962 14.826 36.609 1.00 19.96 71 LEU B O 1
ATOM 2840 N N . LEU B 1 48 ? 7.519 13.300 37.460 1.00 13.74 72 LEU B N 1
ATOM 2841 C CA . LEU B 1 48 ? 7.946 13.436 38.854 1.00 13.51 72 LEU B CA 1
ATOM 2842 C C . LEU B 1 48 ? 8.823 12.236 39.216 1.00 17.77 72 LEU B C 1
ATOM 2843 O O . LEU B 1 48 ? 8.367 11.085 39.112 1.00 18.34 72 LEU B O 1
ATOM 2848 N N . LEU B 1 49 ? 10.102 12.502 39.562 1.00 13.33 73 LEU B N 1
ATOM 2849 C CA . LEU B 1 49 ? 11.062 11.451 39.908 1.00 12.45 73 LEU B CA 1
ATOM 2850 C C . LEU B 1 49 ? 11.319 11.477 41.393 1.00 16.29 73 LEU B C 1
ATOM 2851 O O . LEU B 1 49 ? 11.698 12.516 41.917 1.00 15.35 73 LEU B O 1
ATOM 2856 N N . ILE B 1 50 ? 11.073 10.336 42.076 1.00 13.61 74 ILE B N 1
ATOM 2857 C CA . ILE B 1 50 ? 11.180 10.258 43.531 1.00 11.89 74 ILE B CA 1
ATOM 2858 C C . ILE B 1 50 ? 12.332 9.345 43.959 1.00 15.34 74 ILE B C 1
ATOM 2859 O O . ILE B 1 50 ? 12.274 8.130 43.717 1.00 14.46 74 ILE B O 1
ATOM 2864 N N . HIS B 1 51 ? 13.344 9.920 44.643 1.00 12.31 75 HIS B N 1
ATOM 2865 C CA . HIS B 1 51 ? 14.508 9.158 45.141 1.00 12.50 75 HIS B CA 1
ATOM 2866 C C . HIS B 1 51 ? 14.136 8.297 46.369 1.00 16.47 75 HIS B C 1
ATOM 2867 O O . HIS B 1 51 ? 13.040 8.424 46.927 1.00 15.35 75 HIS B O 1
ATOM 2874 N N . GLY B 1 52 ? 15.075 7.455 46.793 1.00 15.70 76 GLY B N 1
ATOM 2875 C CA . GLY B 1 52 ? 14.869 6.568 47.936 1.00 15.28 76 GLY B CA 1
ATOM 2876 C C . GLY B 1 52 ? 15.520 7.020 49.234 1.00 19.55 76 GLY B C 1
ATOM 2877 O O . GLY B 1 52 ? 15.993 8.159 49.362 1.00 18.11 76 GLY B O 1
ATOM 2878 N N . LEU B 1 53 ? 15.556 6.101 50.202 1.00 17.62 77 LEU B N 1
ATOM 2879 C CA . LEU B 1 53 ? 16.076 6.329 51.555 1.00 19.03 77 LEU B CA 1
ATOM 2880 C C . LEU B 1 53 ? 17.542 6.738 51.517 1.00 21.38 77 LEU B C 1
ATOM 2881 O O . LEU B 1 53 ? 18.351 6.062 50.878 1.00 21.08 77 LEU B O 1
ATOM 2886 N N . ALA B 1 54 ? 17.866 7.871 52.171 1.00 20.00 78 ALA B N 1
ATOM 2887 C CA . ALA B 1 54 ? 19.218 8.470 52.269 1.00 20.78 78 ALA B CA 1
ATOM 2888 C C . ALA B 1 54 ? 19.744 8.957 50.920 1.00 22.28 78 ALA B C 1
ATOM 2889 O O . ALA B 1 54 ? 20.912 9.343 50.814 1.00 21.72 78 ALA B O 1
ATOM 2891 N N . GLY B 1 55 ? 18.876 8.965 49.915 1.00 18.39 79 GLY B N 1
ATOM 2892 C CA . GLY B 1 55 ? 19.251 9.427 48.590 1.00 16.41 79 GLY B CA 1
ATOM 2893 C C . GLY B 1 55 ? 19.018 10.917 48.474 1.00 18.71 79 GLY B C 1
ATOM 2894 O O . GLY B 1 55 ? 18.884 11.623 49.489 1.00 16.85 79 GLY B O 1
ATOM 2895 N N . SER B 1 56 ? 18.982 11.408 47.237 1.00 15.38 80 SER B N 1
ATOM 2896 C CA . SER B 1 56 ? 18.697 12.821 46.966 1.00 15.83 80 SER B CA 1
ATOM 2897 C C . SER B 1 56 ? 18.242 12.966 45.528 1.00 16.17 80 SER B C 1
ATOM 2898 O O . SER B 1 56 ? 18.339 12.010 44.754 1.00 13.72 80 SER B O 1
ATOM 2901 N N . ARG B 1 57 ? 17.811 14.167 45.156 1.00 13.43 81 ARG B N 1
ATOM 2902 C CA . ARG B 1 57 ? 17.392 14.425 43.775 1.00 13.90 81 ARG B CA 1
ATOM 2903 C C . ARG B 1 57 ? 18.493 14.064 42.758 1.00 15.63 81 ARG B C 1
ATOM 2904 O O . ARG B 1 57 ? 18.172 13.632 41.658 1.00 15.68 81 ARG B O 1
ATOM 2912 N N . ASP B 1 58 ? 19.792 14.222 43.126 1.00 13.89 82 ASP B N 1
ATOM 2913 C CA . ASP B 1 58 ? 20.899 13.934 42.198 1.00 13.94 82 ASP B CA 1
ATOM 2914 C C . ASP B 1 58 ? 20.996 12.438 41.803 1.00 16.01 82 ASP B C 1
ATOM 2915 O O . ASP B 1 58 ? 21.604 12.121 40.774 1.00 15.84 82 ASP B O 1
ATOM 2920 N N . ASN B 1 59 ? 20.334 11.534 42.558 1.00 13.58 83 ASN B N 1
ATOM 2921 C CA . ASN B 1 59 ? 20.310 10.113 42.190 1.00 13.73 83 ASN B CA 1
ATOM 2922 C C . ASN B 1 59 ? 19.726 9.898 40.780 1.00 16.43 83 ASN B C 1
ATOM 2923 O O . ASN B 1 59 ? 20.069 8.919 40.116 1.00 16.24 83 ASN B O 1
ATOM 2928 N N . TRP B 1 60 ? 18.831 10.813 40.351 1.00 13.01 84 TRP B N 1
ATOM 2929 C CA . TRP B 1 60 ? 18.124 10.737 39.073 1.00 13.88 84 TRP B CA 1
ATOM 2930 C C . TRP B 1 60 ? 18.807 11.477 37.920 1.00 16.52 84 TRP B C 1
ATOM 2931 O O . TRP B 1 60 ? 18.277 11.432 36.815 1.00 14.64 84 TRP B O 1
ATOM 2942 N N . ASN B 1 61 ? 19.953 12.157 38.158 1.00 14.23 85 ASN B N 1
ATOM 2943 C CA . ASN B 1 61 ? 20.593 12.978 37.120 1.00 14.20 85 ASN B CA 1
ATOM 2944 C C . ASN B 1 61 ? 20.906 12.221 35.823 1.00 16.80 85 ASN B C 1
ATOM 2945 O O . ASN B 1 61 ? 20.637 12.757 34.749 1.00 16.08 85 ASN B O 1
ATOM 2950 N N . ARG B 1 62 ? 21.430 10.981 35.923 1.00 13.89 86 ARG B N 1
ATOM 2951 C CA . ARG B 1 62 ? 21.856 10.192 34.741 1.00 13.15 86 ARG B CA 1
ATOM 2952 C C . ARG B 1 62 ? 20.655 9.805 33.892 1.00 16.85 86 ARG B C 1
ATOM 2953 O O . ARG B 1 62 ? 20.741 9.846 32.665 1.00 17.09 86 ARG B O 1
ATOM 2961 N N . VAL B 1 63 ? 19.522 9.474 34.541 1.00 13.26 87 VAL B N 1
ATOM 2962 C CA . VAL B 1 63 ? 18.289 9.144 33.824 1.00 13.46 87 VAL B CA 1
ATOM 2963 C C . VAL B 1 63 ? 17.624 10.442 33.324 1.00 15.40 87 VAL B C 1
ATOM 2964 O O . VAL B 1 63 ? 17.187 10.503 32.168 1.00 15.44 87 VAL B O 1
ATOM 2968 N N . ALA B 1 64 ? 17.535 11.468 34.199 1.00 13.68 88 ALA B N 1
ATOM 2969 C CA . ALA B 1 64 ? 16.891 12.751 33.858 1.00 14.30 88 ALA B CA 1
ATOM 2970 C C . ALA B 1 64 ? 17.527 13.402 32.624 1.00 15.98 88 ALA B C 1
ATOM 2971 O O . ALA B 1 64 ? 16.814 14.013 31.832 1.00 14.49 88 ALA B O 1
ATOM 2973 N N . HIS B 1 65 ? 18.857 13.222 32.424 1.00 13.04 89 HIS B N 1
ATOM 2974 C CA . HIS B 1 65 ? 19.585 13.731 31.245 1.00 12.95 89 HIS B CA 1
ATOM 2975 C C . HIS B 1 65 ? 18.850 13.381 29.923 1.00 16.52 89 HIS B C 1
ATOM 2976 O O . HIS B 1 65 ? 18.865 14.174 28.984 1.00 16.81 89 HIS B O 1
ATOM 2983 N N . TYR B 1 66 ? 18.226 12.196 29.857 1.00 13.54 90 TYR B N 1
ATOM 2984 C CA . TYR B 1 66 ? 17.545 11.714 28.653 1.00 14.62 90 TYR B CA 1
ATOM 2985 C C . TYR B 1 66 ? 16.062 12.077 28.586 1.00 17.75 90 TYR B C 1
ATOM 2986 O O . TYR B 1 66 ? 15.399 11.753 27.595 1.00 17.02 90 TYR B O 1
ATOM 2995 N N . LEU B 1 67 ? 15.548 12.717 29.626 1.00 15.37 91 LEU B N 1
ATOM 2996 C CA . LEU B 1 67 ? 14.125 13.027 29.723 1.00 15.73 91 LEU B CA 1
ATOM 2997 C C . LEU B 1 67 ? 13.821 14.513 29.637 1.00 19.20 91 LEU B C 1
ATOM 2998 O O . LEU B 1 67 ? 12.685 14.879 29.324 1.00 17.89 91 LEU B O 1
ATOM 3003 N N . THR B 1 68 ? 14.821 15.373 29.886 1.00 18.18 92 THR B N 1
ATOM 3004 C CA . THR B 1 68 ? 14.605 16.822 29.902 1.00 18.50 92 THR B CA 1
ATOM 3005 C C . THR B 1 68 ? 14.420 17.421 28.491 1.00 24.03 92 THR B C 1
ATOM 3006 O O . THR B 1 68 ? 14.068 18.589 28.387 1.00 24.56 92 THR B O 1
ATOM 3010 N N . THR B 1 69 ? 14.632 16.651 27.413 1.00 20.90 93 THR B N 1
ATOM 3011 C CA . THR B 1 69 ? 14.377 17.215 26.078 1.00 21.51 93 THR B CA 1
ATOM 3012 C C . THR B 1 69 ? 12.861 17.180 25.814 1.00 25.88 93 THR B C 1
ATOM 3013 O O . THR B 1 69 ? 12.303 18.196 25.411 1.00 28.57 93 THR B O 1
ATOM 3017 N N . ASN B 1 70 ? 12.197 16.036 26.085 1.00 20.48 94 ASN B N 1
ATOM 3018 C CA . ASN B 1 70 ? 10.786 15.854 25.764 1.00 20.43 94 ASN B CA 1
ATOM 3019 C C . ASN B 1 70 ? 9.828 15.893 26.946 1.00 22.90 94 ASN B C 1
ATOM 3020 O O . ASN B 1 70 ? 8.611 15.812 26.729 1.00 21.83 94 ASN B O 1
ATOM 3025 N N . TYR B 1 71 ? 10.337 16.013 28.174 1.00 18.48 95 TYR B N 1
ATOM 3026 C CA . TYR B 1 71 ? 9.453 16.060 29.329 1.00 18.21 95 TYR B CA 1
ATOM 3027 C C . TYR B 1 71 ? 9.823 17.180 30.278 1.00 21.35 95 TYR B C 1
ATOM 3028 O O . TYR B 1 71 ? 10.951 17.672 30.259 1.00 20.50 95 TYR B O 1
ATOM 3037 N N . HIS B 1 72 ? 8.853 17.579 31.102 1.00 16.73 96 HIS B N 1
ATOM 3038 C CA . HIS B 1 72 ? 9.038 18.572 32.152 1.00 16.60 96 HIS B CA 1
ATOM 3039 C C . HIS B 1 72 ? 9.325 17.802 33.406 1.00 19.58 96 HIS B C 1
ATOM 3040 O O . HIS B 1 72 ? 8.410 17.276 34.045 1.00 20.14 96 HIS B O 1
ATOM 3047 N N . VAL B 1 73 ? 10.612 17.703 33.745 1.00 14.70 97 VAL B N 1
ATOM 3048 C CA . VAL B 1 73 ? 11.088 16.853 34.825 1.00 13.87 97 VAL B CA 1
ATOM 3049 C C . VAL B 1 73 ? 11.184 17.609 36.149 1.00 17.34 97 VAL B C 1
ATOM 3050 O O . VAL B 1 73 ? 11.794 18.676 36.213 1.00 17.03 97 VAL B O 1
ATOM 3054 N N . ILE B 1 74 ? 10.591 17.028 37.206 1.00 13.78 98 ILE B N 1
ATOM 3055 C CA . ILE B 1 74 ? 10.591 17.591 38.562 1.00 13.88 98 ILE B CA 1
ATOM 3056 C C . ILE B 1 74 ? 11.179 16.551 39.516 1.00 15.81 98 ILE B C 1
ATOM 3057 O O . ILE B 1 74 ? 10.706 15.415 39.563 1.00 14.90 98 ILE B O 1
ATOM 3062 N N . ILE B 1 75 ? 12.248 16.921 40.244 1.00 13.75 99 ILE B N 1
ATOM 3063 C CA . ILE B 1 75 ? 12.942 15.961 41.102 1.00 13.05 99 ILE B CA 1
ATOM 3064 C C . ILE B 1 75 ? 13.139 16.558 42.480 1.00 16.00 99 ILE B C 1
ATOM 3065 O O . ILE B 1 75 ? 14.119 17.264 42.714 1.00 15.71 99 ILE B O 1
ATOM 3070 N N . PRO B 1 76 ? 12.244 16.261 43.425 1.00 14.83 100 PRO B N 1
ATOM 3071 C CA . PRO B 1 76 ? 12.403 16.863 44.748 1.00 15.33 100 PRO B CA 1
ATOM 3072 C C . PRO B 1 76 ? 13.388 16.126 45.624 1.00 19.42 100 PRO B C 1
ATOM 3073 O O . PRO B 1 76 ? 13.575 14.905 45.522 1.00 19.27 100 PRO B O 1
ATOM 3077 N N . ASP B 1 77 ? 13.994 16.889 46.527 1.00 15.73 101 ASP B N 1
ATOM 3078 C CA . ASP B 1 77 ? 14.706 16.337 47.667 1.00 14.64 101 ASP B CA 1
ATOM 3079 C C . ASP B 1 77 ? 13.622 16.036 48.699 1.00 17.70 101 ASP B C 1
ATOM 3080 O O . ASP B 1 77 ? 12.882 16.940 49.093 1.00 16.83 101 ASP B O 1
ATOM 3085 N N . LEU B 1 78 ? 13.454 14.770 49.074 1.00 14.85 102 LEU B N 1
ATOM 3086 C CA . LEU B 1 78 ? 12.443 14.466 50.072 1.00 15.54 102 LEU B CA 1
ATOM 3087 C C . LEU B 1 78 ? 12.877 14.963 51.448 1.00 18.44 102 LEU B C 1
ATOM 3088 O O . LEU B 1 78 ? 14.090 15.055 51.706 1.00 17.58 102 LEU B O 1
ATOM 3093 N N . PRO B 1 79 ? 11.917 15.220 52.361 1.00 16.72 103 PRO B N 1
ATOM 3094 C CA . PRO B 1 79 ? 12.294 15.512 53.756 1.00 17.11 103 PRO B CA 1
ATOM 3095 C C . PRO B 1 79 ? 13.359 14.533 54.274 1.00 21.10 103 PRO B C 1
ATOM 3096 O O . PRO B 1 79 ? 13.260 13.320 54.063 1.00 20.95 103 PRO B O 1
ATOM 3100 N N . GLY B 1 80 ? 14.402 15.085 54.885 1.00 18.70 104 GLY B N 1
ATOM 3101 C CA . GLY B 1 80 ? 15.534 14.333 55.405 1.00 18.54 104 GLY B CA 1
ATOM 3102 C C . GLY B 1 80 ? 16.685 14.227 54.427 1.00 21.03 104 GLY B C 1
ATOM 3103 O O . GLY B 1 80 ? 17.754 13.723 54.780 1.00 20.46 104 GLY B O 1
ATOM 3104 N N . SER B 1 81 ? 16.496 14.741 53.199 1.00 17.60 105 SER B N 1
ATOM 3105 C CA . SER B 1 81 ? 17.524 14.692 52.160 1.00 16.89 105 SER B CA 1
ATOM 3106 C C . SER B 1 81 ? 17.829 16.063 51.558 1.00 20.57 105 SER B C 1
ATOM 3107 O O . SER B 1 81 ? 16.970 16.958 51.537 1.00 18.71 105 SER B O 1
ATOM 3110 N N . GLY B 1 82 ? 19.032 16.176 51.006 1.00 18.49 106 GLY B N 1
ATOM 3111 C CA . GLY B 1 82 ? 19.485 17.355 50.289 1.00 18.99 106 GLY B CA 1
ATOM 3112 C C . GLY B 1 82 ? 19.237 18.675 50.986 1.00 22.08 106 GLY B C 1
ATOM 3113 O O . GLY B 1 82 ? 19.621 18.840 52.148 1.00 20.72 106 GLY B O 1
ATOM 3114 N N . GLU B 1 83 ? 18.576 19.623 50.285 1.00 18.55 107 GLU B N 1
ATOM 3115 C CA . GLU B 1 83 ? 18.370 20.954 50.851 1.00 18.25 107 GLU B CA 1
ATOM 3116 C C . GLU B 1 83 ? 16.920 21.196 51.269 1.00 22.01 107 GLU B C 1
ATOM 3117 O O . GLU B 1 83 ? 16.572 22.332 51.570 1.00 22.69 107 GLU B O 1
ATOM 3123 N N . THR B 1 84 ? 16.075 20.135 51.316 1.00 18.09 108 THR B N 1
ATOM 3124 C CA . THR B 1 84 ? 14.691 20.305 51.785 1.00 16.62 108 THR B CA 1
ATOM 3125 C C . THR B 1 84 ? 14.721 20.501 53.315 1.00 21.61 108 THR B C 1
ATOM 3126 O O . THR B 1 84 ? 15.417 19.752 54.009 1.00 21.29 108 THR B O 1
ATOM 3130 N N . ILE B 1 85 ? 13.986 21.521 53.806 1.00 19.31 109 ILE B N 1
ATOM 3131 C CA A ILE B 1 85 ? 13.912 21.876 55.240 0.60 20.35 109 ILE B CA 1
ATOM 3132 C CA B ILE B 1 85 ? 13.929 21.864 55.230 0.40 19.76 109 ILE B CA 1
ATOM 3133 C C . ILE B 1 85 ? 12.542 21.544 55.778 1.00 22.57 109 ILE B C 1
ATOM 3134 O O . ILE B 1 85 ? 11.547 21.934 55.183 1.00 21.32 109 ILE B O 1
ATOM 3143 N N . VAL B 1 86 ? 12.498 20.846 56.916 1.00 19.99 110 VAL B N 1
ATOM 3144 C CA . VAL B 1 86 ? 11.281 20.471 57.632 1.00 20.07 110 VAL B CA 1
ATOM 3145 C C . VAL B 1 86 ? 11.480 20.788 59.110 1.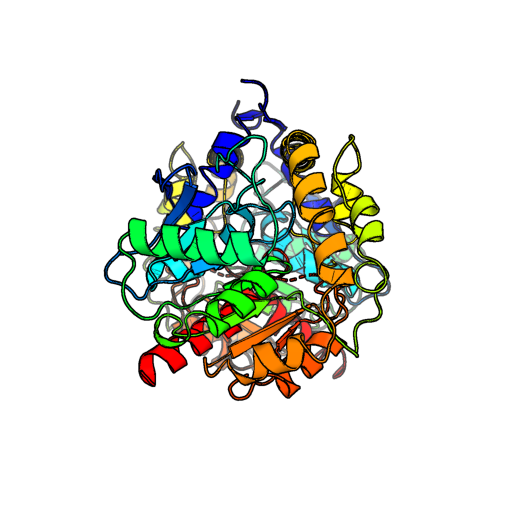00 26.66 110 VAL B C 1
ATOM 3146 O O . VAL B 1 86 ? 12.613 21.052 59.549 1.00 25.59 110 VAL B O 1
ATOM 3150 N N . SER B 1 87 ? 10.383 20.717 59.870 1.00 26.31 111 SER B N 1
ATOM 3151 C CA A SER B 1 87 ? 10.384 20.957 61.314 0.60 27.68 111 SER B CA 1
ATOM 3152 C CA B SER B 1 87 ? 10.371 20.948 61.314 0.40 27.55 111 SER B CA 1
ATOM 3153 C C . SER B 1 87 ? 11.290 19.948 62.020 1.00 32.49 111 SER B C 1
ATOM 3154 O O . SER B 1 87 ? 11.528 18.854 61.498 1.00 30.10 111 SER B O 1
ATOM 3159 N N . GLN B 1 88 ? 11.789 20.302 63.209 1.00 33.00 112 GLN B N 1
ATOM 3160 C CA . GLN B 1 88 ? 12.675 19.418 63.969 1.00 34.11 112 GLN B CA 1
ATOM 3161 C C . GLN B 1 88 ? 11.887 18.163 64.480 1.00 39.03 112 GLN B C 1
ATOM 3162 O O . GLN B 1 88 ? 12.509 17.122 64.706 1.00 41.26 112 GLN B O 1
ATOM 3168 N N . ASP B 1 89 ? 10.532 18.249 64.570 1.00 33.58 113 ASP B N 1
ATOM 3169 C CA A ASP B 1 89 ? 9.666 17.146 65.009 0.60 32.91 113 ASP B CA 1
ATOM 3170 C CA B ASP B 1 89 ? 9.648 17.161 65.009 0.40 32.92 113 ASP B CA 1
ATOM 3171 C C . ASP B 1 89 ? 8.799 16.606 63.844 1.00 34.90 113 ASP B C 1
ATOM 3172 O O . ASP B 1 89 ? 7.710 16.046 64.064 1.00 34.57 113 ASP B O 1
ATOM 3181 N N . PHE B 1 90 ? 9.293 16.749 62.598 1.00 28.17 114 PHE B N 1
ATOM 3182 C CA . PHE B 1 90 ? 8.590 16.297 61.395 1.00 26.00 114 PHE B CA 1
ATOM 3183 C C . PHE B 1 90 ? 8.219 14.814 61.428 1.00 29.18 114 PHE B C 1
ATOM 3184 O O . PHE B 1 90 ? 8.968 13.986 61.956 1.00 29.26 114 PHE B O 1
ATOM 3192 N N . ASP B 1 91 ? 7.054 14.499 60.855 1.00 24.85 115 ASP B N 1
ATOM 3193 C CA . ASP B 1 91 ? 6.539 13.141 60.710 1.00 24.56 115 ASP B CA 1
ATOM 3194 C C . ASP B 1 91 ? 7.104 12.544 59.402 1.00 25.04 115 ASP B C 1
ATOM 3195 O O . ASP B 1 91 ? 6.592 12.844 58.324 1.00 23.72 115 ASP B O 1
ATOM 3200 N N . TYR B 1 92 ? 8.126 11.668 59.514 1.00 21.93 116 TYR B N 1
ATOM 3201 C CA . TYR B 1 92 ? 8.802 11.056 58.358 1.00 21.75 116 TYR B CA 1
ATOM 3202 C C . TYR B 1 92 ? 8.136 9.754 57.865 1.00 27.00 116 TYR B C 1
ATOM 3203 O O . TYR B 1 92 ? 8.739 9.041 57.057 1.00 26.86 116 TYR B O 1
ATOM 3212 N N . SER B 1 93 ? 6.893 9.468 58.289 1.00 24.70 117 SER B N 1
ATOM 3213 C CA . SER B 1 93 ? 6.204 8.267 57.816 1.00 24.32 117 SER B CA 1
ATOM 3214 C C . SER B 1 93 ? 5.927 8.368 56.313 1.00 26.35 117 SER B C 1
ATOM 3215 O O . SER B 1 93 ? 5.674 9.469 55.801 1.00 24.42 117 SER B O 1
ATOM 3218 N N . VAL B 1 94 ? 5.963 7.216 55.621 1.00 22.69 118 VAL B N 1
ATOM 3219 C CA . VAL B 1 94 ? 5.692 7.110 54.176 1.00 23.16 118 VAL B CA 1
ATOM 3220 C C . VAL B 1 94 ? 4.317 7.785 53.851 1.00 26.81 118 VAL B C 1
ATOM 3221 O O . VAL B 1 94 ? 4.288 8.611 52.926 1.00 25.85 118 VAL B O 1
ATOM 3225 N N . PRO B 1 95 ? 3.217 7.545 54.619 1.00 23.85 119 PRO B N 1
ATOM 3226 C CA . PRO B 1 95 ? 1.956 8.249 54.321 1.00 23.94 119 PRO B CA 1
ATOM 3227 C C . PRO B 1 95 ? 2.083 9.773 54.360 1.00 26.30 119 PRO B C 1
ATOM 3228 O O . PRO B 1 95 ? 1.514 10.431 53.487 1.00 25.77 119 PRO B O 1
ATOM 3232 N N . ASN B 1 96 ? 2.817 10.335 55.345 1.00 22.83 120 ASN B N 1
ATOM 3233 C CA . ASN B 1 96 ? 2.988 11.789 55.423 1.00 22.45 120 ASN B CA 1
ATOM 3234 C C . ASN B 1 96 ? 3.876 12.298 54.266 1.00 24.34 120 ASN B C 1
ATOM 3235 O O . ASN B 1 96 ? 3.605 13.374 53.731 1.00 22.78 120 ASN B O 1
ATOM 3240 N N . LEU B 1 97 ? 4.912 11.526 53.867 1.00 20.72 121 LEU B N 1
ATOM 3241 C CA . LEU B 1 97 ? 5.765 11.924 52.740 1.00 20.11 121 LEU B CA 1
ATOM 3242 C C . LEU B 1 97 ? 4.936 12.010 51.455 1.00 24.37 121 LEU B C 1
ATOM 3243 O O . LEU B 1 97 ? 5.056 13.001 50.727 1.00 23.46 121 LEU B O 1
ATOM 3248 N N . ALA B 1 98 ? 4.037 11.029 51.226 1.00 21.22 122 ALA B N 1
ATOM 3249 C CA . ALA B 1 98 ? 3.172 10.995 50.044 1.00 21.61 122 ALA B CA 1
ATOM 3250 C C . ALA B 1 98 ? 2.184 12.180 50.037 1.00 23.47 122 ALA B C 1
ATOM 3251 O O . ALA B 1 98 ? 2.040 12.845 49.009 1.00 22.97 122 ALA B O 1
ATOM 3253 N N . GLU B 1 99 ? 1.551 12.470 51.187 1.00 21.76 123 GLU B N 1
ATOM 3254 C CA . GLU B 1 99 ? 0.595 13.572 51.300 1.00 22.33 123 GLU B CA 1
ATOM 3255 C C . GLU B 1 99 ? 1.311 14.918 51.134 1.00 23.42 123 GLU B C 1
ATOM 3256 O O . GLU B 1 99 ? 0.799 15.785 50.430 1.00 22.46 123 GLU B O 1
ATOM 3262 N N . LYS B 1 100 ? 2.494 15.087 51.756 1.00 19.73 124 LYS B N 1
ATOM 3263 C CA . LYS B 1 100 ? 3.213 16.358 51.640 1.00 18.76 124 LYS B CA 1
ATOM 3264 C C . LYS B 1 100 ? 3.774 16.542 50.219 1.00 21.24 124 LYS B C 1
ATOM 3265 O O . LYS B 1 100 ? 3.791 17.673 49.708 1.00 20.53 124 LYS B O 1
ATOM 3271 N N . LEU B 1 101 ? 4.118 15.426 49.538 1.00 17.72 125 LEU B N 1
ATOM 3272 C CA . LEU B 1 101 ? 4.549 15.493 48.139 1.00 18.40 125 LEU B CA 1
ATOM 3273 C C . LEU B 1 101 ? 3.369 15.968 47.261 1.00 21.29 125 LEU B C 1
ATOM 3274 O O . LEU B 1 101 ? 3.571 16.787 46.367 1.00 20.01 125 LEU B O 1
ATOM 3279 N N . ARG B 1 102 ? 2.129 15.512 47.564 1.00 19.33 126 ARG B N 1
ATOM 3280 C CA . ARG B 1 102 ? 0.950 15.976 46.825 1.00 19.47 126 ARG B CA 1
ATOM 3281 C C . ARG B 1 102 ? 0.781 17.504 47.002 1.00 23.13 126 ARG B C 1
ATOM 3282 O O . ARG B 1 102 ? 0.527 18.211 46.014 1.00 22.63 126 ARG B O 1
ATOM 3290 N N . ARG B 1 103 ? 0.965 18.008 48.245 1.00 19.94 127 ARG B N 1
ATOM 3291 C CA . ARG B 1 103 ? 0.860 19.447 48.539 1.00 20.46 127 ARG B CA 1
ATOM 3292 C C . ARG B 1 103 ? 1.908 20.222 47.723 1.00 22.74 127 ARG B C 1
ATOM 3293 O O . ARG B 1 103 ? 1.604 21.295 47.199 1.00 22.94 127 ARG B O 1
ATOM 3301 N N . PHE B 1 104 ? 3.119 19.648 47.581 1.00 17.34 128 PHE B N 1
ATOM 3302 C CA . PHE B 1 104 ? 4.196 20.238 46.783 1.00 16.74 128 PHE B CA 1
ATOM 3303 C C . PHE B 1 104 ? 3.784 20.321 45.312 1.00 20.90 128 PHE B C 1
ATOM 3304 O O . PHE B 1 104 ? 3.922 21.384 44.705 1.00 22.12 128 PHE B O 1
ATOM 3312 N N . VAL B 1 105 ? 3.261 19.209 44.748 1.00 17.63 129 VAL B N 1
ATOM 3313 C CA . VAL B 1 105 ? 2.826 19.143 43.339 1.00 18.06 129 VAL B CA 1
ATOM 3314 C C . VAL B 1 105 ? 1.771 20.249 43.083 1.00 23.11 129 VAL B C 1
ATOM 3315 O O . VAL B 1 105 ? 1.866 20.969 42.086 1.00 22.78 129 VAL B O 1
ATOM 3319 N N . GLU B 1 106 ? 0.814 20.405 44.012 1.00 21.91 130 GLU B N 1
ATOM 3320 C CA . GLU B 1 106 ? -0.243 21.414 43.913 1.00 22.80 130 GLU B CA 1
ATOM 3321 C C . GLU B 1 106 ? 0.334 22.842 43.950 1.00 26.95 130 GLU B C 1
ATOM 3322 O O . GLU B 1 106 ? -0.010 23.662 43.091 1.00 25.86 130 GLU B O 1
ATOM 3328 N N . ALA B 1 107 ? 1.219 23.124 44.928 1.00 23.41 131 ALA B N 1
ATOM 3329 C CA . ALA B 1 107 ? 1.844 24.442 45.104 1.00 23.71 131 ALA B CA 1
ATOM 3330 C C . ALA B 1 107 ? 2.784 24.806 43.948 1.00 26.36 131 ALA B C 1
ATOM 3331 O O . ALA B 1 107 ? 2.937 25.997 43.653 1.00 27.28 131 ALA B O 1
ATOM 3333 N N . ALA B 1 108 ? 3.396 23.793 43.293 1.00 21.12 132 ALA B N 1
ATOM 3334 C CA . ALA B 1 108 ? 4.308 23.986 42.161 1.00 20.32 132 ALA B CA 1
ATOM 3335 C C . ALA B 1 108 ? 3.524 24.265 40.867 1.00 25.29 132 ALA B C 1
ATOM 3336 O O . ALA B 1 108 ? 4.133 24.519 39.824 1.00 24.51 132 ALA B O 1
ATOM 3338 N N . ASN B 1 109 ? 2.171 24.219 40.941 1.00 24.73 133 ASN B N 1
ATOM 3339 C CA . ASN B 1 109 ? 1.265 24.492 39.821 1.00 25.74 133 ASN B CA 1
ATOM 3340 C C . ASN B 1 109 ? 1.458 23.434 38.689 1.00 31.17 133 ASN B C 1
ATOM 3341 O O . ASN B 1 109 ? 1.439 23.771 37.502 1.00 30.12 133 ASN B O 1
ATOM 3346 N N . LEU B 1 110 ? 1.653 22.156 39.077 1.00 30.00 134 LEU B N 1
ATOM 3347 C CA . LEU B 1 110 ? 1.796 21.018 38.152 1.00 30.58 134 LEU B CA 1
ATOM 3348 C C . LEU B 1 110 ? 0.435 20.300 38.130 1.00 40.71 134 LEU B C 1
ATOM 3349 O O . LEU B 1 110 ? 0.212 19.366 38.905 1.00 41.09 134 LEU B O 1
ATOM 3354 N N . LYS B 1 111 ? -0.500 20.789 37.302 1.00 40.79 135 LYS B N 1
ATOM 3355 C CA . LYS B 1 111 ? -1.881 20.283 37.250 1.00 42.12 135 LYS B CA 1
ATOM 3356 C C . LYS B 1 111 ? -2.063 19.042 36.348 1.00 46.21 135 LYS B C 1
ATOM 3357 O O . LYS B 1 111 ? -1.196 18.716 35.528 1.00 44.36 135 LYS B O 1
ATOM 3359 N N . GLY B 1 112 ? -3.202 18.368 36.523 1.00 42.96 136 GLY B N 1
ATOM 3360 C CA . GLY B 1 112 ? -3.565 17.198 35.726 1.00 42.25 136 GLY B CA 1
ATOM 3361 C C . GLY B 1 112 ? -2.763 15.944 36.024 1.00 41.88 136 GLY B C 1
ATOM 3362 O O . GLY B 1 112 ? -2.023 15.902 37.017 1.00 41.61 136 GLY B O 1
ATOM 3363 N N . PRO B 1 113 ? -2.890 14.885 35.186 1.00 33.83 137 PRO B N 1
ATOM 3364 C CA . PRO B 1 113 ? -2.177 13.635 35.478 1.00 30.66 137 PRO B CA 1
ATOM 3365 C C . PRO B 1 113 ? -0.698 13.771 35.161 1.00 27.22 137 PRO B C 1
ATOM 3366 O O . PRO B 1 113 ? -0.320 14.340 34.133 1.00 25.33 137 PRO B O 1
ATOM 3370 N N . ILE B 1 114 ? 0.142 13.259 36.075 1.00 20.76 138 ILE B N 1
ATOM 3371 C CA A ILE B 1 114 ? 1.588 13.329 35.883 0.60 20.13 138 ILE B CA 1
ATOM 3372 C CA B ILE B 1 114 ? 1.600 13.333 35.955 0.40 19.59 138 ILE B CA 1
ATOM 3373 C C . ILE B 1 114 ? 2.174 11.926 35.857 1.00 20.97 138 ILE B C 1
ATOM 3374 O O . ILE B 1 114 ? 1.599 10.987 36.432 1.00 19.37 138 ILE B O 1
ATOM 3383 N N . HIS B 1 115 ? 3.291 11.781 35.139 1.00 16.36 139 HIS B N 1
ATOM 3384 C CA . HIS B 1 115 ? 4.025 10.524 35.090 1.00 15.58 139 HIS B CA 1
ATOM 3385 C C . HIS B 1 115 ? 4.837 10.480 36.369 1.00 19.05 139 HIS B C 1
ATOM 3386 O O . HIS B 1 115 ? 5.479 11.483 36.699 1.00 19.51 139 HIS B O 1
ATOM 3393 N N . ILE B 1 116 ? 4.813 9.366 37.092 1.00 15.72 140 ILE B N 1
ATOM 3394 C CA A ILE B 1 116 ? 5.577 9.254 38.346 0.60 14.73 140 ILE B CA 1
ATOM 3395 C CA B ILE B 1 116 ? 5.571 9.281 38.336 0.40 15.19 140 ILE B CA 1
ATOM 3396 C C . ILE B 1 116 ? 6.516 8.077 38.290 1.00 17.88 140 ILE B C 1
ATOM 3397 O O . ILE B 1 116 ? 6.138 7.008 37.806 1.00 17.34 140 ILE B O 1
ATOM 3406 N N . ALA B 1 117 ? 7.753 8.277 38.771 1.00 16.37 141 ALA B N 1
ATOM 3407 C CA . ALA B 1 117 ? 8.758 7.235 38.840 1.00 14.77 141 ALA B CA 1
ATOM 3408 C C . ALA B 1 117 ? 9.327 7.246 40.242 1.00 17.55 141 ALA B C 1
ATOM 3409 O O . ALA B 1 117 ? 9.541 8.312 40.817 1.00 17.98 141 ALA B O 1
ATOM 3411 N N . GLY B 1 118 ? 9.528 6.069 40.795 1.00 14.85 142 GLY B N 1
ATOM 3412 C CA . GLY B 1 118 ? 10.085 5.957 42.138 1.00 14.67 142 GLY B CA 1
ATOM 3413 C C . GLY B 1 118 ? 11.125 4.874 42.243 1.00 17.02 142 GLY B C 1
ATOM 3414 O O . GLY B 1 118 ? 10.917 3.759 41.742 1.00 16.18 142 GLY B O 1
ATOM 3415 N N . HIS B 1 119 ? 12.256 5.208 42.892 1.00 12.98 143 HIS B N 1
ATOM 3416 C CA . HIS B 1 119 ? 13.322 4.248 43.166 1.00 13.28 143 HIS B CA 1
ATOM 3417 C C . HIS B 1 119 ? 13.266 3.828 44.636 1.00 17.21 143 HIS B C 1
ATOM 3418 O O . HIS B 1 119 ? 13.289 4.702 45.507 1.00 15.90 143 HIS B O 1
ATOM 3425 N N . SER B 1 120 ? 13.281 2.500 44.911 1.00 14.59 144 SER B N 1
ATOM 3426 C CA . SER B 1 120 ? 13.402 1.955 46.275 1.00 15.91 144 SER B CA 1
ATOM 3427 C C . SER B 1 120 ? 12.263 2.507 47.181 1.00 19.16 144 SER B C 1
ATOM 3428 O O . SER B 1 120 ? 11.089 2.339 46.813 1.00 18.08 144 SER B O 1
ATOM 3431 N N . LEU B 1 121 ? 12.578 3.232 48.289 1.00 17.55 145 LEU B N 1
ATOM 3432 C CA . LEU B 1 121 ? 11.528 3.855 49.128 1.00 17.69 145 LEU B CA 1
ATOM 3433 C C . LEU B 1 121 ? 10.684 4.869 48.295 1.00 19.12 145 LEU B C 1
ATOM 3434 O O . LEU B 1 121 ? 9.493 5.068 48.574 1.00 19.10 145 LEU B O 1
ATOM 3439 N N . GLY B 1 122 ? 11.303 5.472 47.279 1.00 15.25 146 GLY B N 1
ATOM 3440 C CA . GLY B 1 122 ? 10.613 6.362 46.348 1.00 14.59 146 GLY B CA 1
ATOM 3441 C C . GLY B 1 122 ? 9.503 5.629 45.608 1.00 17.71 146 GLY B C 1
ATOM 3442 O O . GLY B 1 122 ? 8.468 6.218 45.311 1.00 16.50 146 GLY B O 1
ATOM 3443 N N . GLY B 1 123 ? 9.724 4.340 45.318 1.00 15.47 147 GLY B N 1
ATOM 3444 C CA . GLY B 1 123 ? 8.717 3.482 44.683 1.00 15.86 147 GLY B CA 1
ATOM 3445 C C . GLY B 1 123 ? 7.540 3.264 45.617 1.00 19.16 147 GLY B C 1
ATOM 3446 O O . GLY B 1 123 ? 6.387 3.294 45.181 1.00 19.69 147 GLY B O 1
ATOM 3447 N N . SER B 1 124 ? 7.815 3.065 46.923 1.00 16.33 148 SER B N 1
ATOM 3448 C CA . SER B 1 124 ? 6.753 2.916 47.936 1.00 16.92 148 SER B CA 1
ATOM 3449 C C . SER B 1 124 ? 5.877 4.173 48.000 1.00 19.13 148 SER B C 1
ATOM 3450 O O . SER B 1 124 ? 4.651 4.073 48.048 1.00 20.06 148 SER B O 1
ATOM 3453 N N . ILE B 1 125 ? 6.521 5.355 47.977 1.00 15.50 149 ILE B N 1
ATOM 3454 C CA . ILE B 1 125 ? 5.837 6.653 47.998 1.00 15.73 149 ILE B CA 1
ATOM 3455 C C . ILE B 1 125 ? 5.010 6.800 46.708 1.00 18.64 149 ILE B C 1
ATOM 3456 O O . ILE B 1 125 ? 3.851 7.212 46.782 1.00 18.13 149 ILE B O 1
ATOM 3461 N N . ALA B 1 126 ? 5.606 6.443 45.539 1.00 16.64 150 ALA B N 1
ATOM 3462 C CA . ALA B 1 126 ? 4.918 6.515 44.246 1.00 16.45 150 ALA B CA 1
ATOM 3463 C C . ALA B 1 126 ? 3.662 5.641 44.245 1.00 21.13 150 ALA B C 1
ATOM 3464 O O . ALA B 1 126 ? 2.623 6.088 43.760 1.00 20.93 150 ALA B O 1
ATOM 3466 N N . LEU B 1 127 ? 3.748 4.415 44.830 1.00 18.93 151 LEU B N 1
ATOM 3467 C CA . LEU B 1 127 ? 2.620 3.485 44.949 1.00 20.33 151 LEU B CA 1
ATOM 3468 C C . LEU B 1 127 ? 1.488 4.101 45.767 1.00 23.32 151 LEU B C 1
ATOM 3469 O O . LEU B 1 127 ? 0.342 4.080 45.330 1.00 21.90 151 LEU B O 1
ATOM 3474 N N . LEU B 1 128 ? 1.816 4.674 46.931 1.00 20.82 152 LEU B N 1
ATOM 3475 C CA . LEU B 1 128 ? 0.825 5.313 47.800 1.00 21.95 152 LEU B CA 1
ATOM 3476 C C . LEU B 1 128 ? 0.195 6.517 47.096 1.00 23.33 152 LEU B C 1
ATOM 3477 O O . LEU B 1 128 ? -1.022 6.659 47.129 1.00 22.52 152 LEU B O 1
ATOM 3482 N N . TYR B 1 129 ? 1.014 7.333 46.406 1.00 20.57 153 TYR B N 1
ATOM 3483 C CA . TYR B 1 129 ? 0.546 8.483 45.634 1.00 20.26 153 TYR B CA 1
ATOM 3484 C C . TYR B 1 129 ? -0.446 8.039 44.541 1.00 24.18 153 TYR B C 1
ATOM 3485 O O . TYR B 1 129 ? -1.526 8.626 44.441 1.00 24.67 153 TYR B O 1
ATOM 3494 N N . ALA B 1 130 ? -0.103 6.981 43.772 1.00 21.22 154 ALA B N 1
ATOM 3495 C CA . ALA B 1 130 ? -0.932 6.432 42.683 1.00 21.84 154 ALA B CA 1
ATOM 3496 C C . ALA B 1 130 ? -2.274 5.907 43.192 1.00 26.56 154 ALA B C 1
ATOM 3497 O O . ALA B 1 130 ? -3.292 6.059 42.518 1.00 27.70 154 ALA B O 1
ATOM 3499 N N . GLY B 1 131 ? -2.258 5.311 44.379 1.00 22.72 155 GLY B N 1
ATOM 3500 C CA . GLY B 1 131 ? -3.454 4.771 45.013 1.00 23.18 155 GLY B CA 1
ATOM 3501 C C . GLY B 1 131 ? -4.359 5.836 45.602 1.00 28.24 155 GLY B C 1
ATOM 3502 O O . GLY B 1 131 ? -5.587 5.719 45.519 1.00 29.12 155 GLY B O 1
ATOM 3503 N N . GLN B 1 132 ? -3.764 6.877 46.213 1.00 23.98 156 GLN B N 1
ATOM 3504 C CA . GLN B 1 132 ? -4.511 7.969 46.847 1.00 24.44 156 GLN B CA 1
ATOM 3505 C C . GLN B 1 132 ? -4.971 9.023 45.842 1.00 27.81 156 GLN B C 1
ATOM 3506 O O . GLN B 1 132 ? -6.034 9.617 46.034 1.00 27.88 156 GLN B O 1
ATOM 3512 N N . TYR B 1 133 ? -4.197 9.244 44.759 1.00 24.01 157 TYR B N 1
ATOM 3513 C CA . TYR B 1 133 ? -4.518 10.266 43.756 1.00 24.02 157 TYR B CA 1
ATOM 3514 C C . TYR B 1 133 ? -4.541 9.619 42.351 1.00 26.52 157 TYR B C 1
ATOM 3515 O O . TYR B 1 133 ? -3.705 9.975 41.506 1.00 26.70 157 TYR B O 1
ATOM 3524 N N . PRO B 1 134 ? -5.479 8.667 42.072 1.00 23.09 158 PRO B N 1
ATOM 3525 C CA . PRO B 1 134 ? -5.473 7.986 40.762 1.00 23.01 158 PRO B CA 1
ATOM 3526 C C . PRO B 1 134 ? -5.718 8.894 39.559 1.00 28.88 158 PRO B C 1
ATOM 3527 O O . PRO B 1 134 ? -5.083 8.689 38.521 1.00 28.07 158 PRO B O 1
ATOM 3531 N N . PHE B 1 135 ? -6.595 9.898 39.691 1.00 27.16 159 PHE B N 1
ATOM 3532 C CA . PHE B 1 135 ? -6.888 10.824 38.594 1.00 28.88 159 PHE B CA 1
ATOM 3533 C C . PHE B 1 135 ? -5.728 11.807 38.337 1.00 32.01 159 PHE B C 1
ATOM 3534 O O . PHE B 1 135 ? -5.730 12.498 37.320 1.00 34.26 159 PHE B O 1
ATOM 3542 N N . GLU B 1 136 ? -4.750 11.864 39.247 1.00 26.19 160 GLU B N 1
ATOM 3543 C CA . GLU B 1 136 ? -3.600 12.757 39.128 1.00 25.25 160 GLU B CA 1
ATOM 3544 C C . GLU B 1 136 ? -2.347 11.971 38.720 1.00 26.11 160 GLU B C 1
ATOM 3545 O O . GLU B 1 136 ? -1.278 12.561 38.614 1.00 26.53 160 GLU B O 1
ATOM 3551 N N . THR B 1 137 ? -2.486 10.646 38.481 1.00 21.09 161 THR B N 1
ATOM 3552 C CA . THR B 1 137 ? -1.377 9.760 38.124 1.00 20.03 161 THR B CA 1
ATOM 3553 C C . THR B 1 137 ? -1.568 9.247 36.692 1.00 22.86 161 THR B C 1
ATOM 3554 O O . THR B 1 137 ? -2.477 8.453 36.429 1.00 24.66 161 THR B O 1
ATOM 3558 N N . LYS B 1 138 ? -0.695 9.686 35.774 1.00 18.69 162 LYS B N 1
ATOM 3559 C CA . LYS B 1 138 ? -0.764 9.304 34.364 1.00 18.39 162 LYS B CA 1
ATOM 3560 C C . LYS B 1 138 ? -0.110 7.946 34.116 1.00 20.96 162 LYS B C 1
ATOM 3561 O O . LYS B 1 138 ? -0.576 7.178 33.271 1.00 19.72 162 LYS B O 1
ATOM 3567 N N . SER B 1 139 ? 0.991 7.667 34.835 1.00 16.49 163 SER B N 1
ATOM 3568 C CA . SER B 1 139 ? 1.721 6.413 34.719 1.00 14.91 163 SER B CA 1
ATOM 3569 C C . SER B 1 139 ? 2.584 6.217 35.940 1.00 17.55 163 SER B C 1
ATOM 3570 O O . SER B 1 139 ? 2.833 7.173 36.674 1.00 16.76 163 SER B O 1
ATOM 3573 N N . LEU B 1 140 ? 3.048 4.988 36.152 1.00 15.40 164 LEU B N 1
ATOM 3574 C CA . LEU B 1 140 ? 3.880 4.639 37.302 1.00 15.40 164 LEU B CA 1
ATOM 3575 C C . LEU B 1 140 ? 5.100 3.855 36.815 1.00 17.81 164 LEU B C 1
ATOM 3576 O O . LEU B 1 140 ? 4.962 2.901 36.057 1.00 17.90 164 LEU B O 1
ATOM 3581 N N . PHE B 1 141 ? 6.294 4.253 37.253 1.00 13.60 165 PHE B N 1
ATOM 3582 C CA . PHE B 1 141 ? 7.511 3.519 36.921 1.00 12.63 165 PHE B CA 1
ATOM 3583 C C . PHE B 1 141 ? 8.163 3.122 38.237 1.00 16.65 165 PHE B C 1
ATOM 3584 O O . PHE B 1 141 ? 8.522 3.996 39.030 1.00 15.19 165 PHE B O 1
ATOM 3592 N N . LEU B 1 142 ? 8.240 1.810 38.499 1.00 14.13 166 LEU B N 1
ATOM 3593 C CA . LEU B 1 142 ? 8.775 1.297 39.760 1.00 13.95 166 LEU B CA 1
ATOM 3594 C C . LEU B 1 142 ? 10.133 0.685 39.528 1.00 15.62 166 LEU B C 1
ATOM 3595 O O . LEU B 1 142 ? 10.249 -0.310 38.822 1.00 15.00 166 LEU B O 1
ATOM 3600 N N . VAL B 1 143 ? 11.166 1.296 40.116 1.00 11.63 167 VAL B N 1
ATOM 3601 C CA . VAL B 1 143 ? 12.537 0.809 39.966 1.00 11.91 167 VAL B CA 1
ATOM 3602 C C . VAL B 1 143 ? 12.987 0.210 41.302 1.00 14.77 167 VAL B C 1
ATOM 3603 O O . VAL B 1 143 ? 13.247 0.968 42.239 1.00 13.39 167 VAL B O 1
ATOM 3607 N N . ASP B 1 144 ? 13.041 -1.136 41.402 1.00 13.81 168 ASP B N 1
ATOM 3608 C CA . ASP B 1 144 ? 13.459 -1.853 42.630 1.00 13.08 168 ASP B CA 1
ATOM 3609 C C . ASP B 1 144 ? 12.690 -1.278 43.849 1.00 15.89 168 ASP B C 1
ATOM 3610 O O . ASP B 1 144 ? 13.286 -0.892 44.851 1.00 15.57 168 ASP B O 1
ATOM 3615 N N . SER B 1 145 ? 11.376 -1.123 43.684 1.00 14.41 169 SER B N 1
ATOM 3616 C CA . SER B 1 145 ? 10.489 -0.482 44.653 1.00 13.80 169 SER B CA 1
ATOM 3617 C C . SER B 1 145 ? 10.313 -1.267 45.959 1.00 17.67 169 SER B C 1
ATOM 3618 O O . SER B 1 145 ? 10.240 -2.487 45.936 1.00 18.45 169 SER B O 1
ATOM 3621 N N . GLY B 1 146 ? 10.135 -0.537 47.064 1.00 15.65 170 GLY B N 1
ATOM 3622 C CA . GLY B 1 146 ? 9.747 -1.118 48.346 1.00 15.55 170 GLY B CA 1
ATOM 3623 C C . GLY B 1 146 ? 8.265 -1.475 48.339 1.00 21.07 170 GLY B C 1
ATOM 3624 O O . GLY B 1 146 ? 7.541 -1.206 47.369 1.00 19.06 170 GLY B O 1
ATOM 3625 N N . GLY B 1 147 ? 7.814 -2.048 49.445 1.00 19.30 171 GLY B N 1
ATOM 3626 C CA . GLY B 1 147 ? 6.453 -2.512 49.652 1.00 19.58 171 GLY B CA 1
ATOM 3627 C C . GLY B 1 147 ? 6.460 -3.614 50.695 1.00 22.83 171 GLY B C 1
ATOM 3628 O O . GLY B 1 147 ? 7.475 -3.813 51.372 1.00 21.85 171 GLY B O 1
ATOM 3629 N N . ILE B 1 148 ? 5.332 -4.324 50.858 1.00 19.54 172 ILE B N 1
ATOM 3630 C CA . ILE B 1 148 ? 5.214 -5.443 51.806 1.00 19.32 172 ILE B CA 1
ATOM 3631 C C . ILE B 1 148 ? 4.918 -6.677 50.968 1.00 23.41 172 ILE B C 1
ATOM 3632 O O . ILE B 1 148 ? 3.830 -6.808 50.391 1.00 23.65 172 ILE B O 1
ATOM 3637 N N . PHE B 1 149 ? 5.894 -7.574 50.889 1.00 19.19 173 PHE B N 1
ATOM 3638 C CA . PHE B 1 149 ? 5.823 -8.688 49.949 1.00 19.87 173 PHE B CA 1
ATOM 3639 C C . PHE B 1 149 ? 5.924 -10.061 50.569 1.00 25.91 173 PHE B C 1
ATOM 3640 O O . PHE B 1 149 ? 6.782 -10.296 51.420 1.00 25.31 173 PHE B O 1
ATOM 3648 N N . ARG B 1 150 ? 5.113 -11.003 50.045 1.00 24.23 174 ARG B N 1
ATOM 3649 C CA . ARG B 1 150 ? 5.151 -12.401 50.471 1.00 24.30 174 ARG B CA 1
ATOM 3650 C C . ARG B 1 150 ? 6.423 -13.070 49.954 1.00 25.30 174 ARG B C 1
ATOM 3651 O O . ARG B 1 150 ? 6.940 -13.967 50.614 1.00 24.76 174 ARG B O 1
ATOM 3659 N N . SER B 1 151 ? 6.955 -12.607 48.796 1.00 21.26 175 SER B N 1
ATOM 3660 C CA . SER B 1 151 ? 8.143 -13.193 48.164 1.00 20.05 175 SER B CA 1
ATOM 3661 C C . SER B 1 151 ? 9.472 -12.542 48.619 1.00 23.22 175 SER B C 1
ATOM 3662 O O . SER B 1 151 ? 10.541 -12.964 48.157 1.00 22.08 175 SER B O 1
ATOM 3665 N N . ALA B 1 152 ? 9.416 -11.551 49.524 1.00 21.25 176 ALA B N 1
ATOM 3666 C CA . ALA B 1 152 ? 10.631 -10.906 50.053 1.00 21.79 176 ALA B CA 1
ATOM 3667 C C . ALA B 1 152 ? 11.502 -11.938 50.790 1.00 25.31 176 ALA B C 1
ATOM 3668 O O . ALA B 1 152 ? 10.950 -12.815 51.452 1.00 24.62 176 ALA B O 1
ATOM 3670 N N . ASN B 1 153 ? 12.837 -11.877 50.658 1.00 21.62 177 ASN B N 1
ATOM 3671 C CA . ASN B 1 153 ? 13.668 -12.835 51.399 1.00 22.55 177 ASN B CA 1
ATOM 3672 C C . ASN B 1 153 ? 14.934 -12.173 51.974 1.00 26.91 177 ASN B C 1
ATOM 3673 O O . ASN B 1 153 ? 15.762 -12.877 52.573 1.00 29.97 177 ASN B O 1
ATOM 3678 N N . THR B 1 154 ? 15.093 -10.842 51.800 1.00 18.35 178 THR B N 1
ATOM 3679 C CA . THR B 1 154 ? 16.298 -10.159 52.297 1.00 16.96 178 THR B CA 1
ATOM 3680 C C . THR B 1 154 ? 16.149 -9.807 53.776 1.00 19.40 178 THR B C 1
ATOM 3681 O O . THR B 1 154 ? 15.028 -9.635 54.271 1.00 18.73 178 THR B O 1
ATOM 3685 N N . ILE B 1 155 ? 17.286 -9.630 54.469 1.00 17.10 179 ILE B N 1
ATOM 3686 C CA . ILE B 1 155 ? 17.279 -9.296 55.904 1.00 17.03 179 ILE B CA 1
ATOM 3687 C C . ILE B 1 155 ? 16.583 -7.939 56.166 1.00 18.96 179 ILE B C 1
ATOM 3688 O O . ILE B 1 155 ? 15.950 -7.768 57.206 1.00 18.18 179 ILE B O 1
ATOM 3693 N N . TYR B 1 156 ? 16.703 -6.991 55.201 1.00 15.71 180 TYR B N 1
ATOM 3694 C CA . TYR B 1 156 ? 16.161 -5.632 55.325 1.00 16.01 180 TYR B CA 1
ATOM 3695 C C . TYR B 1 156 ? 14.641 -5.641 55.320 1.00 20.33 180 TYR B C 1
ATOM 3696 O O . TYR B 1 156 ? 14.052 -4.843 56.035 1.00 20.29 180 TYR B O 1
ATOM 3705 N N . LEU B 1 157 ? 14.012 -6.533 54.544 1.00 17.91 181 LEU B N 1
ATOM 3706 C CA A LEU B 1 157 ? 12.552 -6.576 54.555 0.60 18.35 181 LEU B CA 1
ATOM 3707 C CA B LEU B 1 157 ? 12.553 -6.647 54.498 0.40 17.94 181 LEU B CA 1
ATOM 3708 C C . LEU B 1 157 ? 12.065 -7.536 55.638 1.00 22.22 181 LEU B C 1
ATOM 3709 O O . LEU B 1 157 ? 10.982 -7.325 56.170 1.00 22.96 181 LEU B O 1
ATOM 3718 N N . LYS B 1 158 ? 12.893 -8.533 56.025 1.00 17.48 182 LYS B N 1
ATOM 3719 C CA . LYS B 1 158 ? 12.560 -9.465 57.117 1.00 17.88 182 LYS B CA 1
ATOM 3720 C C . LYS B 1 158 ? 12.418 -8.688 58.432 1.00 21.27 182 LYS B C 1
ATOM 3721 O O . LYS B 1 158 ? 11.513 -8.946 59.224 1.00 21.83 182 LYS B O 1
ATOM 3727 N N . ASP B 1 159 ? 13.345 -7.743 58.656 1.00 18.88 183 ASP B N 1
ATOM 3728 C CA . ASP B 1 159 ? 13.361 -6.870 59.819 1.00 19.18 183 ASP B CA 1
ATOM 3729 C C . ASP B 1 159 ? 14.043 -5.556 59.429 1.00 23.21 183 ASP B C 1
ATOM 3730 O O . ASP B 1 159 ? 15.283 -5.513 59.350 1.00 20.97 183 ASP B O 1
ATOM 3735 N N . PRO B 1 160 ? 13.244 -4.467 59.239 1.00 21.51 184 PRO B N 1
ATOM 3736 C CA . PRO B 1 160 ? 13.822 -3.173 58.811 1.00 21.51 184 PRO B CA 1
ATOM 3737 C C . PRO B 1 160 ? 14.821 -2.578 59.794 1.00 22.92 184 PRO B C 1
ATOM 3738 O O . PRO B 1 160 ? 15.495 -1.621 59.430 1.00 21.27 184 PRO B O 1
ATOM 3742 N N . THR B 1 161 ? 14.952 -3.151 61.011 1.00 20.07 185 THR B N 1
ATOM 3743 C CA . THR B 1 161 ? 15.977 -2.726 61.959 1.00 20.47 185 THR B CA 1
ATOM 3744 C C . THR B 1 161 ? 17.364 -2.905 61.280 1.00 21.05 185 THR B C 1
ATOM 3745 O O . THR B 1 161 ? 18.272 -2.127 61.542 1.00 20.74 185 THR B O 1
ATOM 3749 N N . TYR B 1 162 ? 17.500 -3.900 60.382 1.00 18.39 186 TYR B N 1
ATOM 3750 C CA . TYR B 1 162 ? 18.765 -4.184 59.672 1.00 18.17 186 TYR B CA 1
ATOM 3751 C C . TYR B 1 162 ? 19.118 -3.080 58.656 1.00 21.27 186 TYR B C 1
ATOM 3752 O O . TYR B 1 162 ? 20.278 -2.993 58.248 1.00 19.79 186 TYR B O 1
ATOM 3761 N N . LEU B 1 163 ? 18.172 -2.166 58.340 1.00 19.50 187 LEU B N 1
ATOM 3762 C CA . LEU B 1 163 ? 18.500 -0.998 57.499 1.00 19.39 187 LEU B CA 1
ATOM 3763 C C . LEU B 1 163 ? 19.531 -0.113 58.226 1.00 23.02 187 LEU B C 1
ATOM 3764 O O . LEU B 1 163 ? 20.250 0.631 57.572 1.00 22.59 187 LEU B O 1
ATOM 3769 N N . LYS B 1 164 ? 19.612 -0.220 59.576 1.00 20.15 188 LYS B N 1
ATOM 3770 C CA . LYS B 1 164 ? 20.571 0.529 60.393 1.00 19.72 188 LYS B CA 1
ATOM 3771 C C . LYS B 1 164 ? 22.019 0.176 59.990 1.00 22.78 188 LYS B C 1
ATOM 3772 O O . LYS B 1 164 ? 22.892 1.027 60.122 1.00 22.50 188 LYS B O 1
ATOM 3778 N N . GLN B 1 165 ? 22.256 -1.044 59.431 1.00 18.96 189 GLN B N 1
ATOM 3779 C CA . GLN B 1 165 ? 23.584 -1.484 58.946 1.00 18.37 189 GLN B CA 1
ATOM 3780 C C . GLN B 1 165 ? 24.008 -0.701 57.701 1.00 22.63 189 GLN B C 1
ATOM 3781 O O . GLN B 1 165 ? 25.193 -0.683 57.357 1.00 22.66 189 GLN B O 1
ATOM 3787 N N . LEU B 1 166 ? 23.028 -0.107 57.002 1.00 19.64 190 LEU B N 1
ATOM 3788 C CA . LEU B 1 166 ? 23.228 0.638 55.759 1.00 19.41 190 LEU B CA 1
ATOM 3789 C C . LEU B 1 166 ? 23.386 2.139 55.998 1.00 24.34 190 LEU B C 1
ATOM 3790 O O . LEU B 1 166 ? 23.636 2.889 55.043 1.00 24.70 190 LEU B O 1
ATOM 3795 N N . LEU B 1 167 ? 23.226 2.578 57.257 1.00 21.32 191 LEU B N 1
ATOM 3796 C CA A LEU B 1 167 ? 23.362 3.993 57.631 0.60 21.82 191 LEU B CA 1
ATOM 3797 C CA B LEU B 1 167 ? 23.356 3.995 57.590 0.40 21.66 191 LEU B CA 1
ATOM 3798 C C . LEU B 1 167 ? 24.810 4.451 57.480 1.00 24.14 191 LEU B C 1
ATOM 3799 O O . LEU B 1 167 ? 25.732 3.756 57.922 1.00 23.93 191 LEU B O 1
ATOM 3808 N N . VAL B 1 168 ? 25.013 5.614 56.864 1.00 18.87 192 VAL B N 1
ATOM 3809 C CA . VAL B 1 168 ? 26.360 6.151 56.695 1.00 17.81 192 VAL B CA 1
ATOM 3810 C C . VAL B 1 168 ? 26.585 7.129 57.864 1.00 23.21 192 VAL B C 1
ATOM 3811 O O . VAL B 1 168 ? 26.038 8.231 57.854 1.00 22.38 192 VAL B O 1
ATOM 3815 N N . SER B 1 169 ? 27.329 6.703 58.900 1.00 21.71 193 SER B N 1
ATOM 3816 C CA . SER B 1 169 ? 27.515 7.562 60.067 1.00 22.29 193 SER B CA 1
ATOM 3817 C C . SER B 1 169 ? 28.990 7.825 60.386 1.00 26.96 193 SER B C 1
ATOM 3818 O O . SER B 1 169 ? 29.281 8.703 61.196 1.00 25.98 193 SER B O 1
ATOM 3821 N N . LYS B 1 170 ? 29.917 7.079 59.755 1.00 23.52 194 LYS B N 1
ATOM 3822 C CA . LYS B 1 170 ? 31.355 7.254 59.960 1.00 24.12 194 LYS B CA 1
ATOM 3823 C C . LYS B 1 170 ? 32.112 6.967 58.661 1.00 27.21 194 LYS B C 1
ATOM 3824 O O . LYS B 1 170 ? 31.556 6.316 57.766 1.00 24.31 194 LYS B O 1
ATOM 3830 N N . LYS B 1 171 ? 33.382 7.428 58.561 1.00 24.62 195 LYS B N 1
ATOM 3831 C CA . LYS B 1 171 ? 34.228 7.206 57.381 1.00 24.66 195 LYS B CA 1
ATOM 3832 C C . LYS B 1 171 ? 34.338 5.704 57.082 1.00 27.37 195 LYS B C 1
ATOM 3833 O O . LYS B 1 171 ? 34.481 4.907 58.006 1.00 27.00 195 LYS B O 1
ATOM 3839 N N . GLY B 1 172 ? 34.193 5.345 55.805 1.00 22.84 196 GLY B N 1
ATOM 3840 C CA . GLY B 1 172 ? 34.202 3.961 55.349 1.00 21.77 196 GLY B CA 1
ATOM 3841 C C . GLY B 1 172 ? 32.809 3.375 55.185 1.00 23.60 196 GLY B C 1
ATOM 3842 O O . GLY B 1 172 ? 32.640 2.361 54.503 1.00 22.99 196 GLY B O 1
ATOM 3843 N N . ASP B 1 173 ? 31.781 4.001 55.791 1.00 18.88 197 ASP B N 1
ATOM 3844 C CA . ASP B 1 173 ? 30.421 3.473 55.684 1.00 17.42 197 ASP B CA 1
ATOM 3845 C C . ASP B 1 173 ? 29.827 3.608 54.272 1.00 19.85 197 ASP B C 1
ATOM 3846 O O . ASP B 1 173 ? 29.018 2.762 53.874 1.00 18.57 197 ASP B O 1
ATOM 3851 N N . PHE B 1 174 ? 30.193 4.675 53.525 1.00 16.69 198 PHE B N 1
ATOM 3852 C CA . PHE B 1 174 ? 29.635 4.856 52.186 1.00 16.13 198 PHE B CA 1
ATOM 3853 C C . PHE B 1 174 ? 30.108 3.716 51.248 1.00 18.25 198 PHE B C 1
ATOM 3854 O O . PHE B 1 174 ? 29.290 3.181 50.497 1.00 17.83 198 PHE B O 1
ATOM 3862 N N . ASN B 1 175 ? 31.391 3.303 51.341 1.00 16.13 199 ASN B N 1
ATOM 3863 C CA . ASN B 1 175 ? 31.895 2.168 50.560 1.00 16.22 199 ASN B CA 1
ATOM 3864 C C . ASN B 1 175 ? 31.097 0.880 50.866 1.00 19.10 199 ASN B C 1
ATOM 3865 O O . ASN B 1 175 ? 30.767 0.119 49.946 1.00 17.85 199 ASN B O 1
ATOM 3870 N N . TYR B 1 176 ? 30.759 0.658 52.149 1.00 15.20 200 TYR B N 1
ATOM 3871 C CA . TYR B 1 176 ? 29.978 -0.518 52.545 1.00 14.44 200 TYR B CA 1
ATOM 3872 C C . TYR B 1 176 ? 28.585 -0.454 51.900 1.00 17.59 200 TYR B C 1
ATOM 3873 O O . TYR B 1 176 ? 28.113 -1.442 51.327 1.00 16.63 200 TYR B O 1
ATOM 3882 N N . LEU B 1 177 ? 27.943 0.718 51.968 1.00 14.90 201 LEU B N 1
ATOM 3883 C CA . LEU B 1 177 ? 26.609 0.918 51.390 1.00 14.80 201 LEU B CA 1
ATOM 3884 C C . LEU B 1 177 ? 26.616 0.634 49.877 1.00 18.11 201 LEU B C 1
ATOM 3885 O O . LEU B 1 177 ? 25.761 -0.110 49.399 1.00 16.25 201 LEU B O 1
ATOM 3890 N N . LEU B 1 178 ? 27.607 1.172 49.145 1.00 16.29 202 LEU B N 1
ATOM 3891 C CA . LEU B 1 178 ? 27.712 0.952 47.699 1.00 16.78 202 LEU B CA 1
ATOM 3892 C C . LEU B 1 178 ? 27.845 -0.532 47.366 1.00 18.99 202 LEU B C 1
ATOM 3893 O O . LEU B 1 178 ? 27.282 -0.978 46.364 1.00 18.05 202 LEU B O 1
ATOM 3898 N N . LYS B 1 179 ? 28.573 -1.294 48.207 1.00 15.94 203 LYS B N 1
ATOM 3899 C CA A LYS B 1 179 ? 28.749 -2.725 47.983 0.60 16.30 203 LYS B CA 1
ATOM 3900 C CA B LYS B 1 179 ? 28.757 -2.730 48.014 0.40 16.01 203 LYS B CA 1
ATOM 3901 C C . LYS B 1 179 ? 27.428 -3.482 48.183 1.00 19.35 203 LYS B C 1
ATOM 3902 O O . LYS B 1 179 ? 27.257 -4.560 47.601 1.00 20.73 203 LYS B O 1
ATOM 3913 N N . GLN B 1 180 ? 26.483 -2.924 48.978 1.00 13.45 204 GLN B N 1
ATOM 3914 C CA . GLN B 1 180 ? 25.191 -3.594 49.162 1.00 12.77 204 GLN B CA 1
ATOM 3915 C C . GLN B 1 180 ? 24.158 -3.159 48.134 1.00 16.27 204 GLN B C 1
ATOM 3916 O O . GLN B 1 180 ? 23.282 -3.952 47.785 1.00 17.35 204 GLN B O 1
ATOM 3922 N N . THR B 1 181 ? 24.223 -1.897 47.686 1.00 14.37 205 THR B N 1
ATOM 3923 C CA . THR B 1 181 ? 23.175 -1.330 46.834 1.00 13.67 205 THR B CA 1
ATOM 3924 C C . THR B 1 181 ? 23.471 -1.410 45.348 1.00 16.56 205 THR B C 1
ATOM 3925 O O . THR B 1 181 ? 22.572 -1.121 44.548 1.00 14.39 205 THR B O 1
ATOM 3937 N N . PHE B 1 183 ? 25.653 -3.527 42.002 1.00 14.40 207 PHE B N 1
ATOM 3938 C CA . PHE B 1 183 ? 26.452 -4.625 41.458 1.00 14.38 207 PHE B CA 1
ATOM 3939 C C . PHE B 1 183 ? 27.423 -4.060 40.429 1.00 16.99 207 PHE B C 1
ATOM 3940 O O . PHE B 1 183 ? 28.551 -4.516 40.343 1.00 16.66 207 PHE B O 1
ATOM 3948 N N . ASN B 1 184 ? 26.974 -3.052 39.651 1.00 14.87 208 ASN B N 1
ATOM 3949 C CA . ASN B 1 184 ? 27.769 -2.400 38.609 1.00 14.40 208 ASN B CA 1
ATOM 3950 C C . ASN B 1 184 ? 27.867 -0.905 38.920 1.00 16.21 208 ASN B C 1
ATOM 3951 O O . ASN B 1 184 ? 27.283 -0.099 38.194 1.00 16.04 208 ASN B O 1
ATOM 3956 N N . PRO B 1 185 ? 28.511 -0.502 40.045 1.00 15.01 209 PRO B N 1
ATOM 3957 C CA . PRO B 1 185 ? 28.561 0.924 40.370 1.00 15.06 209 PRO B CA 1
ATOM 3958 C C . PRO B 1 185 ? 29.265 1.720 39.279 1.00 16.68 209 PRO B C 1
ATOM 3959 O O . PRO B 1 185 ? 30.167 1.192 38.629 1.00 16.03 209 PRO B O 1
ATOM 3963 N N . PRO B 1 186 ? 28.837 2.976 39.046 1.00 14.72 210 PRO B N 1
ATOM 3964 C CA . PRO B 1 186 ? 29.521 3.800 38.041 1.00 15.01 210 PRO B CA 1
ATOM 3965 C C . PRO B 1 186 ? 30.882 4.257 38.568 1.00 17.79 210 PRO B C 1
ATOM 3966 O O . PRO B 1 186 ? 31.213 4.017 39.755 1.00 16.60 210 PRO B O 1
ATOM 3970 N N . PHE B 1 187 ? 31.678 4.903 37.705 1.00 14.52 211 PHE B N 1
ATOM 3971 C CA . PHE B 1 187 ? 32.979 5.386 38.156 1.00 13.33 211 PHE B CA 1
ATOM 3972 C C . PHE B 1 187 ? 32.772 6.527 39.154 1.00 17.51 211 PHE B C 1
ATOM 3973 O O . PHE B 1 187 ? 32.082 7.505 38.843 1.00 16.39 211 PHE B O 1
ATOM 3981 N N . ILE B 1 188 ? 33.354 6.385 40.351 1.00 15.64 212 ILE B N 1
ATOM 3982 C CA . ILE B 1 188 ? 33.248 7.417 41.379 1.00 15.93 212 ILE B CA 1
ATOM 3983 C C . ILE B 1 188 ? 34.651 7.726 41.895 1.00 18.24 212 ILE B C 1
ATOM 3984 O O . ILE B 1 188 ? 35.210 6.914 42.632 1.00 18.13 212 ILE B O 1
ATOM 3989 N N . PRO B 1 189 ? 35.239 8.883 41.520 1.00 17.53 213 PRO B N 1
ATOM 3990 C CA . PRO B 1 189 ? 36.555 9.242 42.075 1.00 18.02 213 PRO B CA 1
ATOM 3991 C C . PRO B 1 189 ? 36.533 9.180 43.601 1.00 21.39 213 PRO B C 1
ATOM 3992 O O . PRO B 1 189 ? 35.507 9.522 44.202 1.00 20.54 213 PRO B O 1
ATOM 3996 N N . LYS B 1 190 ? 37.624 8.696 44.216 1.00 20.77 214 LYS B N 1
ATOM 3997 C CA . LYS B 1 190 ? 37.768 8.558 45.679 1.00 21.04 214 LYS B CA 1
ATOM 3998 C C . LYS B 1 190 ? 37.389 9.873 46.392 1.00 23.12 214 LYS B C 1
ATOM 3999 O O . LYS B 1 190 ? 36.688 9.858 47.412 1.00 22.13 214 LYS B O 1
ATOM 4005 N N . GLU B 1 191 ? 37.859 11.004 45.831 1.00 19.28 215 GLU B N 1
ATOM 4006 C CA A GLU B 1 191 ? 37.646 12.346 46.362 0.70 19.17 215 GLU B CA 1
ATOM 4007 C CA B GLU B 1 191 ? 37.621 12.340 46.396 0.30 18.88 215 G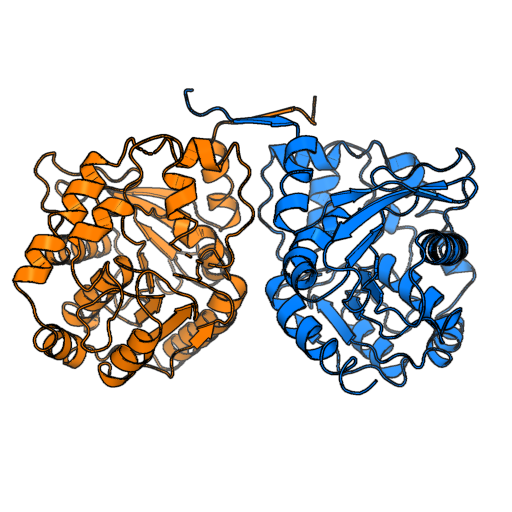LU B CA 1
ATOM 4008 C C . GLU B 1 191 ? 36.135 12.695 46.356 1.00 21.31 215 GLU B C 1
ATOM 4009 O O . GLU B 1 191 ? 35.638 13.323 47.303 1.00 19.87 215 GLU B O 1
ATOM 4020 N N . PHE B 1 192 ? 35.397 12.265 45.305 1.00 16.94 216 PHE B N 1
ATOM 4021 C CA . PHE B 1 192 ? 33.942 12.502 45.209 1.00 16.34 216 PHE B CA 1
ATOM 4022 C C . PHE B 1 192 ? 33.211 11.644 46.230 1.00 21.18 216 PHE B C 1
ATOM 4023 O O . PHE B 1 192 ? 32.271 12.122 46.872 1.00 19.83 216 PHE B O 1
ATOM 4031 N N . LEU B 1 193 ? 33.638 10.367 46.359 1.00 19.73 217 LEU B N 1
ATOM 4032 C CA . LEU B 1 193 ? 33.079 9.403 47.312 1.00 20.88 217 LEU B CA 1
ATOM 4033 C C . LEU B 1 193 ? 33.176 9.975 48.732 1.00 22.60 217 LEU B C 1
ATOM 4034 O O . LEU B 1 193 ? 32.190 9.981 49.462 1.00 21.16 217 LEU B O 1
ATOM 4039 N N . GLN B 1 194 ? 34.369 10.483 49.097 1.00 18.80 218 GLN B N 1
ATOM 4040 C CA . GLN B 1 194 ? 34.625 11.058 50.432 1.00 18.09 218 GLN B CA 1
ATOM 4041 C C . GLN B 1 194 ? 33.764 12.304 50.698 1.00 19.99 218 GLN B C 1
ATOM 4042 O O . GLN B 1 194 ? 33.228 12.448 51.807 1.00 18.39 218 GLN B O 1
ATOM 4048 N N . ALA B 1 195 ? 33.605 13.180 49.677 1.00 17.18 219 ALA B N 1
ATOM 4049 C CA . ALA B 1 195 ? 32.781 14.390 49.802 1.00 16.99 219 ALA B CA 1
ATOM 4050 C C . ALA B 1 195 ? 31.307 14.024 50.012 1.00 18.91 219 ALA B C 1
ATOM 4051 O O . ALA B 1 195 ? 30.666 14.579 50.908 1.00 17.89 219 ALA B O 1
ATOM 4053 N N . GLN B 1 196 ? 30.793 13.057 49.224 1.00 16.68 220 GLN B N 1
ATOM 4054 C CA . GLN B 1 196 ? 29.399 12.597 49.351 1.00 15.89 220 GLN B CA 1
ATOM 4055 C C . GLN B 1 196 ? 29.176 11.914 50.702 1.00 18.97 220 GLN B C 1
ATOM 4056 O O . GLN B 1 196 ? 28.157 12.159 51.361 1.00 18.33 220 GLN B O 1
ATOM 4062 N N . GLU B 1 197 ? 30.147 11.090 51.139 1.00 15.74 221 GLU B N 1
ATOM 4063 C CA . GLU B 1 197 ? 30.077 10.404 52.437 1.00 15.23 221 GLU B CA 1
ATOM 4064 C C . GLU B 1 197 ? 29.919 11.406 53.595 1.00 19.04 221 GLU B C 1
ATOM 4065 O O . GLU B 1 197 ? 29.092 11.164 54.486 1.00 19.65 221 GLU B O 1
ATOM 4071 N N . LYS B 1 198 ? 30.688 12.524 53.574 1.00 16.50 222 LYS B N 1
ATOM 4072 C CA A LYS B 1 198 ? 30.598 13.544 54.622 0.50 17.42 222 LYS B CA 1
ATOM 4073 C CA B LYS B 1 198 ? 30.612 13.584 54.587 0.50 17.16 222 LYS B CA 1
ATOM 4074 C C . LYS B 1 198 ? 29.168 14.128 54.703 1.00 21.88 222 LYS B C 1
ATOM 4075 O O . LYS B 1 198 ? 28.643 14.289 55.811 1.00 23.29 222 LYS B O 1
ATOM 4086 N N . LEU B 1 199 ? 28.535 14.401 53.553 1.00 19.47 223 LEU B N 1
ATOM 4087 C CA . LEU B 1 199 ? 27.163 14.932 53.482 1.00 19.76 223 LEU B CA 1
ATOM 4088 C C . LEU B 1 199 ? 26.162 13.920 54.048 1.00 22.67 223 LEU B C 1
ATOM 4089 O O . LEU B 1 199 ? 25.217 14.304 54.741 1.00 21.96 223 LEU B O 1
ATOM 4102 N N . ILE B 1 201 ? 26.864 11.516 56.300 1.00 19.47 225 ILE B N 1
ATOM 4103 C CA . ILE B 1 201 ? 27.131 11.461 57.750 1.00 20.25 225 ILE B CA 1
ATOM 4104 C C . ILE B 1 201 ? 26.369 12.612 58.443 1.00 27.61 225 ILE B C 1
ATOM 4105 O O . ILE B 1 201 ? 25.768 12.398 59.498 1.00 26.23 225 ILE B O 1
ATOM 4110 N N . ASN B 1 202 ? 26.355 13.809 57.813 1.00 26.67 226 ASN B N 1
ATOM 4111 C CA . ASN B 1 202 ? 25.654 14.990 58.339 1.00 27.22 226 ASN B CA 1
ATOM 4112 C C . ASN B 1 202 ? 24.139 14.805 58.356 1.00 30.08 226 ASN B C 1
ATOM 4113 O O . ASN B 1 202 ? 23.500 15.372 59.240 1.00 30.25 226 ASN B O 1
ATOM 4118 N N . GLN B 1 203 ? 23.575 14.016 57.400 1.00 26.02 227 GLN B N 1
ATOM 4119 C CA A GLN B 1 203 ? 22.132 13.758 57.280 0.60 25.76 227 GLN B CA 1
ATOM 4120 C CA B GLN B 1 203 ? 22.129 13.781 57.316 0.40 25.78 227 GLN B CA 1
ATOM 4121 C C . GLN B 1 203 ? 21.678 12.544 58.104 1.00 28.40 227 GLN B C 1
ATOM 4122 O O . GLN B 1 203 ? 20.471 12.351 58.269 1.00 25.67 227 GLN B O 1
ATOM 4133 N N . ALA B 1 204 ? 22.641 11.711 58.603 1.00 26.47 228 ALA B N 1
ATOM 4134 C CA . ALA B 1 204 ? 22.395 10.471 59.376 1.00 26.32 228 ALA B CA 1
ATOM 4135 C C . ALA B 1 204 ? 21.309 10.616 60.477 1.00 27.16 228 ALA B C 1
ATOM 4136 O O . ALA B 1 204 ? 20.444 9.740 60.501 1.00 25.06 228 ALA B O 1
ATOM 4138 N N . PRO B 1 205 ? 21.259 11.681 61.340 1.00 25.84 229 PRO B N 1
ATOM 4139 C CA . PRO B 1 205 ? 20.152 11.776 62.321 1.00 25.86 229 PRO B CA 1
ATOM 4140 C C . PRO B 1 205 ? 18.760 11.815 61.672 1.00 28.87 229 PRO B C 1
ATOM 4141 O O . PRO B 1 205 ? 17.821 11.252 62.233 1.00 29.46 229 PRO B O 1
ATOM 4145 N N . GLN B 1 206 ? 18.631 12.432 60.480 1.00 24.49 230 GLN B N 1
ATOM 4146 C CA . GLN B 1 206 ? 17.345 12.495 59.787 1.00 24.04 230 GLN B CA 1
ATOM 4147 C C . GLN B 1 206 ? 17.038 11.164 59.106 1.00 26.12 230 GLN B C 1
ATOM 4148 O O . GLN B 1 206 ? 15.892 10.715 59.153 1.00 24.96 230 GLN B O 1
ATOM 4154 N N . THR B 1 207 ? 18.075 10.500 58.513 1.00 22.37 231 THR B N 1
ATOM 4155 C CA . THR B 1 207 ? 17.909 9.181 57.890 1.00 22.02 231 THR B CA 1
ATOM 4156 C C . THR B 1 207 ? 17.413 8.174 58.946 1.00 26.32 231 THR B C 1
ATOM 4157 O O . THR B 1 207 ? 16.527 7.347 58.669 1.00 25.02 231 THR B O 1
ATOM 4161 N N . GLN B 1 208 ? 17.976 8.278 60.164 1.00 23.43 232 GLN B N 1
ATOM 4162 C CA . GLN B 1 208 ? 17.621 7.433 61.296 1.00 23.01 232 GLN B CA 1
ATOM 4163 C C . GLN B 1 208 ? 16.126 7.613 61.627 1.00 25.42 232 GLN B C 1
ATOM 4164 O O . GLN B 1 208 ? 15.446 6.630 61.917 1.00 24.58 232 GLN B O 1
ATOM 4170 N N . LYS B 1 209 ? 15.611 8.848 61.526 1.00 22.18 233 LYS B N 1
ATOM 4171 C CA . LYS B 1 209 ? 14.195 9.108 61.817 1.00 22.94 233 LYS B CA 1
ATOM 4172 C C . LYS B 1 209 ? 13.303 8.435 60.759 1.00 25.66 233 LYS B C 1
ATOM 4173 O O . LYS B 1 209 ? 12.291 7.821 61.115 1.00 24.67 233 LYS B O 1
ATOM 4179 N N . LEU B 1 210 ? 13.715 8.487 59.474 1.00 20.87 234 LEU B N 1
ATOM 4180 C CA . LEU B 1 210 ? 12.980 7.819 58.398 1.00 20.47 234 LEU B CA 1
ATOM 4181 C C . LEU B 1 210 ? 12.949 6.303 58.632 1.00 22.25 234 LEU B C 1
ATOM 4182 O O . LEU B 1 210 ? 11.881 5.693 58.524 1.00 20.23 234 LEU B O 1
ATOM 4187 N N . VAL B 1 211 ? 14.110 5.713 59.024 1.00 18.83 235 VAL B N 1
ATOM 4188 C CA . VAL B 1 211 ? 14.235 4.273 59.308 1.00 19.03 235 VAL B CA 1
ATOM 4189 C C . VAL B 1 211 ? 13.321 3.889 60.493 1.00 22.98 235 VAL B C 1
ATOM 4190 O O . VAL B 1 211 ? 12.594 2.896 60.405 1.00 22.35 235 VAL B O 1
ATOM 4194 N N . ASP B 1 212 ? 13.325 4.686 61.568 1.00 20.78 236 ASP B N 1
ATOM 4195 C CA . ASP B 1 212 ? 12.476 4.406 62.730 1.00 22.10 236 ASP B CA 1
ATOM 4196 C C . ASP B 1 212 ? 10.979 4.394 62.345 1.00 24.91 236 ASP B C 1
ATOM 4197 O O . ASP B 1 212 ? 10.240 3.544 62.856 1.00 23.89 236 ASP B O 1
ATOM 4202 N N . GLN B 1 213 ? 10.545 5.288 61.406 1.00 22.13 237 GLN B N 1
ATOM 4203 C CA A GLN B 1 213 ? 9.142 5.311 60.965 0.70 22.70 237 GLN B CA 1
ATOM 4204 C CA B GLN B 1 213 ? 9.145 5.306 60.970 0.30 22.27 237 GLN B CA 1
ATOM 4205 C C . GLN B 1 213 ? 8.851 4.110 60.072 1.00 25.78 237 GLN B C 1
ATOM 4206 O O . GLN B 1 213 ? 7.730 3.615 60.071 1.00 25.15 237 GLN B O 1
ATOM 4217 N N . LEU B 1 214 ? 9.867 3.626 59.323 1.00 21.25 238 LEU B N 1
ATOM 4218 C CA . LEU B 1 214 ? 9.695 2.440 58.481 1.00 21.03 238 LEU B CA 1
ATOM 4219 C C . LEU B 1 214 ? 9.489 1.215 59.360 1.00 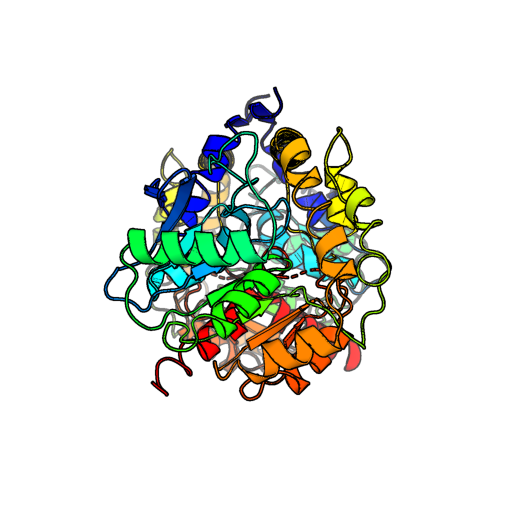25.33 238 LEU B C 1
ATOM 4220 O O . LEU B 1 214 ? 8.620 0.389 59.074 1.00 25.52 238 LEU B O 1
ATOM 4225 N N . ILE B 1 215 ? 10.281 1.113 60.445 1.00 20.72 239 ILE B N 1
ATOM 4226 C CA . ILE B 1 215 ? 10.187 0.017 61.415 1.00 21.66 239 ILE B CA 1
ATOM 4227 C C . ILE B 1 215 ? 8.767 -0.016 62.013 1.00 27.93 239 ILE B C 1
ATOM 4228 O O . ILE B 1 215 ? 8.132 -1.078 62.035 1.00 29.29 239 ILE B O 1
ATOM 4233 N N . ALA B 1 216 ? 8.262 1.153 62.452 1.00 24.81 240 ALA B N 1
ATOM 4234 C CA . ALA B 1 216 ? 6.925 1.282 63.056 1.00 25.66 240 ALA B CA 1
ATOM 4235 C C . ALA B 1 216 ? 5.808 0.932 62.058 1.00 28.75 240 ALA B C 1
ATOM 4236 O O . ALA B 1 216 ? 4.872 0.207 62.419 1.00 28.18 240 ALA B O 1
ATOM 4238 N N . LEU B 1 217 ? 5.941 1.403 60.802 1.00 26.36 241 LEU B N 1
ATOM 4239 C CA . LEU B 1 217 ? 4.984 1.163 59.713 1.00 27.35 241 LEU B CA 1
ATOM 4240 C C . LEU B 1 217 ? 4.889 -0.339 59.408 1.00 30.30 241 LEU B C 1
ATOM 4241 O O . LEU B 1 217 ? 3.784 -0.868 59.260 1.00 28.79 241 LEU B O 1
ATOM 4246 N N . ASN B 1 218 ? 6.057 -1.023 59.352 1.00 26.66 242 ASN B N 1
ATOM 4247 C CA . ASN B 1 218 ? 6.160 -2.453 59.070 1.00 26.58 242 ASN B CA 1
ATOM 4248 C C . ASN B 1 218 ? 5.493 -3.285 60.169 1.00 31.21 242 ASN B C 1
ATOM 4249 O O . ASN B 1 218 ? 5.007 -4.368 59.872 1.00 32.22 242 ASN B O 1
ATOM 4254 N N . LYS B 1 219 ? 5.433 -2.778 61.420 1.00 27.05 243 LYS B N 1
ATOM 4255 C CA . LYS B 1 219 ? 4.741 -3.481 62.503 1.00 28.13 243 LYS B CA 1
ATOM 4256 C C . LYS B 1 219 ? 3.220 -3.435 62.305 1.00 32.21 243 LYS B C 1
ATOM 4257 O O . LYS B 1 219 ? 2.523 -4.338 62.763 1.00 34.16 243 LYS B O 1
ATOM 4263 N N . VAL B 1 220 ? 2.710 -2.377 61.649 1.00 27.20 244 VAL B N 1
ATOM 4264 C CA . VAL B 1 220 ? 1.272 -2.135 61.474 1.00 26.74 244 VAL B CA 1
ATOM 4265 C C . VAL B 1 220 ? 0.710 -2.856 60.241 1.00 29.03 244 VAL B C 1
ATOM 4266 O O . VAL B 1 220 ? -0.311 -3.542 60.353 1.00 29.25 244 VAL B O 1
ATOM 4270 N N . TYR B 1 221 ? 1.339 -2.685 59.078 1.00 23.73 245 TYR B N 1
ATOM 4271 C CA . TYR B 1 221 ? 0.767 -3.214 57.845 1.00 23.85 245 TYR B CA 1
ATOM 4272 C C . TYR B 1 221 ? 1.286 -4.585 57.444 1.00 27.63 245 TYR B C 1
ATOM 4273 O O . TYR B 1 221 ? 2.346 -5.018 57.893 1.00 27.93 245 TYR B O 1
ATOM 4282 N N . THR B 1 222 ? 0.476 -5.285 56.613 1.00 23.47 246 THR B N 1
ATOM 4283 C CA . THR B 1 222 ? 0.736 -6.651 56.165 1.00 23.39 246 THR B CA 1
ATOM 4284 C C . THR B 1 222 ? 0.723 -6.785 54.637 1.00 26.20 246 THR B C 1
ATOM 4285 O O . THR B 1 222 ? 0.284 -5.839 53.966 1.00 23.86 246 THR B O 1
ATOM 4289 N N . PRO B 1 223 ? 1.112 -7.970 54.063 1.00 24.59 247 PRO B N 1
ATOM 4290 C CA . PRO B 1 223 ? 0.990 -8.157 52.603 1.00 24.55 247 PRO B CA 1
ATOM 4291 C C . PRO B 1 223 ? -0.456 -7.958 52.139 1.00 29.32 247 PRO B C 1
ATOM 4292 O O . PRO B 1 223 ? -0.660 -7.432 51.043 1.00 28.96 247 PRO B O 1
ATOM 4296 N N . ASP B 1 224 ? -1.447 -8.342 52.987 1.00 27.28 248 ASP B N 1
ATOM 4297 C CA A ASP B 1 224 ? -2.870 -8.158 52.686 0.50 27.99 248 ASP B CA 1
ATOM 4298 C CA B ASP B 1 224 ? -2.868 -8.162 52.677 0.50 27.74 248 ASP B CA 1
ATOM 4299 C C . ASP B 1 224 ? -3.178 -6.668 52.503 1.00 30.14 248 ASP B C 1
ATOM 4300 O O . ASP B 1 224 ? -3.852 -6.311 51.539 1.00 29.10 248 ASP B O 1
ATOM 4309 N N . SER B 1 225 ? -2.628 -5.783 53.392 1.00 24.85 249 SER B N 1
ATOM 4310 C CA . SER B 1 225 ? -2.790 -4.310 53.309 1.00 24.10 249 SER B CA 1
ATOM 4311 C C . SER B 1 225 ? -2.233 -3.802 51.979 1.00 26.30 249 SER B C 1
ATOM 4312 O O . SER B 1 225 ? -2.844 -2.971 51.301 1.00 25.68 249 SER B O 1
ATOM 4315 N N . PHE B 1 226 ? -1.047 -4.318 51.610 1.00 20.99 250 PHE B N 1
ATOM 4316 C CA . PHE B 1 226 ? -0.373 -3.920 50.379 1.00 20.16 250 PHE B CA 1
ATOM 4317 C C . PHE B 1 226 ? -1.176 -4.350 49.149 1.00 24.16 250 PHE B C 1
ATOM 4318 O O . PHE B 1 226 ? -1.238 -3.601 48.162 1.00 23.79 250 PHE B O 1
ATOM 4326 N N . ALA B 1 227 ? -1.817 -5.533 49.217 1.00 21.37 251 ALA B N 1
ATOM 4327 C CA . ALA B 1 227 ? -2.639 -6.045 48.112 1.00 22.45 251 ALA B CA 1
ATOM 4328 C C . ALA B 1 227 ? -3.891 -5.173 47.932 1.00 27.37 251 ALA B C 1
ATOM 4329 O O . ALA B 1 227 ? -4.310 -4.932 46.793 1.00 26.82 251 ALA B O 1
ATOM 4331 N N . VAL B 1 228 ? -4.449 -4.659 49.051 1.00 23.69 252 VAL B N 1
ATOM 4332 C CA . VAL B 1 228 ? -5.611 -3.770 49.030 1.00 23.67 252 VAL B CA 1
ATOM 4333 C C . VAL B 1 228 ? -5.213 -2.447 48.338 1.00 25.96 252 VAL B C 1
ATOM 4334 O O . VAL B 1 228 ? -5.955 -1.969 47.478 1.00 25.46 252 VAL B O 1
ATOM 4338 N N . LEU B 1 229 ? -4.038 -1.891 48.685 1.00 21.99 253 LEU B N 1
ATOM 4339 C CA . LEU B 1 229 ? -3.540 -0.666 48.061 1.00 21.31 253 LEU B CA 1
ATOM 4340 C C . LEU B 1 229 ? -3.343 -0.860 46.545 1.00 24.13 253 LEU B C 1
ATOM 4341 O O . LEU B 1 229 ? -3.854 -0.060 45.762 1.00 23.60 253 LEU B O 1
ATOM 4346 N N . THR B 1 230 ? -2.583 -1.897 46.146 1.00 19.99 254 THR B N 1
ATOM 4347 C CA . THR B 1 230 ? -2.232 -2.136 44.734 1.00 19.79 254 THR B CA 1
ATOM 4348 C C . THR B 1 230 ? -3.466 -2.445 43.869 1.00 24.57 254 THR B C 1
ATOM 4349 O O . THR B 1 230 ? -3.473 -2.070 42.697 1.00 23.86 254 THR B O 1
ATOM 4353 N N . LYS B 1 231 ? -4.521 -3.053 44.451 1.00 22.26 255 LYS B N 1
ATOM 4354 C CA . LYS B 1 231 ? -5.778 -3.372 43.759 1.00 23.77 255 LYS B CA 1
ATOM 4355 C C . LYS B 1 231 ? -6.450 -2.088 43.236 1.00 29.02 255 LYS B C 1
ATOM 4356 O O . LYS B 1 231 ? -7.132 -2.141 42.218 1.00 29.23 255 LYS B O 1
ATOM 4362 N N . THR B 1 232 ? -6.231 -0.940 43.917 1.00 25.50 256 THR B N 1
ATOM 4363 C CA . THR B 1 232 ? -6.830 0.363 43.577 1.00 25.82 256 THR B CA 1
ATOM 4364 C C . THR B 1 232 ? -6.007 1.141 42.532 1.00 29.04 256 THR B C 1
ATOM 4365 O O . THR B 1 232 ? -6.463 2.183 42.058 1.00 30.19 256 THR B O 1
ATOM 4369 N N . ILE B 1 233 ? -4.817 0.640 42.159 1.00 23.53 257 ILE B N 1
ATOM 4370 C CA . ILE B 1 233 ? -3.953 1.328 41.197 1.00 21.50 257 ILE B CA 1
ATOM 4371 C C . ILE B 1 233 ? -4.236 0.829 39.771 1.00 25.00 257 ILE B C 1
ATOM 4372 O O . ILE B 1 233 ? -3.910 -0.320 39.431 1.00 25.20 257 ILE B O 1
ATOM 4377 N N . ASP B 1 234 ? -4.821 1.725 38.954 1.00 21.18 258 ASP B N 1
ATOM 4378 C CA A ASP B 1 234 ? -5.191 1.465 37.559 0.60 21.67 258 ASP B CA 1
ATOM 4379 C CA B ASP B 1 234 ? -5.188 1.453 37.564 0.40 21.73 258 ASP B CA 1
ATOM 4380 C C . ASP B 1 234 ? -4.156 2.007 36.585 1.00 24.91 258 ASP B C 1
ATOM 4381 O O . ASP B 1 234 ? -4.213 1.682 35.392 1.00 24.52 258 ASP B O 1
ATOM 4390 N N . ALA B 1 235 ? -3.227 2.850 37.077 1.00 21.46 259 ALA B N 1
ATOM 4391 C CA . ALA B 1 235 ? -2.212 3.480 36.233 1.00 20.65 259 ALA B CA 1
ATOM 4392 C C . ALA B 1 235 ? -1.387 2.459 35.433 1.00 20.70 259 ALA B C 1
ATOM 4393 O O . ALA B 1 235 ? -0.991 1.415 35.979 1.00 18.79 259 ALA B O 1
ATOM 4395 N N . PRO B 1 236 ? -1.112 2.747 34.141 1.00 17.14 260 PRO B N 1
ATOM 4396 C CA . PRO B 1 236 ? -0.183 1.869 33.395 1.00 17.34 260 PRO B CA 1
ATOM 4397 C C . PRO B 1 236 ? 1.153 1.894 34.129 1.00 19.11 260 PRO B C 1
ATOM 4398 O O . PRO B 1 236 ? 1.606 2.980 34.529 1.00 17.61 260 PRO B O 1
ATOM 4402 N N . THR B 1 237 ? 1.733 0.715 34.386 1.00 16.52 261 THR B N 1
ATOM 4403 C CA . THR B 1 237 ? 2.945 0.627 35.210 1.00 15.59 261 THR B CA 1
ATOM 4404 C C . THR B 1 237 ? 4.061 -0.141 34.529 1.00 20.50 261 THR B C 1
ATOM 4405 O O . THR B 1 237 ? 3.843 -1.197 33.929 1.00 20.36 261 THR B O 1
ATOM 4409 N N . LEU B 1 238 ? 5.271 0.414 34.643 1.00 15.35 262 LEU B N 1
ATOM 4410 C CA . LEU B 1 238 ? 6.493 -0.203 34.177 1.00 14.56 262 LEU B CA 1
ATOM 4411 C C . LEU B 1 238 ? 7.289 -0.619 35.427 1.00 17.59 262 LEU B C 1
ATOM 4412 O O . LEU B 1 238 ? 7.436 0.180 36.336 1.00 17.23 262 LEU B O 1
ATOM 4417 N N . ILE B 1 239 ? 7.758 -1.864 35.480 1.00 14.51 263 ILE B N 1
ATOM 4418 C CA . ILE B 1 239 ? 8.568 -2.371 36.604 1.00 12.85 263 ILE B CA 1
ATOM 4419 C C . ILE B 1 239 ? 9.943 -2.699 36.074 1.00 15.65 263 ILE B C 1
ATOM 4420 O O . ILE B 1 239 ? 10.049 -3.431 35.086 1.00 15.26 263 ILE B O 1
ATOM 4425 N N . LEU B 1 240 ? 10.986 -2.201 36.728 1.00 14.10 264 LEU B N 1
ATOM 4426 C CA . LEU B 1 240 ? 12.358 -2.516 36.324 1.00 13.32 264 LEU B CA 1
ATOM 4427 C C . LEU B 1 240 ? 13.158 -2.908 37.568 1.00 15.79 264 LEU B C 1
ATOM 4428 O O . LEU B 1 240 ? 13.024 -2.284 38.623 1.00 14.81 264 LEU B O 1
ATOM 4433 N N . TRP B 1 241 ? 13.981 -3.961 37.446 1.00 13.98 265 TRP B N 1
ATOM 4434 C CA . TRP B 1 241 ? 14.770 -4.473 38.565 1.00 13.92 265 TRP B CA 1
ATOM 4435 C C . TRP B 1 241 ? 16.180 -4.802 38.144 1.00 16.37 265 TRP B C 1
ATOM 4436 O O . TRP B 1 241 ? 16.418 -5.178 36.994 1.00 16.72 265 TRP B O 1
ATOM 4447 N N . GLY B 1 242 ? 17.082 -4.762 39.114 1.00 13.68 266 GLY B N 1
ATOM 4448 C CA . GLY B 1 242 ? 18.421 -5.286 38.922 1.00 12.78 266 GLY B CA 1
ATOM 4449 C C . GLY B 1 242 ? 18.370 -6.729 39.397 1.00 16.73 266 GLY B C 1
ATOM 4450 O O . GLY B 1 242 ? 17.909 -7.000 40.513 1.00 16.01 266 GLY B O 1
ATOM 4451 N N . LYS B 1 243 ? 18.785 -7.675 38.539 1.00 14.44 267 LYS B N 1
ATOM 4452 C CA . LYS B 1 243 ? 18.753 -9.106 38.860 1.00 15.19 267 LYS B CA 1
ATOM 4453 C C . LYS B 1 243 ? 19.522 -9.419 40.173 1.00 17.90 267 LYS B C 1
ATOM 4454 O O . LYS B 1 243 ? 19.087 -10.277 40.954 1.00 16.87 267 LYS B O 1
ATOM 4460 N N . GLN B 1 244 ? 20.631 -8.697 40.413 1.00 14.54 268 GLN B N 1
ATOM 4461 C CA . GLN B 1 244 ? 21.516 -8.903 41.564 1.00 14.33 268 GLN B CA 1
ATOM 4462 C C . GLN B 1 244 ? 21.142 -8.071 42.802 1.00 17.66 268 GLN B C 1
ATOM 4463 O O . GLN B 1 244 ? 21.926 -8.051 43.766 1.00 16.81 268 GLN B O 1
ATOM 4469 N N . ASP B 1 245 ? 19.946 -7.422 42.801 1.00 15.00 269 ASP B N 1
ATOM 4470 C CA . ASP B 1 245 ? 19.499 -6.580 43.916 1.00 14.41 269 ASP B CA 1
ATOM 4471 C C . ASP B 1 245 ? 19.581 -7.350 45.257 1.00 16.77 269 ASP B C 1
ATOM 4472 O O . ASP B 1 245 ? 18.908 -8.370 45.429 1.00 16.82 269 ASP B O 1
ATOM 4477 N N . LYS B 1 246 ? 20.406 -6.836 46.195 1.00 12.79 270 LYS B N 1
ATOM 4478 C CA . LYS B 1 246 ? 20.631 -7.408 47.535 1.00 13.24 270 LYS B CA 1
ATOM 4479 C C . LYS B 1 246 ? 19.681 -6.840 48.590 1.00 14.87 270 LYS B C 1
ATOM 4480 O O . LYS B 1 246 ? 19.596 -7.376 49.699 1.00 14.61 270 LYS B O 1
ATOM 4486 N N . ILE B 1 247 ? 19.059 -5.698 48.293 1.00 12.31 271 ILE B N 1
ATOM 4487 C CA . ILE B 1 247 ? 18.206 -4.981 49.253 1.00 12.73 271 ILE B CA 1
ATOM 4488 C C . ILE B 1 247 ? 16.779 -5.512 49.186 1.00 17.75 271 ILE B C 1
ATOM 4489 O O . ILE B 1 247 ? 16.168 -5.757 50.238 1.00 17.72 271 ILE B O 1
ATOM 4494 N N . ILE B 1 248 ? 16.230 -5.595 47.955 1.00 14.63 272 ILE B N 1
ATOM 4495 C CA . ILE B 1 248 ? 14.891 -6.118 47.656 1.00 14.44 272 ILE B CA 1
ATOM 4496 C C . ILE B 1 248 ? 15.099 -7.130 46.535 1.00 16.99 272 ILE B C 1
ATOM 4497 O O . ILE B 1 248 ? 15.437 -6.737 45.416 1.00 14.31 272 ILE B O 1
ATOM 4502 N N . ASN B 1 249 ? 14.968 -8.424 46.850 1.00 15.36 273 ASN B N 1
ATOM 4503 C CA . ASN B 1 249 ? 15.225 -9.514 45.894 1.00 15.50 273 ASN B CA 1
ATOM 4504 C C . ASN B 1 249 ? 14.310 -9.431 44.678 1.00 17.55 273 ASN B C 1
ATOM 4505 O O . ASN B 1 249 ? 13.141 -9.032 44.778 1.00 16.79 273 ASN B O 1
ATOM 4510 N N . VAL B 1 250 ? 14.876 -9.812 43.523 1.00 15.62 274 VAL B N 1
ATOM 4511 C CA . VAL B 1 250 ? 14.263 -9.752 42.194 1.00 15.31 274 VAL B CA 1
ATOM 4512 C C . VAL B 1 250 ? 12.886 -10.468 42.101 1.00 19.42 274 VAL B C 1
ATOM 4513 O O . VAL B 1 250 ? 12.043 -10.008 41.324 1.00 18.34 274 VAL B O 1
ATOM 4517 N N . GLU B 1 251 ? 12.632 -11.539 42.904 1.00 17.40 275 GLU B N 1
ATOM 4518 C CA . GLU B 1 251 ? 11.325 -12.233 42.889 1.00 17.50 275 GLU B CA 1
ATOM 4519 C C . GLU B 1 251 ? 10.161 -11.264 43.158 1.00 20.30 275 GLU B C 1
ATOM 4520 O O . GLU B 1 251 ? 9.045 -11.482 42.683 1.00 19.47 275 GLU B O 1
ATOM 4526 N N . VAL B 1 252 ? 10.437 -10.173 43.901 1.00 17.60 276 VAL B N 1
ATOM 4527 C CA . VAL B 1 252 ? 9.454 -9.153 44.229 1.00 17.03 276 VAL B CA 1
ATOM 4528 C C . VAL B 1 252 ? 8.910 -8.455 42.943 1.00 19.34 276 VAL B C 1
ATOM 4529 O O . VAL B 1 252 ? 7.739 -8.058 42.933 1.00 18.09 276 VAL B O 1
ATOM 4533 N N . ALA B 1 253 ? 9.731 -8.333 41.872 1.00 16.84 277 ALA B N 1
ATOM 4534 C CA . ALA B 1 253 ? 9.280 -7.721 40.606 1.00 16.74 277 ALA B CA 1
ATOM 4535 C C . ALA B 1 253 ? 8.040 -8.487 40.050 1.00 20.42 277 ALA B C 1
ATOM 4536 O O . ALA B 1 253 ? 7.074 -7.861 39.595 1.00 20.10 277 ALA B O 1
ATOM 4538 N N . ASN B 1 254 ? 8.054 -9.833 40.138 1.00 18.60 278 ASN B N 1
ATOM 4539 C CA . ASN B 1 254 ? 6.941 -10.661 39.657 1.00 19.80 278 ASN B CA 1
ATOM 4540 C C . ASN B 1 254 ? 5.740 -10.533 40.569 1.00 21.73 278 ASN B C 1
ATOM 4541 O O . ASN B 1 254 ? 4.616 -10.546 40.077 1.00 20.72 278 ASN B O 1
ATOM 4546 N N . GLU B 1 255 ? 5.969 -10.368 41.892 1.00 18.02 279 GLU B N 1
ATOM 4547 C CA . GLU B 1 255 ? 4.873 -10.158 42.840 1.00 17.85 279 GLU B CA 1
ATOM 4548 C C . GLU B 1 255 ? 4.154 -8.829 42.522 1.00 21.59 279 GLU B C 1
ATOM 4549 O O . GLU B 1 255 ? 2.919 -8.813 42.429 1.00 20.82 279 GLU B O 1
ATOM 4555 N N . LEU B 1 256 ? 4.932 -7.734 42.263 1.00 19.27 280 LEU B N 1
ATOM 4556 C CA . LEU B 1 256 ? 4.352 -6.445 41.884 1.00 18.52 280 LEU B CA 1
ATOM 4557 C C . LEU B 1 256 ? 3.525 -6.583 40.587 1.00 21.48 280 LEU B C 1
ATOM 4558 O O . LEU B 1 256 ? 2.427 -6.029 40.511 1.00 20.06 280 LEU B O 1
ATOM 4563 N N . LYS B 1 257 ? 4.042 -7.342 39.594 1.00 18.76 281 LYS B N 1
ATOM 4564 C CA . LYS B 1 257 ? 3.341 -7.593 38.327 1.00 19.81 281 LYS B CA 1
ATOM 4565 C C . LYS B 1 257 ? 2.002 -8.299 38.610 1.00 22.92 281 LYS B C 1
ATOM 4566 O O . LYS B 1 257 ? 0.983 -7.901 38.058 1.00 23.60 281 LYS B O 1
ATOM 4572 N N . ARG B 1 258 ? 2.004 -9.302 39.517 1.00 19.51 282 ARG B N 1
ATOM 4573 C CA . ARG B 1 258 ? 0.784 -10.046 39.873 1.00 19.75 282 ARG B CA 1
ATOM 4574 C C . ARG B 1 258 ? -0.251 -9.151 40.574 1.00 22.49 282 ARG B C 1
ATOM 4575 O O . ARG B 1 258 ? -1.457 -9.328 40.366 1.00 22.61 282 ARG B O 1
ATOM 4583 N N . LEU B 1 259 ? 0.225 -8.192 41.389 1.00 18.42 283 LEU B N 1
ATOM 4584 C CA . LEU B 1 259 ? -0.616 -7.296 42.184 1.00 18.86 283 LEU B CA 1
ATOM 4585 C C . LEU B 1 259 ? -1.192 -6.106 41.400 1.00 24.70 283 LEU B C 1
ATOM 4586 O O . LEU B 1 259 ? -2.246 -5.601 41.788 1.00 25.52 283 LEU B O 1
ATOM 4591 N N . LEU B 1 260 ? -0.514 -5.647 40.337 1.00 20.32 284 LEU B N 1
ATOM 4592 C CA . LEU B 1 260 ? -0.937 -4.459 39.580 1.00 19.93 284 LEU B CA 1
ATOM 4593 C C . LEU B 1 260 ? -1.623 -4.845 38.280 1.00 25.36 284 LEU B C 1
ATOM 4594 O O . LEU B 1 260 ? -1.023 -5.484 37.410 1.00 26.74 284 LEU B O 1
ATOM 4599 N N . LYS B 1 261 ? -2.874 -4.412 38.131 1.00 21.48 285 LYS B N 1
ATOM 4600 C CA . LYS B 1 261 ? -3.681 -4.790 36.971 1.00 21.32 285 LYS B CA 1
ATOM 4601 C C . LYS B 1 261 ? -3.154 -4.287 35.610 1.00 24.79 285 LYS B C 1
ATOM 4602 O O . LYS B 1 261 ? -3.320 -5.012 34.631 1.00 26.15 285 LYS B O 1
ATOM 4608 N N . ASN B 1 262 ? -2.531 -3.094 35.548 1.00 20.56 286 ASN B N 1
ATOM 4609 C CA A ASN B 1 262 ? -2.056 -2.577 34.271 0.60 19.98 286 ASN B CA 1
ATOM 4610 C CA B ASN B 1 262 ? -2.064 -2.497 34.300 0.40 20.27 286 ASN B CA 1
ATOM 4611 C C . ASN B 1 262 ? -0.529 -2.452 34.233 1.00 23.67 286 ASN B C 1
ATOM 4612 O O . ASN B 1 262 ? 0.032 -1.591 33.543 1.00 23.28 286 ASN B O 1
ATOM 4621 N N . ALA B 1 263 ? 0.148 -3.391 34.914 1.00 21.43 287 ALA B N 1
ATOM 4622 C CA . ALA B 1 263 ? 1.600 -3.453 34.868 1.00 20.83 287 ALA B CA 1
ATOM 4623 C C . ALA B 1 263 ? 2.043 -4.237 33.619 1.00 25.58 287 ALA B C 1
ATOM 4624 O O . ALA B 1 263 ? 1.412 -5.229 33.245 1.00 24.99 287 ALA B O 1
ATOM 4626 N N . GLN B 1 264 ? 3.119 -3.786 32.975 1.00 23.12 288 GLN B N 1
ATOM 4627 C CA . GLN B 1 264 ? 3.750 -4.477 31.851 1.00 23.95 288 GLN B CA 1
ATOM 4628 C C . GLN B 1 264 ? 4.667 -5.593 32.403 1.00 25.81 288 GLN B C 1
ATOM 4629 O O . GLN B 1 264 ? 5.003 -5.539 33.590 1.00 24.00 288 GLN B O 1
ATOM 4635 N N . PRO B 1 265 ? 5.159 -6.551 31.574 1.00 23.55 289 PRO B N 1
ATOM 4636 C CA . PRO B 1 265 ? 6.111 -7.553 32.093 1.00 22.54 289 PRO B CA 1
ATOM 4637 C C . PRO B 1 265 ? 7.355 -6.871 32.663 1.00 22.87 289 PRO B C 1
ATOM 4638 O O . PRO B 1 265 ? 7.836 -5.904 32.052 1.00 21.25 289 PRO B O 1
ATOM 4642 N N . PRO B 1 266 ? 7.846 -7.262 33.864 1.00 20.06 290 PRO B N 1
ATOM 4643 C CA . PRO B 1 266 ? 9.000 -6.546 34.428 1.00 17.54 290 PRO B CA 1
ATOM 4644 C C . PRO B 1 266 ? 10.247 -6.676 33.574 1.00 19.71 290 PRO B C 1
ATOM 4645 O O . PRO B 1 266 ? 10.457 -7.698 32.923 1.00 20.05 290 PRO B O 1
ATOM 4649 N N . VAL B 1 267 ? 11.055 -5.617 33.555 1.00 15.61 291 VAL B N 1
ATOM 4650 C CA . VAL B 1 267 ? 12.348 -5.634 32.873 1.00 15.93 291 VAL B CA 1
ATOM 4651 C C . VAL B 1 267 ? 13.381 -6.009 33.934 1.00 18.73 291 VAL B C 1
ATOM 4652 O O . VAL B 1 267 ? 13.504 -5.307 34.936 1.00 17.12 291 VAL B O 1
ATOM 4656 N N . ILE B 1 268 ? 14.120 -7.101 33.713 1.00 16.28 292 ILE B N 1
ATOM 4657 C CA . ILE B 1 268 ? 15.129 -7.552 34.662 1.00 15.97 292 ILE B CA 1
ATOM 4658 C C . ILE B 1 268 ? 16.500 -7.354 34.043 1.00 19.72 292 ILE B C 1
ATOM 4659 O O . ILE B 1 268 ? 16.850 -8.043 33.081 1.00 19.36 292 ILE B O 1
ATOM 4664 N N . LEU B 1 269 ? 17.276 -6.425 34.612 1.00 15.49 293 LEU B N 1
ATOM 4665 C CA . LEU B 1 269 ? 18.619 -6.135 34.105 1.00 14.59 293 LEU B CA 1
ATOM 4666 C C . LEU B 1 269 ? 19.666 -7.052 34.720 1.00 17.99 293 LEU B C 1
ATOM 4667 O O . LEU B 1 269 ? 19.881 -7.029 35.936 1.00 17.01 293 LEU B O 1
ATOM 4672 N N . GLU B 1 270 ? 20.328 -7.856 33.872 1.00 15.63 294 GLU B N 1
ATOM 4673 C CA . GLU B 1 270 ? 21.419 -8.725 34.342 1.00 15.61 294 GLU B CA 1
ATOM 4674 C C . GLU B 1 270 ? 22.596 -7.875 34.828 1.00 17.82 294 GLU B C 1
ATOM 4675 O O . GLU B 1 270 ? 22.823 -6.790 34.288 1.00 18.14 294 GLU B O 1
ATOM 4681 N N . ASN B 1 271 ? 23.370 -8.376 35.818 1.00 14.92 295 ASN B N 1
ATOM 4682 C CA . ASN B 1 271 ? 24.585 -7.715 36.317 1.00 13.85 295 ASN B CA 1
ATOM 4683 C C . ASN B 1 271 ? 24.328 -6.272 36.814 1.00 16.35 295 ASN B C 1
ATOM 4684 O O . ASN B 1 271 ? 25.193 -5.400 36.682 1.00 15.65 295 ASN B O 1
ATOM 4689 N N . VAL B 1 272 ? 23.159 -6.056 37.440 1.00 13.85 296 VAL B N 1
ATOM 4690 C CA . VAL B 1 272 ? 22.748 -4.764 37.989 1.00 12.66 296 VAL B CA 1
ATOM 4691 C C . VAL B 1 272 ? 22.126 -5.045 39.364 1.00 15.25 296 VAL B C 1
ATOM 4692 O O . VAL B 1 272 ? 21.399 -6.024 39.518 1.00 15.64 296 VAL B O 1
ATOM 4696 N N . GLY B 1 273 ? 22.414 -4.182 40.326 1.00 12.71 297 GLY B N 1
ATOM 4697 C CA . GLY B 1 273 ? 21.917 -4.291 41.685 1.00 12.38 297 GLY B CA 1
ATOM 4698 C C . GLY B 1 273 ? 20.668 -3.467 41.931 1.00 15.67 297 GLY B C 1
ATOM 4699 O O . GLY B 1 273 ? 19.806 -3.301 41.046 1.00 16.15 297 GLY B O 1
ATOM 4700 N N . HIS B 1 274 ? 20.586 -2.911 43.140 1.00 13.40 298 HIS B N 1
ATOM 4701 C CA . HIS B 1 274 ? 19.416 -2.181 43.620 1.00 11.93 298 HIS B CA 1
ATOM 4702 C C . HIS B 1 274 ? 19.233 -0.799 42.982 1.00 15.94 298 HIS B C 1
ATOM 4703 O O . HIS B 1 274 ? 18.143 -0.229 43.119 1.00 16.86 298 HIS B O 1
ATOM 4723 N N . PRO B 1 276 ? 19.526 0.584 39.395 1.00 12.29 300 PRO B N 1
ATOM 4724 C CA . PRO B 1 276 ? 19.684 0.681 37.929 1.00 12.52 300 PRO B CA 1
ATOM 4725 C C . PRO B 1 276 ? 19.807 2.119 37.391 1.00 14.17 300 PRO B C 1
ATOM 4726 O O . PRO B 1 276 ? 20.427 2.339 36.349 1.00 13.78 300 PRO B O 1
ATOM 4730 N N . ILE B 1 277 ? 19.193 3.100 38.095 1.00 12.10 301 ILE B N 1
ATOM 4731 C CA . ILE B 1 277 ? 19.196 4.498 37.665 1.00 11.62 301 ILE B CA 1
ATOM 4732 C C . ILE B 1 277 ? 20.621 5.065 37.671 1.00 14.74 301 ILE B C 1
ATOM 4733 O O . ILE B 1 277 ? 20.879 6.017 36.940 1.00 13.45 301 ILE B O 1
ATOM 4738 N N . LEU B 1 278 ? 21.543 4.480 38.475 1.00 12.63 302 LEU B N 1
ATOM 4739 C CA . LEU B 1 278 ? 22.946 4.916 38.460 1.00 12.43 302 LEU B CA 1
ATOM 4740 C C . LEU B 1 278 ? 23.864 3.845 37.839 1.00 15.81 302 LEU B C 1
ATOM 4741 O O . LEU B 1 278 ? 24.946 4.179 37.359 1.00 15.90 302 LEU B O 1
ATOM 4746 N N . GLU B 1 279 ? 23.452 2.572 37.868 1.00 11.43 303 GLU B N 1
ATOM 4747 C CA . GLU B 1 279 ? 24.283 1.474 37.348 1.00 12.54 303 GLU B CA 1
ATOM 4748 C C . GLU B 1 279 ? 24.115 1.236 35.834 1.00 16.14 303 GLU B C 1
ATOM 4749 O O . GLU B 1 279 ? 25.004 0.645 35.205 1.00 15.79 303 GLU B O 1
ATOM 4755 N N . ALA B 1 280 ? 22.934 1.573 35.286 1.00 13.44 304 ALA B N 1
ATOM 4756 C CA . ALA B 1 280 ? 22.598 1.235 33.900 1.00 13.08 304 ALA B CA 1
ATOM 4757 C C . ALA B 1 280 ? 21.554 2.196 33.326 1.00 14.90 304 ALA B C 1
ATOM 4758 O O . ALA B 1 280 ? 20.537 1.759 32.780 1.00 14.50 304 ALA B O 1
ATOM 4760 N N . GLU B 1 281 ? 21.815 3.501 33.425 1.00 11.65 305 GLU B N 1
ATOM 4761 C CA . GLU B 1 281 ? 20.841 4.523 33.001 1.00 11.88 305 GLU B CA 1
ATOM 4762 C C . GLU B 1 281 ? 20.448 4.415 31.527 1.00 15.00 305 GLU B C 1
ATOM 4763 O O . GLU B 1 281 ? 19.299 4.701 31.203 1.00 13.69 305 GLU B O 1
ATOM 4769 N N . GLN B 1 282 ? 21.374 4.016 30.625 1.00 13.09 306 GLN B N 1
ATOM 4770 C CA . GLN B 1 282 ? 21.013 3.920 29.204 1.00 11.83 306 GLN B CA 1
ATOM 4771 C C . GLN B 1 282 ? 20.043 2.756 28.975 1.00 15.52 306 GLN B C 1
ATOM 4772 O O . GLN B 1 282 ? 19.147 2.867 28.140 1.00 15.53 306 GLN B O 1
ATOM 4778 N N . LEU B 1 283 ? 20.207 1.655 29.742 1.00 13.75 307 LEU B N 1
ATOM 4779 C CA . LEU B 1 283 ? 19.322 0.484 29.657 1.00 14.06 307 LEU B CA 1
ATOM 4780 C C . LEU B 1 283 ? 17.955 0.802 30.290 1.00 15.74 307 LEU B C 1
ATOM 4781 O O . LEU B 1 283 ? 16.927 0.333 29.797 1.00 15.63 307 LEU B O 1
ATOM 4786 N N . VAL B 1 284 ? 17.940 1.637 31.346 1.00 12.87 308 VAL B N 1
ATOM 4787 C CA . VAL B 1 284 ? 16.692 2.089 31.978 1.00 12.12 308 VAL B CA 1
ATOM 4788 C C . VAL B 1 284 ? 15.903 2.939 30.967 1.00 14.17 308 VAL B C 1
ATOM 4789 O O . VAL B 1 284 ? 14.723 2.685 30.731 1.00 14.01 308 VAL B O 1
ATOM 4793 N N . ILE B 1 285 ? 16.583 3.918 30.341 1.00 12.61 309 ILE B N 1
ATOM 4794 C CA . ILE B 1 285 ? 15.973 4.818 29.368 1.00 12.51 309 ILE B CA 1
ATOM 4795 C C . ILE B 1 285 ? 15.501 4.052 28.119 1.00 16.17 309 ILE B C 1
ATOM 4796 O O . ILE B 1 285 ? 14.445 4.389 27.560 1.00 16.20 309 ILE B O 1
ATOM 4801 N N . GLN B 1 286 ? 16.247 3.001 27.714 1.00 13.66 310 GLN B N 1
ATOM 4802 C CA . GLN B 1 286 ? 15.872 2.171 26.571 1.00 13.88 310 GLN B CA 1
ATOM 4803 C C . GLN B 1 286 ? 14.436 1.610 26.761 1.00 17.61 310 GLN B C 1
ATOM 4804 O O . GLN B 1 286 ? 13.711 1.448 25.785 1.00 17.82 310 GLN B O 1
ATOM 4810 N N . GLN B 1 287 ? 14.039 1.335 28.013 1.00 15.07 311 GLN B N 1
ATOM 4811 C CA . GLN B 1 287 ? 12.701 0.843 28.349 1.00 15.65 311 GLN B CA 1
ATOM 4812 C C . GLN B 1 287 ? 11.717 1.965 28.675 1.00 17.65 311 GLN B C 1
ATOM 4813 O O . GLN B 1 287 ? 10.561 1.907 28.260 1.00 16.40 311 GLN B O 1
ATOM 4819 N N . TYR B 1 288 ? 12.142 2.945 29.467 1.00 15.38 312 TYR B N 1
ATOM 4820 C CA . TYR B 1 288 ? 11.231 3.983 29.956 1.00 14.59 312 TYR B CA 1
ATOM 4821 C C . TYR B 1 288 ? 10.738 4.963 28.872 1.00 18.58 312 TYR B C 1
ATOM 4822 O O . TYR B 1 288 ? 9.551 5.309 28.882 1.00 17.61 312 TYR B O 1
ATOM 4831 N N . VAL B 1 289 ? 11.620 5.427 27.960 1.00 14.58 313 VAL B N 1
ATOM 4832 C CA . VAL B 1 289 ? 11.208 6.380 26.912 1.00 14.02 313 VAL B CA 1
ATOM 4833 C C . VAL B 1 289 ? 10.086 5.753 26.001 1.00 18.31 313 VAL B C 1
ATOM 4834 O O . VAL B 1 289 ? 9.031 6.382 25.869 1.00 17.96 313 VAL B O 1
ATOM 4838 N N . PRO B 1 290 ? 10.198 4.507 25.489 1.00 17.72 314 PRO B N 1
ATOM 4839 C CA . PRO B 1 290 ? 9.076 3.943 24.702 1.00 18.44 314 PRO B CA 1
ATOM 4840 C C . PRO B 1 290 ? 7.788 3.773 25.531 1.00 20.60 314 PRO B C 1
ATOM 4841 O O . PRO B 1 290 ? 6.690 3.939 24.990 1.00 20.46 314 PRO B O 1
ATOM 4845 N N . PHE B 1 291 ? 7.926 3.471 26.846 1.00 16.96 315 PHE B N 1
ATOM 4846 C CA . PHE B 1 291 ? 6.791 3.321 27.759 1.00 16.54 315 PHE B CA 1
ATOM 4847 C C . PHE B 1 291 ? 6.044 4.663 27.852 1.00 20.13 315 PHE B C 1
ATOM 4848 O O . PHE B 1 291 ? 4.830 4.692 27.653 1.00 19.42 315 PHE B O 1
ATOM 4856 N N . LEU B 1 292 ? 6.779 5.770 28.131 1.00 16.77 316 LEU B N 1
ATOM 4857 C CA . LEU B 1 292 ? 6.195 7.120 28.228 1.00 16.50 316 LEU B CA 1
ATOM 4858 C C . LEU B 1 292 ? 5.532 7.528 26.911 1.00 19.87 316 LEU B C 1
ATOM 4859 O O . LEU B 1 292 ? 4.423 8.072 26.925 1.00 19.19 316 LEU B O 1
ATOM 4864 N N . LEU B 1 293 ? 6.171 7.215 25.774 1.00 16.69 317 LEU B N 1
ATOM 4865 C CA . LEU B 1 293 ? 5.586 7.553 24.472 1.00 17.49 317 LEU B CA 1
ATOM 4866 C C . LEU B 1 293 ? 4.260 6.818 24.248 1.00 23.11 317 LEU B C 1
ATOM 4867 O O . LEU B 1 293 ? 3.301 7.420 23.762 1.00 22.73 317 LEU B O 1
ATOM 4872 N N . LYS B 1 294 ? 4.211 5.525 24.617 1.00 19.99 318 LYS B N 1
ATOM 4873 C CA . LYS B 1 294 ? 3.021 4.682 24.491 1.00 20.87 318 LYS B CA 1
ATOM 4874 C C . LYS B 1 294 ? 1.866 5.239 25.362 1.00 24.22 318 LYS B C 1
ATOM 4875 O O . LYS B 1 294 ? 0.728 5.341 24.880 1.00 23.58 318 LYS B O 1
ATOM 4881 N N . VAL B 1 295 ? 2.169 5.625 26.618 1.00 19.55 319 VAL B N 1
ATOM 4882 C CA . VAL B 1 295 ? 1.173 6.209 27.538 1.00 19.49 319 VAL B CA 1
ATOM 4883 C C . VAL B 1 295 ? 0.654 7.544 26.959 1.00 24.57 319 VAL B C 1
ATOM 4884 O O . VAL B 1 295 ? -0.560 7.783 26.960 1.00 24.13 319 VAL B O 1
ATOM 4888 N N . GLU B 1 296 ? 1.570 8.391 26.443 1.00 21.52 320 GLU B N 1
ATOM 4889 C CA . GLU B 1 296 ? 1.214 9.684 25.859 1.00 22.14 320 GLU B CA 1
ATOM 4890 C C . GLU B 1 296 ? 0.312 9.532 24.619 1.00 30.33 320 GLU B C 1
ATOM 4891 O O . GLU B 1 296 ? -0.616 10.328 24.446 1.00 30.34 320 GLU B O 1
ATOM 4897 N N . THR B 1 297 ? 0.580 8.512 23.778 1.00 30.05 321 THR B N 1
ATOM 4898 C CA . THR B 1 297 ? -0.165 8.224 22.544 1.00 32.16 321 THR B CA 1
ATOM 4899 C C . THR B 1 297 ? -1.550 7.655 22.873 1.00 41.32 321 THR B C 1
ATOM 4900 O O . THR B 1 297 ? -2.525 8.041 22.223 1.00 42.78 321 THR B O 1
ATOM 4904 N N . ASN B 1 298 ? -1.640 6.759 23.876 1.00 39.72 322 ASN B N 1
ATOM 4905 C CA . ASN B 1 298 ? -2.900 6.145 24.311 1.00 41.95 322 ASN B CA 1
ATOM 4906 C C . ASN B 1 298 ? -3.835 7.166 24.989 1.00 49.14 322 ASN B C 1
ATOM 4907 O O . ASN B 1 298 ? -5.056 7.003 24.922 1.00 50.49 322 ASN B O 1
ATOM 4912 N N . GLN B 1 299 ? -3.263 8.212 25.627 1.00 45.99 323 GLN B N 1
ATOM 4913 C CA . GLN B 1 299 ? -4.010 9.272 26.308 1.00 76.40 323 GLN B CA 1
ATOM 4914 C C . GLN B 1 299 ? -4.622 10.231 25.292 1.00 118.37 323 GLN B C 1
ATOM 4915 O O . GLN B 1 299 ? -5.843 10.286 25.154 1.00 85.96 323 GLN B O 1
#

Solvent-accessible surface area: 24963 Å² total

Sequence (592 aa):
GADNNIDVSFQTILQQQERNWAGLQSKSSLKVGDITWSYSEGGSSTKPTLLLLIHGLAGSRDNWNRVAHYLTTNYHVIIPDLPGSGETIVSQQDDFDYSVPNLAEKLRRFVEAANNLKGPIIHIAGHSLGGSIALLYAGQYPFEETKSLLFLVDSGGIFRSANTIIYLKDPTTYLKQLLLVVSSKKGDFNYLLKQTFNPPFIPKEFLQAQEKLINQAPQTQKLLVDQQLIALNKVYTPDSFAVLTKTIDAPTLILWGKQDKIINVEVANELKRLLKNAQPPVILENVGHPILEAEQLVIQQYVPFLLLKVETTNQGADNIDVSSFQTILQQQERNWAGLQSKSLKKVGDITWSYSEGGSSTKPTLLLLIHGLAGSRDNWNRVAHYLTTNYHVIIPDLPGSGETIIVSSQDDFDYSVPNLAEKLRRFVEAANLKGPIIHIIAGHSLGGSIALLYAGQYPFETKSLFLVDSGGIFRSANTIYLLKDPTYLKQLLLVSKKGDFNYLLKKQTFNPPFIPKEEFLQAQEKKLINQQAPQTQKLVDQQLIALNKVYTPDDSFAVLTKTIDDAPTLILWGKQDKIINVEVANELKRLLKNNAQPPVILENVGHPILEAEQLVIQQYVPFLLKVETNQ

Secondary structure (DSSP, 8-state):
---EEEEEHHHHHHHHHHHTTEEEEEEEETTEEEEEEEES-TTSPEEEEE--TT--GGGGHHHHTTTTTTSEEEEEPPTTSTT-B--TT----HHHHHHHHHHHHHHTT--S-EEEEEETHHHHHHHHHHHH-GGGEEEEEEES-----TT--SHHHH-GGGGGGG---STTHHHHHHHH--------HHHHHHHHH--TTHHHHHHHHHHHHHHHHH--HHHHHHHHHT--S-EEEEEETT-SSS-THHHHHHHHH-TTBPPPEEETT----TTT-HHHHHHHHHHHHHHHHHH-/-TTEEEEEHHHHHHHHHHHTTEEEEEEEETTEEEEEEEES-TTSPEEEEE--TT--GGGGHHHHTTTTTTSEEEEEPPTTSTT-B--TT----HHHHHHHHHHHHHHTT--S-EEEEEETHHHHHHHHHHHH-GGGEEEEEEES-----TT--SHHHH-GGGGGGG---STTHHHHHHHH---PPP--HHHHHHHHH--TTHHHHHHHHHHHHHHHHH--HHHHHHHHHT--S-EEEEEETT-SSS-THHHHHHHHH-TTBPPPEEETT----TTT-HHHHHHHHHHHHHHHHHH-